Protein AF-A0A959CAN6-F1 (afdb_monomer)

Secondary structure (DSSP, 8-state):
-BS-EEE--EEETTTS----EEEEEEE----TTPEEEEES-EEEEEEEE-SS-EEEEEEEE----TT-EEEEES-EEEEEEEESSSS-EEEEEEEE-SSEEEEES-EEEEEEE--TT--S-EEEEEE-S--SEEEEES-EEEEEEE-SS--EEEEEEE-SSSEEEEES-EEEEEEESSSEEEEEEEESBEEEEES-EEEEEEE--SS--EEEEEEE--B-TT-EEEEES-EEEEEE-TT---S-TTS-SEEEEEE----TT-EEEEES-EEEE----SSS-B-EEEEEE---SSTTSSEEEEES-EEEE----BTT--EEEEEESSS--TTB-TT-B--EEE-SS-BTTEEEEESSS-EE-SHHHHHHHHTTTTTT-B---PPBSB--TTSTTBT-B-TTS-BS-TT-S---TT--B-SS-PBPTTSTT--S--SSPPSSS------B--------PPPPP-

Mean predicted aligned error: 4.76 Å

Sequence (462 aa):
IEYNTVMGMTYSAAALTGSGVNYLIYNTASNANMTVNIRGNMVGNHSRTGTTGGTTIGIYNSSGTTGMSVNVKSNTVQNMNIDGAGTSSIMYGIQTATGTIAVDSNMVDNLNCLKTTGTGAMYGIYNISSPVDENYNLNTVSNLTHNGTGITYGMYTFTTTGTRTFSRNVVFNITSGGTTVAGINQASSSPNVFRNKVYNVQSTSSGAPTVSGILIGSLGTAGVANVYNNLVGNIEAPNASSSSATAPTVRGINVTTTTTNTMVNLSYNTVYLNASTSGANFATAALYVTTSTTATTANLTLLNNIFINLSTPSGTGNAVAYQRSSTSQTNYNDASNRNLFYAGMPGAANLLFFDGTNAYQTLAELKVGLAPKEQNSVTENLTFISTTGGSADFLHVNTAIPTQIESGGVNIAGITTDFDGVVRQGNTGYAGTGSAPDMGADEGEFILVDLSGPAITYTELP

Nearest PDB structures (foldseek):
  4ozz-assembly1_A  TM=3.590E-01  e=2.991E-02  Pseudomonas syringae pv. tomato str. DC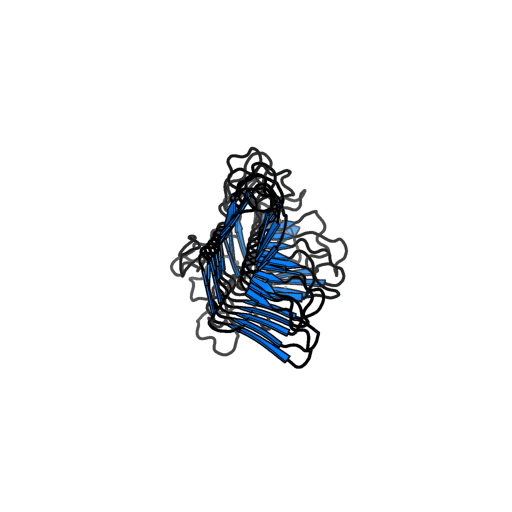3000
  2qxz-assembly2_B  TM=2.969E-01  e=8.650E-01  Xanthomonas campestris pv. campestris
  8iqe-assembly1_A  TM=2.204E-01  e=2.576E+00  Klebsiella phage VLC6

Solvent-accessible surface area (backbone atoms only — not comparable to full-atom values): 20732 Å² total; per-residue (Å²): 94,64,65,46,78,48,67,67,51,74,48,53,32,77,82,39,92,59,56,61,74,48,65,73,36,79,44,67,59,67,59,34,92,42,74,47,52,41,29,51,27,40,32,28,54,30,41,35,37,17,56,54,25,36,36,41,27,39,35,36,33,61,30,39,30,81,73,12,42,36,37,43,29,46,28,38,27,32,44,34,40,37,38,60,46,50,41,48,39,30,37,33,28,36,37,38,34,32,10,37,37,39,42,31,48,28,38,24,33,43,38,34,36,65,19,60,60,15,54,24,45,36,31,28,37,34,32,80,30,56,22,54,33,38,36,41,28,49,28,38,26,35,42,36,36,33,48,7,52,16,44,32,30,33,32,38,42,51,24,55,48,43,53,35,38,39,30,49,27,40,27,33,46,34,43,22,34,9,48,43,34,29,28,35,38,41,32,26,23,23,38,35,40,29,35,28,41,28,22,42,31,33,25,63,24,60,48,59,30,41,24,23,27,38,30,40,54,33,40,15,87,61,16,45,34,41,37,28,19,26,43,28,31,53,40,32,36,52,33,19,23,27,85,39,53,65,46,42,23,28,23,32,37,30,36,59,28,73,34,59,57,15,39,33,38,41,30,19,26,30,25,44,34,64,31,50,54,77,30,67,18,28,11,32,18,17,30,34,37,51,57,28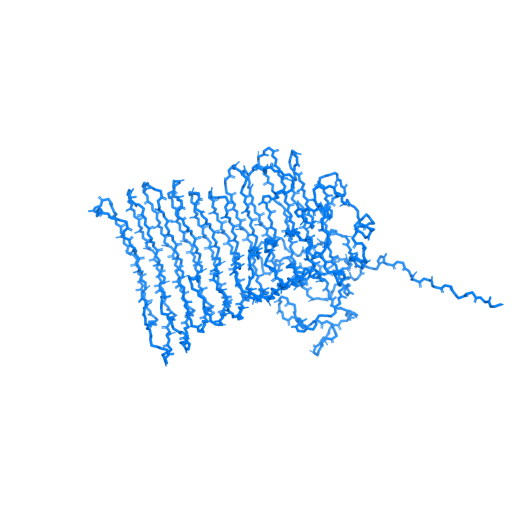,88,44,48,48,24,35,24,31,36,44,36,14,26,30,22,30,10,58,30,56,50,27,76,74,15,27,12,16,6,39,29,33,61,36,82,53,58,49,14,50,40,68,84,16,27,23,30,36,34,21,17,67,73,66,41,101,44,15,16,34,31,35,20,81,79,58,72,23,42,48,68,69,51,43,29,66,76,44,57,83,15,37,72,64,36,49,66,63,91,80,58,52,71,26,90,48,68,89,45,93,54,40,70,29,69,33,55,90,50,70,33,59,38,42,40,39,24,68,81,51,92,93,60,53,43,35,47,92,59,43,52,27,40,94,36,93,81,44,82,77,85,62,90,26,18,35,32,18,19,53,56,79,81,51,35,67,44,87,83,76,74,84,87,82,79,85,77,86,79,132

pLDDT: mean 94.15, std 8.11, range [55.19, 99.0]

Foldseek 3Di:
DEQEEQEDEEAECQVPVDQDEAESADEADEDLQEEAAAYNYEAEPYEYEYAEAYYYERHDEAHADENYHYENEHYEFEHYEYYYHDEEYAYEDHEYEAYAYENEQYEFYAYYYPYQNYAYAYEDYEYPYAYAEEEAYNYEFENAYANYAYAYEDYEYAHAHHEYEAALYEFENAEHCHQHWEDEEYAHAQYEHALYFFAHTEHQHLEQHAWEDYEDAEYHALHEHHHALYEFEHTEYANYAHPAQLRASAEHYEYNYQHAQYEYEYFQAEFEYAYEYPHAFHAYEPYEHEDDPAQRGHQYAAFLAEFEFNYDTHHRYAGESYEYNALHCSSHDLNHELYEFFQDQQDPRRAPYYYPPDGHRDLVSVVVSNPPHHVLYYYDDFDFPDCPSPDPRNRPGDQVDEDQQQLSGADDPPCQAASVRQGAPPDPPHDDDTPGGGRHRYGDNHHYDDPDDDDDDDDDDD

Structure (mmCIF, N/CA/C/O backbone):
data_AF-A0A959CAN6-F1
#
_entry.id   AF-A0A959CAN6-F1
#
loop_
_atom_site.group_PDB
_atom_site.id
_atom_site.type_symbol
_atom_site.label_atom_id
_atom_site.label_alt_id
_atom_site.label_comp_id
_atom_site.label_asym_id
_atom_site.label_entity_id
_atom_site.label_seq_id
_atom_site.pdbx_PDB_ins_code
_atom_site.Cartn_x
_atom_site.Cartn_y
_atom_site.Cartn_z
_atom_site.occupancy
_atom_site.B_iso_or_equiv
_atom_site.auth_seq_id
_atom_site.auth_comp_id
_atom_site.auth_asym_id
_atom_site.auth_atom_id
_atom_site.pdbx_PDB_model_num
ATOM 1 N N . ILE A 1 1 ? 4.536 -11.326 -28.217 1.00 92.94 1 ILE A N 1
ATOM 2 C CA . ILE A 1 1 ? 5.930 -11.474 -27.736 1.00 92.94 1 ILE A CA 1
ATOM 3 C C . ILE A 1 1 ? 5.893 -12.498 -26.621 1.00 92.94 1 ILE A C 1
ATOM 5 O O . ILE A 1 1 ? 5.505 -12.168 -25.507 1.00 92.94 1 ILE A O 1
ATOM 9 N N . GLU A 1 2 ? 6.163 -13.756 -26.937 1.00 96.75 2 GLU A N 1
ATOM 10 C CA . GLU A 1 2 ? 5.974 -14.845 -25.978 1.00 96.75 2 GLU A CA 1
ATOM 11 C C . GLU A 1 2 ? 7.247 -15.680 -25.857 1.00 96.75 2 GLU A C 1
ATOM 13 O O . GLU A 1 2 ? 7.921 -15.899 -26.864 1.00 96.75 2 GLU A O 1
ATOM 18 N N . TYR A 1 3 ? 7.568 -16.105 -24.634 1.00 97.62 3 TYR A N 1
ATOM 19 C CA . TYR A 1 3 ? 8.654 -17.041 -24.318 1.00 97.62 3 TYR A CA 1
ATOM 20 C C . TYR A 1 3 ? 10.058 -16.598 -24.767 1.00 97.62 3 TYR A C 1
ATOM 22 O O . TYR A 1 3 ? 10.889 -17.421 -25.145 1.00 97.62 3 TYR A O 1
ATOM 30 N N . ASN A 1 4 ? 10.337 -15.291 -24.733 1.00 97.94 4 ASN A N 1
ATOM 31 C CA . ASN A 1 4 ? 11.653 -14.741 -25.076 1.00 97.94 4 ASN A CA 1
ATOM 32 C C . ASN A 1 4 ? 12.543 -14.626 -23.839 1.00 97.94 4 ASN A C 1
ATOM 34 O O . ASN A 1 4 ? 12.058 -14.315 -22.754 1.00 97.94 4 ASN A O 1
ATOM 38 N N . THR A 1 5 ? 13.853 -14.771 -24.036 1.00 98.12 5 THR A N 1
ATOM 39 C CA . THR A 1 5 ? 14.871 -14.548 -23.004 1.00 98.12 5 THR A CA 1
ATOM 40 C C . THR A 1 5 ? 15.805 -13.423 -23.441 1.00 98.12 5 THR A C 1
ATOM 42 O O . THR A 1 5 ? 16.492 -13.553 -24.452 1.00 98.12 5 THR A O 1
ATOM 45 N N . VAL A 1 6 ? 15.854 -12.330 -22.679 1.00 97.75 6 VAL A N 1
ATOM 46 C CA . VAL A 1 6 ? 16.751 -11.183 -22.900 1.00 97.75 6 VAL A CA 1
ATOM 47 C C . VAL A 1 6 ? 17.654 -11.037 -21.681 1.00 97.75 6 VAL A C 1
ATOM 49 O O . VAL A 1 6 ? 17.194 -10.647 -20.610 1.00 97.75 6 VAL A O 1
ATOM 52 N N . MET A 1 7 ? 18.937 -11.375 -21.827 1.00 96.94 7 MET A N 1
ATOM 53 C CA . MET A 1 7 ? 19.866 -11.477 -20.697 1.00 96.94 7 MET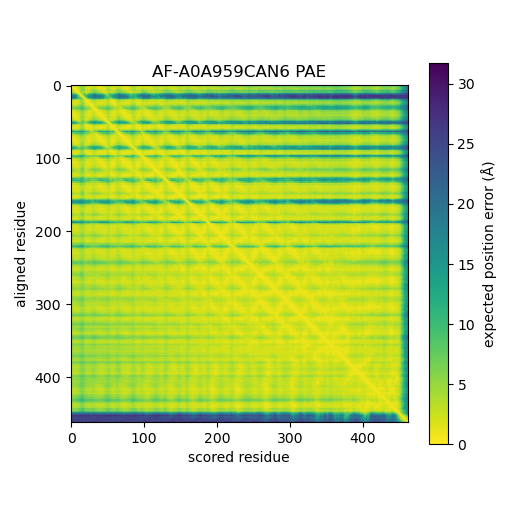 A CA 1
ATOM 54 C C . MET A 1 7 ? 21.216 -10.822 -20.983 1.00 96.94 7 MET A C 1
ATOM 56 O O . MET A 1 7 ? 21.686 -10.838 -22.118 1.00 96.94 7 MET A O 1
ATOM 60 N N . GLY A 1 8 ? 21.871 -10.302 -19.942 1.00 93.62 8 GLY A N 1
ATOM 61 C CA . GLY A 1 8 ? 23.302 -9.971 -19.994 1.00 93.62 8 GLY A CA 1
ATOM 62 C C . GLY A 1 8 ? 23.654 -8.742 -20.832 1.00 93.62 8 GLY A C 1
ATOM 63 O O . GLY A 1 8 ? 24.796 -8.603 -21.264 1.00 93.62 8 GLY A O 1
ATOM 64 N N . MET A 1 9 ? 22.691 -7.857 -21.103 1.00 90.88 9 MET A N 1
ATOM 65 C CA . MET A 1 9 ? 22.977 -6.620 -21.828 1.00 90.88 9 MET A CA 1
ATOM 66 C C . MET A 1 9 ? 23.658 -5.605 -20.900 1.00 90.88 9 MET A C 1
ATOM 68 O O . MET A 1 9 ? 23.217 -5.403 -19.770 1.00 90.88 9 MET A O 1
ATOM 72 N N . THR A 1 10 ? 24.674 -4.903 -21.396 1.00 89.81 10 THR A N 1
ATOM 73 C CA . THR A 1 10 ? 25.329 -3.802 -20.676 1.00 89.81 10 THR A CA 1
ATOM 74 C C . THR A 1 10 ? 25.318 -2.550 -21.538 1.00 89.81 10 THR A C 1
ATOM 76 O O . THR A 1 10 ? 25.810 -2.556 -22.665 1.00 89.81 10 THR A O 1
ATOM 79 N N . TYR A 1 11 ? 24.766 -1.463 -21.005 1.00 86.94 11 TYR A N 1
ATOM 80 C CA . TYR A 1 11 ? 24.769 -0.150 -21.639 1.00 86.94 11 TYR A CA 1
ATOM 81 C C . TYR A 1 11 ? 25.668 0.807 -20.854 1.00 86.94 11 TYR A C 1
ATOM 83 O O . TYR A 1 11 ? 25.391 1.120 -19.697 1.00 86.94 11 TYR A O 1
ATOM 91 N N . SER A 1 12 ? 26.733 1.303 -21.488 1.00 82.94 12 SER A N 1
ATOM 92 C CA . SER A 1 12 ? 27.641 2.281 -20.882 1.00 82.94 12 SER A CA 1
ATOM 93 C C . SER A 1 12 ? 27.537 3.638 -21.574 1.00 82.94 12 SER A C 1
ATOM 95 O O . SER A 1 12 ? 28.007 3.811 -22.699 1.00 82.94 12 SER A O 1
ATOM 97 N N . ALA A 1 13 ? 26.982 4.632 -20.879 1.00 68.44 13 ALA A N 1
ATOM 98 C CA . ALA A 1 13 ? 26.981 6.020 -21.344 1.00 68.44 13 ALA A CA 1
ATOM 99 C C . ALA A 1 13 ? 28.317 6.744 -21.073 1.00 68.44 13 ALA A C 1
ATOM 101 O O . ALA A 1 13 ? 28.472 7.908 -21.430 1.00 68.44 13 ALA A O 1
ATOM 102 N N . ALA A 1 14 ? 29.295 6.073 -20.447 1.00 65.19 14 ALA A N 1
ATOM 103 C CA . ALA A 1 14 ? 30.673 6.569 -20.411 1.00 65.19 14 ALA A CA 1
ATOM 104 C C . ALA A 1 14 ? 31.336 6.480 -21.801 1.00 65.19 14 ALA A C 1
ATOM 106 O O . ALA A 1 14 ? 32.182 7.307 -22.125 1.00 65.19 14 ALA A O 1
ATOM 107 N N . ALA A 1 15 ? 30.917 5.509 -22.624 1.00 58.19 15 ALA A N 1
ATOM 108 C CA . ALA A 1 15 ? 31.359 5.347 -24.010 1.00 58.19 15 ALA A CA 1
ATOM 109 C C . ALA A 1 15 ? 30.424 6.027 -25.033 1.00 58.19 15 ALA A C 1
ATOM 111 O O . ALA A 1 15 ? 30.852 6.346 -26.138 1.00 58.19 15 ALA A O 1
ATOM 112 N N . LEU A 1 16 ? 29.155 6.258 -24.671 1.00 57.47 16 LEU A N 1
ATOM 113 C CA . LEU A 1 16 ? 28.125 6.854 -25.526 1.00 57.47 16 LEU A CA 1
ATOM 114 C C . LEU A 1 16 ? 27.508 8.066 -24.823 1.00 57.47 16 LEU A C 1
ATOM 116 O O . LEU A 1 16 ? 26.770 7.923 -23.850 1.00 57.47 16 LEU A O 1
ATOM 120 N N . THR A 1 17 ? 27.788 9.274 -25.302 1.00 61.84 17 THR A N 1
ATOM 121 C CA . THR A 1 17 ? 27.183 10.494 -24.755 1.00 61.84 17 THR A CA 1
ATOM 122 C C . THR A 1 17 ? 25.671 10.475 -25.029 1.00 61.84 17 THR A C 1
ATOM 124 O O . THR A 1 17 ? 25.253 10.692 -26.162 1.00 61.84 17 THR A O 1
ATOM 127 N N . GLY A 1 18 ? 24.822 10.193 -24.030 1.00 60.94 18 GLY A N 1
ATOM 128 C CA . GLY A 1 18 ? 23.368 10.241 -24.239 1.00 60.94 18 GLY A CA 1
ATOM 129 C C . GLY A 1 18 ? 22.485 9.730 -23.097 1.00 60.94 18 GLY A C 1
ATOM 130 O O . GLY A 1 18 ? 22.774 8.723 -22.451 1.00 60.94 18 GLY A O 1
ATOM 131 N N . SER A 1 19 ? 21.342 10.398 -22.917 1.00 71.19 19 SER A N 1
ATOM 132 C CA . SER A 1 19 ? 20.282 10.094 -21.943 1.00 71.19 19 SER A CA 1
ATOM 133 C C . SER A 1 19 ? 19.193 9.145 -22.474 1.00 71.19 19 SER A C 1
ATOM 135 O O . SER A 1 19 ? 18.052 9.179 -22.015 1.00 71.19 19 SER A O 1
ATOM 137 N N . GLY A 1 20 ? 19.534 8.286 -23.441 1.00 81.62 20 GLY A N 1
ATOM 138 C CA . GLY A 1 20 ? 18.581 7.421 -24.144 1.00 81.62 20 GLY A CA 1
ATOM 139 C C . GLY A 1 20 ? 17.821 6.441 -23.242 1.00 81.62 20 GLY A C 1
ATOM 140 O O . GLY A 1 20 ? 18.190 6.208 -22.085 1.00 81.62 20 GLY A O 1
ATOM 141 N N . VAL A 1 21 ? 16.756 5.856 -23.791 1.00 88.94 21 VAL A N 1
ATOM 142 C CA . VAL A 1 21 ? 15.942 4.836 -23.120 1.00 88.94 21 VAL A CA 1
ATOM 143 C C . VAL A 1 21 ? 16.413 3.447 -23.538 1.00 88.94 21 VAL A C 1
ATOM 145 O O . VAL A 1 21 ? 16.575 3.186 -24.728 1.00 88.94 21 VAL A O 1
ATOM 148 N N . ASN A 1 22 ? 16.625 2.559 -22.568 1.00 90.94 22 ASN A N 1
ATOM 149 C CA . ASN A 1 22 ? 16.871 1.146 -22.823 1.00 90.94 22 ASN A CA 1
ATOM 150 C C . ASN A 1 22 ? 15.562 0.365 -22.642 1.00 90.94 22 ASN A C 1
ATOM 152 O O . ASN A 1 22 ? 15.016 0.329 -21.538 1.00 90.94 22 ASN A O 1
ATOM 156 N N . TYR A 1 23 ? 15.065 -0.218 -23.732 1.00 93.88 23 TYR A N 1
ATOM 157 C CA . TYR A 1 23 ? 13.916 -1.118 -23.737 1.00 93.88 23 TYR A CA 1
ATOM 158 C C . TYR A 1 23 ? 14.414 -2.542 -23.989 1.00 93.88 23 TYR A C 1
ATOM 160 O O . TYR A 1 23 ? 14.950 -2.809 -25.066 1.00 93.88 23 TYR A O 1
ATOM 168 N N . LEU A 1 24 ? 14.239 -3.453 -23.028 1.00 96.06 24 LEU A N 1
ATOM 169 C CA . LEU A 1 24 ? 14.688 -4.846 -23.185 1.00 96.06 24 LEU A CA 1
ATOM 170 C C . LEU A 1 24 ? 13.663 -5.671 -23.976 1.00 96.06 24 LEU A C 1
ATOM 172 O O . LEU A 1 24 ? 14.023 -6.398 -24.898 1.00 96.06 24 LEU A O 1
ATOM 176 N N . ILE A 1 25 ? 12.377 -5.491 -23.677 1.00 97.00 25 ILE A N 1
ATOM 177 C CA . ILE A 1 25 ? 11.254 -5.920 -24.516 1.00 97.00 25 ILE A CA 1
ATOM 178 C C . ILE A 1 25 ? 10.396 -4.697 -24.834 1.00 97.00 25 ILE A C 1
ATOM 180 O O . ILE A 1 25 ? 10.062 -3.923 -23.939 1.00 97.00 25 ILE A O 1
ATOM 184 N N . TYR A 1 26 ? 10.024 -4.532 -26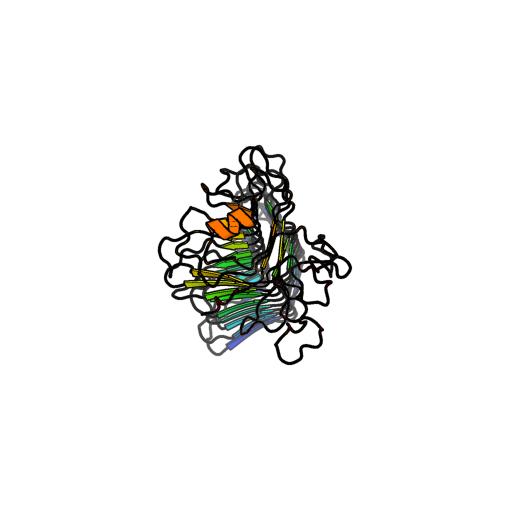.104 1.00 95.69 26 TYR A N 1
ATOM 185 C CA . TYR A 1 26 ? 9.341 -3.342 -26.609 1.00 95.69 26 TYR A CA 1
ATOM 186 C C . TYR A 1 26 ? 8.144 -3.710 -27.492 1.00 95.69 26 TYR A C 1
ATOM 188 O O . TYR A 1 26 ? 8.286 -4.474 -28.447 1.00 95.69 26 TYR A O 1
ATOM 196 N N . ASN A 1 27 ? 6.972 -3.143 -27.197 1.00 93.62 27 ASN A N 1
ATOM 197 C CA . ASN A 1 27 ? 5.778 -3.262 -28.032 1.00 93.62 27 ASN A CA 1
ATOM 198 C C . ASN A 1 27 ? 4.940 -1.976 -28.053 1.00 93.62 27 ASN A C 1
ATOM 200 O O . ASN A 1 27 ? 4.628 -1.417 -27.001 1.00 93.62 27 ASN A O 1
ATOM 204 N N . THR A 1 28 ? 4.505 -1.572 -29.251 1.00 92.81 28 THR A N 1
ATOM 205 C CA . THR A 1 28 ? 3.758 -0.322 -29.510 1.00 92.81 28 THR A CA 1
ATOM 206 C C . THR A 1 28 ? 2.589 -0.496 -30.479 1.00 92.81 28 THR A C 1
ATOM 208 O O . THR A 1 28 ? 2.166 0.453 -31.136 1.00 92.81 28 THR A O 1
ATOM 211 N N . ALA A 1 29 ? 2.055 -1.716 -30.585 1.00 90.62 29 ALA A N 1
ATOM 212 C CA . ALA A 1 29 ? 0.901 -2.000 -31.436 1.00 90.62 29 ALA A CA 1
ATOM 213 C C . ALA A 1 29 ? -0.294 -1.063 -31.144 1.00 90.62 29 ALA A C 1
ATOM 215 O O . ALA A 1 29 ? -0.594 -0.776 -29.990 1.00 90.62 29 ALA A O 1
ATOM 216 N N . SER A 1 30 ? -1.008 -0.621 -32.179 1.00 89.62 30 SER A N 1
ATOM 217 C CA . SER A 1 30 ? -2.045 0.423 -32.063 1.00 89.62 30 SER A CA 1
ATOM 218 C C . SER A 1 30 ? -3.387 0.072 -32.721 1.00 89.62 30 SER A C 1
ATOM 220 O O . SER A 1 30 ? -4.243 0.933 -32.898 1.00 89.62 30 SER A O 1
ATOM 222 N N . ASN A 1 31 ? -3.602 -1.188 -33.105 1.00 89.25 31 ASN A N 1
ATOM 223 C CA . ASN A 1 31 ? -4.852 -1.617 -33.732 1.00 89.25 31 ASN A CA 1
ATOM 224 C C . ASN A 1 31 ? -5.880 -2.048 -32.674 1.00 89.25 31 ASN A C 1
ATOM 226 O O . ASN A 1 31 ? -5.691 -3.078 -32.029 1.00 89.25 31 ASN A O 1
ATOM 230 N N . ALA A 1 32 ? -6.985 -1.299 -32.569 1.00 87.38 32 ALA A N 1
ATOM 231 C CA . ALA A 1 32 ? -8.074 -1.511 -31.610 1.00 87.38 32 ALA A CA 1
ATOM 232 C C . ALA A 1 32 ? -8.627 -2.948 -31.568 1.00 87.38 32 ALA A C 1
ATOM 234 O O . ALA A 1 32 ? -9.004 -3.418 -30.502 1.00 87.38 32 ALA A O 1
ATOM 235 N N . ASN A 1 33 ? -8.626 -3.668 -32.694 1.00 88.94 33 ASN A N 1
ATOM 236 C CA . ASN A 1 33 ? -9.203 -5.014 -32.796 1.00 88.94 33 ASN A CA 1
ATOM 237 C C . ASN A 1 33 ? -8.186 -6.139 -32.542 1.00 88.94 33 ASN A C 1
ATOM 239 O O . ASN A 1 33 ? -8.484 -7.312 -32.768 1.00 88.94 33 ASN A O 1
ATOM 243 N N . MET A 1 34 ? -6.965 -5.805 -32.120 1.00 90.19 34 MET A N 1
ATOM 244 C CA . MET A 1 34 ? -5.928 -6.790 -31.834 1.00 90.19 34 MET A CA 1
ATOM 245 C C . MET A 1 34 ? -5.874 -7.159 -30.354 1.00 90.19 34 MET A C 1
ATOM 247 O O . MET A 1 34 ? -6.101 -6.345 -29.460 1.00 90.19 34 MET A O 1
ATOM 251 N N . THR A 1 35 ? -5.473 -8.404 -30.108 1.00 92.62 35 THR A N 1
ATOM 252 C CA . THR A 1 35 ? -5.001 -8.842 -28.795 1.00 92.62 35 THR A CA 1
ATOM 253 C C . THR A 1 35 ? -3.480 -8.828 -28.776 1.00 92.62 35 THR A C 1
ATOM 255 O O . THR A 1 35 ? -2.831 -9.440 -29.626 1.00 92.62 35 THR A O 1
ATOM 258 N N . VAL A 1 36 ? -2.903 -8.153 -27.787 1.00 94.00 36 VAL A N 1
ATOM 259 C CA . VAL A 1 36 ? -1.467 -8.164 -27.516 1.00 94.00 36 VAL A CA 1
ATOM 260 C C . VAL A 1 36 ? -1.193 -9.143 -26.390 1.00 94.00 36 VAL A C 1
ATOM 262 O O . VAL A 1 36 ? -1.710 -8.996 -25.286 1.00 94.00 36 VAL A O 1
ATOM 265 N N . ASN A 1 37 ? -0.328 -10.118 -26.658 1.00 95.56 37 ASN A N 1
ATOM 266 C CA . ASN A 1 37 ? 0.160 -11.044 -25.647 1.00 95.56 37 ASN A CA 1
ATOM 267 C C . ASN A 1 37 ? 1.662 -10.840 -25.436 1.00 95.56 37 ASN A C 1
ATOM 269 O O . ASN A 1 37 ? 2.465 -10.948 -26.372 1.00 95.56 37 ASN A O 1
ATOM 273 N N . ILE A 1 38 ? 2.028 -10.536 -24.195 1.00 97.38 38 ILE A N 1
ATOM 274 C CA . ILE A 1 38 ? 3.402 -10.471 -23.704 1.00 97.38 38 ILE A CA 1
ATOM 275 C C . ILE A 1 38 ? 3.487 -11.467 -22.557 1.00 97.38 38 ILE A C 1
ATOM 277 O O . ILE A 1 38 ? 3.080 -11.155 -21.436 1.00 97.38 38 ILE A O 1
ATOM 281 N N . ARG A 1 39 ? 3.895 -12.703 -22.855 1.00 97.94 39 ARG A N 1
ATOM 282 C CA . ARG A 1 39 ? 3.779 -13.804 -21.895 1.00 97.94 39 ARG A CA 1
ATOM 283 C C . ARG A 1 39 ? 5.010 -14.680 -21.788 1.00 97.94 39 ARG A C 1
ATOM 285 O O . ARG A 1 39 ? 5.656 -14.949 -22.794 1.00 97.94 39 ARG A O 1
ATOM 292 N N . GLY A 1 40 ? 5.300 -15.162 -20.583 1.00 98.44 40 GLY A N 1
ATOM 293 C CA . GLY A 1 40 ? 6.366 -16.145 -20.375 1.00 98.44 40 GLY A CA 1
ATOM 294 C C . GLY A 1 40 ? 7.766 -15.630 -20.709 1.00 98.44 40 GLY A C 1
ATOM 295 O O . GLY A 1 40 ? 8.652 -16.440 -20.958 1.00 98.44 40 GLY A O 1
ATOM 296 N N . ASN A 1 41 ? 7.969 -14.312 -20.806 1.00 98.69 41 ASN A N 1
ATOM 297 C CA . ASN A 1 41 ? 9.275 -13.757 -21.147 1.00 98.69 41 ASN A CA 1
ATOM 298 C C . ASN A 1 41 ? 10.149 -13.623 -19.898 1.00 98.69 41 ASN A C 1
ATOM 300 O O . ASN A 1 41 ? 9.650 -13.301 -18.821 1.00 98.69 41 ASN A O 1
ATOM 304 N N . MET A 1 42 ? 11.456 -13.793 -20.068 1.00 98.56 42 MET A N 1
ATOM 305 C CA . MET A 1 42 ? 12.466 -13.593 -19.039 1.00 98.56 42 MET A CA 1
ATOM 306 C C . MET A 1 42 ? 13.411 -12.467 -19.452 1.00 98.56 42 MET A C 1
ATOM 308 O O . MET A 1 42 ? 14.049 -12.519 -20.502 1.00 98.56 42 MET A O 1
ATOM 312 N N . VAL A 1 43 ? 13.516 -11.451 -18.608 1.00 98.56 43 VAL A N 1
ATOM 313 C CA . VAL A 1 43 ? 14.423 -10.319 -18.767 1.00 98.56 43 VAL A CA 1
ATOM 314 C C . VAL A 1 43 ? 15.317 -10.256 -17.541 1.00 98.56 43 VAL A C 1
ATOM 316 O O . VAL A 1 43 ? 14.807 -10.227 -16.422 1.00 98.56 43 VAL A O 1
ATOM 319 N N . GLY A 1 44 ? 16.634 -10.187 -17.719 1.00 98.00 44 GLY A N 1
ATOM 320 C CA . GLY A 1 44 ? 17.484 -9.910 -16.572 1.00 98.00 44 GLY A CA 1
ATOM 321 C C . GLY A 1 44 ? 18.982 -9.857 -16.778 1.00 98.00 44 GLY A C 1
ATOM 322 O O . GLY A 1 44 ? 19.499 -9.901 -17.891 1.00 98.00 44 GLY A O 1
ATOM 323 N N . ASN A 1 45 ? 19.695 -9.705 -15.664 1.00 97.31 45 ASN A N 1
ATOM 324 C CA . ASN A 1 45 ? 21.140 -9.470 -15.631 1.00 97.31 45 ASN A CA 1
ATOM 325 C C . ASN A 1 45 ? 21.530 -8.295 -16.546 1.00 97.31 45 ASN A C 1
ATOM 327 O O . ASN A 1 45 ? 22.439 -8.410 -17.366 1.00 97.31 45 ASN A O 1
ATOM 331 N N . HIS A 1 46 ? 20.789 -7.189 -16.450 1.00 95.56 46 HIS A N 1
ATOM 332 C CA . HIS A 1 46 ? 21.006 -6.001 -17.270 1.00 95.56 46 HIS A CA 1
ATOM 333 C C . HIS A 1 46 ? 21.653 -4.889 -16.451 1.00 95.56 46 HIS A C 1
ATOM 335 O O . HIS A 1 46 ? 21.210 -4.590 -15.344 1.00 95.56 46 HIS A O 1
ATOM 341 N N . SER A 1 47 ? 22.667 -4.234 -17.008 1.00 92.19 47 SER A N 1
ATOM 342 C CA . SER A 1 47 ? 23.323 -3.102 -16.359 1.00 92.19 47 SER A CA 1
ATOM 343 C C . SER A 1 47 ? 23.358 -1.865 -17.241 1.00 92.19 47 SER A C 1
ATOM 345 O O . SER A 1 47 ? 23.668 -1.921 -18.434 1.00 92.19 47 SER A O 1
ATOM 347 N N . ARG A 1 48 ? 23.075 -0.716 -16.630 1.00 90.12 48 ARG A N 1
ATOM 348 C CA . ARG A 1 48 ? 23.304 0.610 -17.198 1.00 90.12 48 ARG A CA 1
ATOM 349 C C . ARG A 1 48 ? 24.305 1.355 -16.328 1.00 90.12 48 ARG A C 1
ATOM 351 O O . ARG A 1 48 ? 24.009 1.628 -15.174 1.00 90.12 48 ARG A O 1
ATOM 358 N N . THR A 1 49 ? 25.425 1.791 -16.894 1.00 88.69 49 THR A N 1
ATOM 359 C CA . THR A 1 49 ? 26.417 2.617 -16.186 1.00 88.69 49 THR A CA 1
ATOM 360 C C . THR A 1 49 ? 26.669 3.911 -16.950 1.00 88.69 49 THR A C 1
ATOM 362 O O . THR A 1 49 ? 26.788 3.901 -18.172 1.00 88.69 49 THR A O 1
ATOM 365 N N . GLY A 1 50 ? 26.759 5.058 -16.281 1.00 80.81 50 GLY A N 1
ATOM 366 C CA . GLY A 1 50 ? 27.143 6.294 -16.968 1.00 80.81 50 GLY A CA 1
ATOM 367 C C . GLY A 1 50 ? 26.977 7.566 -16.155 1.00 80.81 50 GLY A C 1
ATOM 368 O O . GLY A 1 50 ? 26.373 7.543 -15.087 1.00 80.81 50 GLY A O 1
ATOM 369 N N . THR A 1 51 ? 27.514 8.671 -16.678 1.00 77.44 51 THR A N 1
ATOM 370 C CA . THR A 1 51 ? 27.489 10.013 -16.061 1.00 77.44 51 THR A CA 1
ATOM 371 C C . THR A 1 51 ? 26.236 10.820 -16.402 1.00 77.44 51 THR A C 1
ATOM 373 O O . THR A 1 51 ? 25.916 11.796 -15.726 1.00 77.44 51 THR A O 1
ATOM 376 N N . THR A 1 52 ? 25.517 10.417 -17.450 1.00 70.19 52 THR A N 1
ATOM 377 C CA . THR A 1 52 ? 24.227 10.988 -17.835 1.00 70.19 52 THR A CA 1
ATOM 378 C C . THR A 1 52 ? 23.100 10.104 -17.320 1.00 70.19 52 THR A C 1
ATOM 380 O O . THR A 1 52 ? 23.218 8.878 -17.215 1.00 70.19 52 THR A O 1
ATOM 383 N N . GLY A 1 53 ? 22.002 10.744 -16.934 1.00 71.06 53 GLY A N 1
ATOM 384 C CA . GLY A 1 53 ? 20.825 10.025 -16.489 1.00 71.06 53 GLY A CA 1
ATOM 385 C C . GLY A 1 53 ? 20.008 9.427 -17.630 1.00 71.06 53 GLY A C 1
ATOM 386 O O . GLY A 1 53 ? 20.208 9.789 -18.787 1.00 71.06 53 GLY A O 1
ATOM 387 N N . GLY A 1 54 ? 19.089 8.513 -17.324 1.00 83.88 54 GLY A N 1
ATOM 388 C CA . GLY A 1 54 ? 18.090 8.056 -18.292 1.00 83.88 54 GLY A CA 1
ATOM 389 C C . GLY A 1 54 ? 17.241 6.893 -17.799 1.00 83.88 54 GLY A C 1
ATOM 390 O O . GLY A 1 54 ? 17.216 6.595 -16.606 1.00 83.88 54 GLY A O 1
ATOM 391 N N . THR A 1 55 ? 16.532 6.274 -18.739 1.00 91.12 55 THR A N 1
ATOM 392 C CA . THR A 1 55 ? 15.451 5.326 -18.459 1.00 91.12 55 THR A CA 1
ATOM 393 C C . THR A 1 55 ? 15.842 3.901 -18.844 1.00 91.12 55 THR A C 1
ATOM 395 O O . THR A 1 55 ? 16.369 3.682 -19.936 1.00 91.12 55 THR A O 1
ATOM 398 N N . THR A 1 56 ? 15.567 2.937 -17.971 1.00 93.88 56 THR A N 1
ATOM 399 C CA . THR A 1 56 ? 15.746 1.500 -18.223 1.00 93.88 56 THR A CA 1
ATOM 400 C C . THR A 1 56 ? 14.436 0.784 -17.932 1.00 93.88 56 THR A C 1
ATOM 402 O O . THR A 1 56 ? 13.901 0.903 -16.830 1.00 93.88 56 THR A O 1
ATOM 405 N N . ILE A 1 57 ? 13.900 0.067 -18.918 1.00 96.56 57 ILE A N 1
ATOM 406 C CA . ILE A 1 57 ? 12.611 -0.618 -18.807 1.00 96.56 57 ILE A CA 1
ATOM 407 C C . ILE A 1 57 ? 12.780 -2.076 -19.221 1.00 96.56 57 ILE A C 1
ATOM 409 O O . ILE A 1 57 ? 13.218 -2.361 -20.338 1.00 96.56 57 ILE A O 1
ATOM 413 N N . GLY A 1 58 ? 12.403 -2.993 -18.327 1.00 97.94 58 GLY A N 1
ATOM 414 C CA . GLY A 1 58 ? 12.453 -4.427 -18.599 1.00 97.94 58 GLY A CA 1
ATOM 415 C C . GLY A 1 58 ? 11.462 -4.823 -19.685 1.00 97.94 58 GLY A C 1
ATOM 416 O O . GLY A 1 58 ? 11.841 -5.239 -20.776 1.00 97.94 58 GLY A O 1
ATOM 417 N N . ILE A 1 59 ? 10.176 -4.634 -19.416 1.00 98.12 59 ILE A N 1
ATOM 418 C CA . ILE A 1 59 ? 9.115 -4.852 -20.398 1.00 98.12 59 ILE A CA 1
ATOM 419 C C . ILE A 1 59 ? 8.370 -3.547 -20.599 1.00 98.12 59 ILE A C 1
ATOM 421 O O . ILE A 1 59 ? 7.720 -3.048 -19.685 1.00 98.12 59 ILE A O 1
ATOM 425 N N . TYR A 1 60 ? 8.448 -3.009 -21.809 1.00 96.44 60 TYR A N 1
ATOM 426 C CA . TYR A 1 60 ? 7.708 -1.832 -22.224 1.00 96.44 60 TYR A CA 1
ATOM 427 C C . TYR A 1 60 ? 6.597 -2.218 -23.188 1.00 96.44 60 TYR A C 1
ATOM 429 O O . TYR A 1 60 ? 6.840 -2.598 -24.336 1.00 96.44 60 TYR A O 1
ATOM 437 N N . ASN A 1 61 ? 5.363 -2.066 -22.726 1.00 93.31 61 ASN A N 1
ATOM 438 C CA . ASN A 1 61 ? 4.188 -2.133 -23.565 1.00 93.31 61 ASN A CA 1
ATOM 439 C C . ASN A 1 61 ? 3.471 -0.786 -23.573 1.00 93.31 61 ASN A C 1
ATOM 441 O O . ASN A 1 61 ? 2.757 -0.466 -22.622 1.00 93.31 61 ASN A O 1
ATOM 445 N N . SER A 1 62 ? 3.596 -0.043 -24.671 1.00 89.50 62 SER A N 1
ATOM 446 C CA . SER A 1 62 ? 2.728 1.106 -24.943 1.00 89.50 62 SER A CA 1
ATOM 447 C C . SER A 1 62 ? 1.633 0.828 -25.957 1.00 89.50 62 SER A C 1
ATOM 449 O O . SER A 1 62 ? 0.945 1.755 -26.378 1.00 89.50 62 SER A O 1
ATOM 451 N N . SER A 1 63 ? 1.422 -0.446 -26.313 1.00 83.38 63 SER A N 1
ATOM 452 C CA . SER A 1 63 ? 0.205 -0.793 -27.032 1.00 83.38 63 SER A CA 1
ATOM 453 C C . SER A 1 63 ? -1.022 -0.466 -26.199 1.00 83.38 63 SER A C 1
ATOM 455 O O . SER A 1 63 ? -1.046 -0.684 -24.985 1.00 83.38 63 SER A O 1
ATOM 457 N N . GLY A 1 64 ? -2.019 0.086 -26.870 1.00 71.12 64 GLY A N 1
ATOM 458 C CA . GLY A 1 64 ? -3.231 0.523 -26.221 1.00 71.12 64 GLY A CA 1
ATOM 459 C C . GLY A 1 64 ? -3.966 1.528 -27.084 1.00 71.12 64 GLY A C 1
ATOM 460 O O . GLY A 1 64 ? -3.567 2.675 -27.250 1.00 71.12 64 GLY A O 1
ATOM 461 N N . THR A 1 65 ? -5.090 1.093 -27.612 1.00 79.88 65 THR A N 1
ATOM 462 C CA . THR A 1 65 ? -6.182 1.947 -28.058 1.00 79.88 65 THR A CA 1
ATOM 463 C C . THR A 1 65 ? -7.431 1.366 -27.416 1.00 79.88 65 THR A C 1
ATOM 465 O O . THR A 1 65 ? -7.491 0.157 -27.173 1.00 79.88 65 THR A O 1
ATOM 468 N N . THR A 1 66 ? -8.409 2.203 -27.081 1.00 81.50 66 THR A N 1
ATOM 469 C CA . THR A 1 66 ? -9.694 1.735 -26.548 1.00 81.50 66 THR A CA 1
ATOM 470 C C . THR A 1 66 ? -10.238 0.601 -27.427 1.00 81.50 66 THR A C 1
ATOM 472 O O . THR A 1 66 ? -10.312 0.754 -28.644 1.00 81.50 66 THR A O 1
ATOM 475 N N . GLY A 1 67 ? -10.565 -0.544 -26.820 1.00 81.81 67 GLY A N 1
ATOM 476 C CA . GLY A 1 67 ? -10.981 -1.769 -27.519 1.00 81.81 67 GLY A CA 1
ATOM 477 C C . GLY A 1 67 ? -9.911 -2.867 -27.608 1.00 81.81 67 GLY A C 1
ATOM 478 O O . GLY A 1 67 ? -10.266 -4.033 -27.757 1.00 81.81 67 GLY A O 1
ATOM 479 N N . MET A 1 68 ? -8.622 -2.540 -27.436 1.00 89.62 68 MET A N 1
ATOM 480 C CA . MET A 1 68 ? -7.547 -3.543 -27.442 1.00 89.62 68 MET A CA 1
ATOM 481 C C . MET A 1 68 ? -7.542 -4.384 -26.166 1.00 89.62 68 MET A C 1
ATOM 483 O O . MET A 1 68 ? -7.626 -3.840 -25.066 1.00 89.62 68 MET A O 1
ATOM 487 N N . SER A 1 69 ? -7.312 -5.693 -26.298 1.00 91.31 69 SER A N 1
ATOM 488 C CA . SER A 1 69 ? -6.987 -6.564 -25.160 1.00 91.31 69 SER A CA 1
ATOM 489 C C . SER A 1 69 ? -5.471 -6.690 -25.011 1.00 91.31 69 SER A C 1
ATOM 491 O O . SER A 1 69 ? -4.782 -7.093 -25.950 1.00 91.31 69 SER A O 1
ATOM 493 N N . VAL A 1 70 ? -4.940 -6.367 -23.832 1.00 92.94 70 VAL A N 1
ATOM 494 C CA . VAL A 1 70 ? -3.507 -6.453 -23.525 1.00 92.94 70 VAL A CA 1
ATOM 495 C C . VAL A 1 70 ? -3.293 -7.434 -22.379 1.00 92.94 70 VAL A C 1
ATOM 497 O O . VAL A 1 70 ? -3.741 -7.222 -21.256 1.00 92.94 70 VAL A O 1
ATOM 500 N N . ASN A 1 71 ? -2.555 -8.505 -22.653 1.00 94.94 71 ASN A N 1
ATOM 501 C CA . ASN A 1 71 ? -2.236 -9.550 -21.692 1.00 94.94 71 ASN A CA 1
ATOM 502 C C . ASN A 1 71 ? -0.733 -9.578 -21.420 1.00 94.94 71 ASN A C 1
ATOM 504 O O . ASN A 1 71 ? 0.032 -10.089 -22.239 1.00 94.94 71 ASN A O 1
ATOM 508 N N . VAL A 1 72 ? -0.321 -9.089 -20.254 1.00 97.00 72 VAL A N 1
ATOM 509 C CA . VAL A 1 72 ? 1.066 -9.146 -19.780 1.00 97.00 72 VAL A CA 1
ATOM 510 C C . VAL A 1 72 ? 1.127 -10.164 -18.652 1.00 97.00 72 VAL A C 1
ATOM 512 O O . VAL A 1 72 ? 0.804 -9.839 -17.514 1.00 97.00 72 VAL A O 1
ATOM 515 N N . LYS A 1 73 ? 1.439 -11.425 -18.968 1.00 98.25 73 LYS A N 1
ATOM 516 C CA . LYS A 1 73 ? 1.277 -12.522 -18.002 1.00 98.25 73 LYS A CA 1
ATOM 517 C C . LYS A 1 73 ? 2.505 -13.397 -17.838 1.00 98.25 73 LYS A C 1
ATOM 519 O O . LYS A 1 73 ? 3.153 -13.719 -18.828 1.00 98.25 73 LYS A O 1
ATOM 524 N N . SER A 1 74 ? 2.772 -13.857 -16.621 1.00 98.50 74 SER A N 1
ATOM 525 C CA . SER A 1 74 ? 3.818 -14.858 -16.364 1.00 98.50 74 SER A CA 1
ATOM 526 C C . SER A 1 74 ? 5.202 -14.439 -16.872 1.00 98.50 74 SER A C 1
ATOM 528 O O . SER A 1 74 ? 5.967 -15.278 -17.336 1.00 98.50 74 SER A O 1
ATOM 530 N N . ASN A 1 75 ? 5.511 -13.140 -16.867 1.00 98.81 75 ASN A N 1
ATOM 531 C CA . ASN A 1 75 ? 6.841 -12.656 -17.218 1.00 98.81 75 ASN A CA 1
ATOM 532 C C . ASN A 1 75 ? 7.704 -12.515 -15.966 1.00 98.81 75 ASN A C 1
ATOM 534 O O . ASN A 1 75 ? 7.206 -12.171 -14.895 1.00 98.81 75 ASN A O 1
ATOM 538 N N . THR A 1 76 ? 9.006 -12.691 -16.140 1.00 98.81 76 THR A N 1
ATOM 539 C CA . THR A 1 76 ? 10.022 -12.441 -15.124 1.00 98.81 76 THR A CA 1
ATOM 540 C C . THR A 1 76 ? 10.909 -11.290 -15.576 1.00 98.81 76 THR A C 1
ATOM 542 O O . THR A 1 76 ? 11.525 -11.364 -16.638 1.00 98.81 76 THR A O 1
ATOM 545 N N . VAL A 1 77 ? 11.001 -10.237 -14.770 1.00 98.88 77 VAL A N 1
ATOM 546 C CA . VAL A 1 77 ? 11.963 -9.144 -14.946 1.00 98.88 77 VAL A CA 1
ATOM 547 C C . VAL A 1 77 ? 12.819 -9.074 -13.696 1.00 98.88 77 VAL A C 1
ATOM 549 O O . VAL A 1 77 ? 12.306 -8.748 -12.631 1.00 98.88 77 VAL A O 1
ATOM 552 N N . GLN A 1 78 ? 14.108 -9.378 -13.813 1.00 98.69 78 GLN A N 1
ATOM 553 C CA . GLN A 1 78 ? 14.970 -9.479 -12.642 1.00 98.69 78 GLN A CA 1
ATOM 554 C C . GLN A 1 78 ? 16.391 -8.963 -12.840 1.00 98.69 78 GLN A C 1
ATOM 556 O O . GLN A 1 78 ? 16.887 -8.900 -13.959 1.00 98.69 78 GLN A O 1
ATOM 561 N N . ASN A 1 79 ? 17.091 -8.661 -11.748 1.00 98.38 79 ASN A N 1
ATOM 562 C CA . ASN A 1 79 ? 18.528 -8.358 -11.753 1.00 98.38 79 ASN A CA 1
ATOM 563 C C . ASN A 1 79 ? 18.894 -7.238 -12.745 1.00 98.38 79 ASN A C 1
ATOM 565 O O . ASN A 1 79 ? 19.763 -7.418 -13.605 1.00 98.38 79 ASN A O 1
ATOM 569 N N . MET A 1 80 ? 18.214 -6.094 -12.663 1.00 97.69 80 MET A N 1
ATOM 570 C CA . MET A 1 80 ? 18.578 -4.911 -13.450 1.00 97.69 80 MET A CA 1
ATOM 571 C C . MET A 1 80 ? 19.206 -3.849 -12.557 1.00 97.69 80 MET A C 1
ATOM 573 O O . MET A 1 80 ? 18.729 -3.612 -11.448 1.00 97.69 80 MET A O 1
ATOM 577 N N . ASN A 1 81 ? 20.246 -3.173 -13.043 1.00 94.94 81 ASN A N 1
ATOM 578 C CA . ASN A 1 81 ? 20.871 -2.075 -12.315 1.00 94.94 81 ASN A CA 1
ATOM 579 C C . ASN A 1 81 ? 21.111 -0.816 -13.168 1.00 94.94 81 ASN A C 1
ATOM 581 O O . ASN A 1 81 ? 21.343 -0.883 -14.375 1.00 94.94 81 ASN A O 1
ATOM 585 N N . ILE A 1 82 ? 21.035 0.344 -12.513 1.00 93.31 82 ILE A N 1
ATOM 586 C CA . ILE A 1 82 ? 21.523 1.641 -12.993 1.00 93.31 82 ILE A CA 1
ATOM 587 C C . ILE A 1 82 ? 22.601 2.121 -12.016 1.00 93.31 82 ILE A C 1
ATOM 589 O O . ILE A 1 82 ? 22.337 2.248 -10.822 1.00 93.31 82 ILE A O 1
ATOM 593 N N . ASP A 1 83 ? 23.787 2.437 -12.530 1.00 90.38 83 ASP A N 1
ATOM 594 C CA . ASP A 1 83 ? 24.967 2.856 -11.770 1.00 90.38 83 ASP A CA 1
ATOM 595 C C . ASP A 1 83 ? 25.729 4.011 -12.464 1.00 90.38 83 ASP A C 1
ATOM 597 O O . ASP A 1 83 ? 25.419 4.413 -13.594 1.00 90.38 83 ASP A O 1
ATOM 601 N N . GLY A 1 84 ? 26.725 4.583 -11.791 1.00 86.25 84 GLY A N 1
ATOM 602 C CA . GLY A 1 84 ? 27.547 5.706 -12.246 1.00 86.25 84 GLY A CA 1
ATOM 603 C C . GLY A 1 84 ? 27.150 7.048 -11.621 1.00 86.25 84 GLY A C 1
ATOM 604 O O . GLY A 1 84 ? 26.530 7.107 -10.565 1.00 86.25 84 GLY A O 1
ATOM 605 N N . ALA A 1 85 ? 27.512 8.154 -12.276 1.00 80.12 85 ALA A N 1
ATOM 606 C CA . ALA A 1 85 ? 27.256 9.516 -11.786 1.00 80.12 85 ALA A CA 1
ATOM 607 C C . ALA A 1 85 ? 26.009 10.164 -12.433 1.00 80.12 85 ALA A C 1
ATOM 609 O O . ALA A 1 85 ? 25.483 9.675 -13.433 1.00 80.12 85 ALA A O 1
ATOM 610 N N . GLY A 1 86 ? 25.534 11.286 -11.883 1.00 79.25 86 GLY A N 1
ATOM 611 C CA . GLY A 1 86 ? 24.419 12.070 -12.434 1.00 79.25 86 GLY A CA 1
ATOM 612 C C . GLY A 1 86 ? 23.045 11.735 -11.839 1.00 79.25 86 GLY A C 1
ATOM 613 O O . GLY A 1 86 ? 22.863 10.704 -11.198 1.00 79.25 86 GLY A O 1
ATOM 614 N N . THR A 1 87 ? 22.076 12.631 -12.054 1.00 80.44 87 THR A N 1
ATOM 615 C CA . THR A 1 87 ? 20.844 12.676 -11.248 1.00 80.44 87 THR A CA 1
ATOM 616 C C . THR A 1 87 ? 19.645 11.935 -11.841 1.00 80.44 87 THR A C 1
ATOM 618 O O . THR A 1 87 ? 18.922 11.291 -11.103 1.00 80.44 87 THR A O 1
ATOM 621 N N . SER A 1 88 ? 19.390 11.932 -13.151 1.00 82.38 88 SER A N 1
ATOM 622 C CA . SER A 1 88 ? 18.213 11.204 -13.678 1.00 82.38 88 SER A CA 1
ATOM 623 C C . SER A 1 88 ? 18.448 9.677 -13.700 1.00 82.38 88 SER A C 1
ATOM 625 O O . SER A 1 88 ? 19.467 9.211 -14.200 1.00 82.38 88 SER A O 1
ATOM 627 N N . SER A 1 89 ? 17.561 8.863 -13.118 1.00 89.00 89 SER A N 1
ATOM 628 C CA . SER A 1 89 ? 17.678 7.385 -13.097 1.00 89.00 89 SER A CA 1
ATOM 629 C C . SER A 1 89 ? 16.300 6.738 -13.009 1.00 89.00 89 SER A C 1
ATOM 631 O O . SER A 1 89 ? 15.838 6.407 -11.924 1.00 89.00 89 SER A O 1
ATOM 633 N N . ILE A 1 90 ? 15.606 6.632 -14.141 1.00 94.06 90 ILE A N 1
ATOM 634 C CA . ILE A 1 90 ? 14.268 6.033 -14.181 1.00 94.06 90 ILE A CA 1
ATOM 635 C C . ILE A 1 90 ? 14.405 4.534 -14.438 1.00 94.06 90 ILE A C 1
ATOM 637 O O . ILE A 1 90 ? 15.068 4.128 -15.394 1.00 94.06 90 ILE A O 1
ATOM 641 N N . MET A 1 91 ? 13.758 3.713 -13.618 1.00 95.88 91 MET A N 1
ATOM 642 C CA . MET A 1 91 ? 13.758 2.261 -13.777 1.00 95.88 91 MET A CA 1
ATOM 643 C C . MET A 1 91 ? 12.354 1.692 -13.631 1.00 95.88 91 MET A C 1
ATOM 645 O O . MET A 1 91 ? 11.741 1.845 -12.578 1.00 95.88 91 MET A O 1
ATOM 649 N N . TYR A 1 92 ? 11.876 0.981 -14.652 1.00 97.94 92 TYR A N 1
ATOM 650 C CA . TYR A 1 92 ? 10.620 0.236 -14.573 1.00 97.94 92 TYR A CA 1
ATOM 651 C C . TYR A 1 92 ? 10.850 -1.248 -14.847 1.00 97.94 92 TYR A C 1
ATOM 653 O O . TYR A 1 92 ? 11.520 -1.607 -15.816 1.00 97.94 92 TYR A O 1
ATOM 661 N N . GLY A 1 93 ? 10.282 -2.121 -14.016 1.00 98.50 93 GLY A N 1
ATOM 662 C CA . GLY A 1 93 ? 10.275 -3.556 -14.293 1.00 98.50 93 GLY A CA 1
ATOM 663 C C . GLY A 1 93 ? 9.370 -3.860 -15.480 1.00 98.50 93 GLY A C 1
ATOM 664 O O . GLY A 1 93 ? 9.837 -4.184 -16.573 1.00 98.50 93 GLY A O 1
ATOM 665 N N . ILE A 1 94 ? 8.068 -3.683 -15.273 1.00 98.31 94 ILE A N 1
ATOM 666 C CA . ILE A 1 94 ? 7.035 -3.843 -16.297 1.00 98.31 94 ILE A CA 1
ATOM 667 C C . ILE A 1 94 ? 6.242 -2.546 -16.403 1.00 98.31 94 ILE A C 1
ATOM 669 O O . ILE A 1 94 ? 5.658 -2.079 -15.429 1.00 98.31 94 ILE A O 1
ATOM 673 N N . GLN A 1 95 ? 6.183 -1.990 -17.606 1.00 95.75 95 GLN A N 1
ATOM 674 C CA . GLN A 1 95 ? 5.373 -0.832 -17.942 1.00 95.75 95 GLN A CA 1
ATOM 675 C C . GLN A 1 95 ? 4.285 -1.222 -18.944 1.00 95.75 95 GLN A C 1
ATOM 677 O O . GLN A 1 95 ? 4.558 -1.808 -19.992 1.00 95.75 95 GLN A O 1
ATOM 682 N N . THR A 1 96 ? 3.052 -0.854 -18.623 1.00 92.12 96 THR A N 1
ATOM 683 C CA . THR A 1 96 ? 1.840 -1.078 -19.424 1.00 92.12 96 THR A CA 1
ATOM 684 C C . THR A 1 96 ? 1.150 0.250 -19.747 1.00 92.12 96 THR A C 1
ATOM 686 O O . THR A 1 96 ? 1.520 1.273 -19.169 1.00 92.12 96 THR A O 1
ATOM 689 N N . ALA A 1 97 ? 0.198 0.258 -20.690 1.00 87.31 97 ALA A N 1
ATOM 690 C CA . ALA A 1 97 ? -0.458 1.471 -21.195 1.00 87.31 97 ALA A CA 1
ATOM 691 C C . ALA A 1 97 ? -1.996 1.376 -21.181 1.00 87.31 97 ALA A C 1
ATOM 693 O O . ALA A 1 97 ? -2.550 1.116 -20.126 1.00 87.31 97 ALA A O 1
ATOM 694 N N . THR A 1 98 ? -2.707 1.669 -22.280 1.00 83.00 98 THR A N 1
ATOM 695 C CA . THR A 1 98 ? -4.190 1.689 -22.318 1.00 83.00 98 THR A CA 1
ATOM 696 C C . THR A 1 98 ? -4.779 0.413 -22.952 1.00 83.00 98 THR A C 1
ATOM 698 O O . THR A 1 98 ? -4.040 -0.486 -23.346 1.00 83.00 98 THR A O 1
ATOM 701 N N . GLY A 1 99 ? -6.109 0.311 -23.026 1.00 84.06 99 GLY A N 1
ATOM 702 C CA . GLY A 1 99 ? -6.867 -0.870 -23.462 1.00 84.06 99 GLY A CA 1
ATOM 703 C C . GLY A 1 99 ? -7.654 -1.526 -22.320 1.00 84.06 99 GLY A C 1
ATOM 704 O O . GLY A 1 99 ? -7.964 -0.883 -21.321 1.00 84.06 99 GLY A O 1
ATOM 705 N N . THR A 1 100 ? -7.977 -2.807 -22.473 1.00 88.94 100 THR A N 1
ATOM 706 C CA . THR A 1 100 ? -8.429 -3.705 -21.400 1.00 88.94 100 THR A CA 1
ATOM 707 C C . THR A 1 100 ? -7.245 -4.576 -21.004 1.00 88.94 100 THR A C 1
ATOM 709 O O . THR A 1 100 ? -6.762 -5.376 -21.813 1.00 88.94 100 THR A O 1
ATOM 712 N N . ILE A 1 101 ? -6.742 -4.398 -19.784 1.00 90.44 101 ILE A N 1
ATOM 713 C CA . ILE A 1 101 ? -5.423 -4.896 -19.389 1.00 90.44 101 ILE A CA 1
ATOM 714 C C . ILE A 1 101 ? -5.538 -5.994 -18.344 1.00 90.44 101 ILE A C 1
ATOM 716 O O . ILE A 1 101 ? -6.176 -5.829 -17.309 1.00 90.44 101 ILE A O 1
ATOM 720 N N . ALA A 1 102 ? -4.837 -7.096 -18.592 1.00 94.25 102 ALA A N 1
ATOM 721 C CA . ALA A 1 102 ? -4.574 -8.132 -17.609 1.00 94.25 102 ALA A CA 1
ATOM 722 C C . ALA A 1 102 ? -3.061 -8.262 -17.391 1.00 94.25 102 ALA A C 1
ATOM 724 O O . ALA A 1 102 ? -2.347 -8.784 -18.254 1.00 94.25 102 ALA A O 1
ATOM 725 N N . VAL A 1 103 ? -2.591 -7.800 -16.234 1.00 96.25 103 VAL A N 1
ATOM 726 C CA . VAL A 1 103 ? -1.223 -7.978 -15.743 1.00 96.25 103 VAL A CA 1
ATOM 727 C C . VAL A 1 103 ? -1.251 -9.025 -14.642 1.00 96.25 103 VAL A C 1
ATOM 729 O O . VAL A 1 103 ? -1.637 -8.746 -13.511 1.00 96.25 103 VAL A O 1
ATOM 732 N N . ASP A 1 104 ? -0.902 -10.257 -14.985 1.00 97.81 104 ASP A N 1
ATOM 733 C CA . ASP A 1 104 ? -1.166 -11.398 -14.112 1.00 97.81 104 ASP A CA 1
ATOM 734 C C . ASP A 1 104 ? 0.051 -12.304 -13.936 1.00 97.81 104 ASP A C 1
ATOM 736 O O . ASP A 1 104 ? 0.751 -12.602 -14.904 1.00 97.81 104 ASP A O 1
ATOM 740 N N . SER A 1 105 ? 0.285 -12.777 -12.714 1.00 98.62 105 SER A N 1
ATOM 741 C CA . SER A 1 105 ? 1.318 -13.778 -12.426 1.00 98.62 105 SER A CA 1
ATOM 742 C C . SER A 1 105 ? 2.737 -13.361 -12.844 1.00 98.62 105 SER A C 1
ATOM 744 O O . SER A 1 105 ? 3.556 -14.217 -13.171 1.00 98.62 105 SER A O 1
ATOM 746 N N . ASN A 1 106 ? 3.049 -12.061 -12.905 1.00 98.81 106 ASN A N 1
ATOM 747 C CA . ASN A 1 106 ? 4.400 -11.599 -13.236 1.00 98.81 106 ASN A CA 1
ATOM 748 C C . ASN A 1 106 ? 5.280 -11.519 -11.987 1.00 98.81 106 ASN A C 1
ATOM 750 O O . ASN A 1 106 ? 4.801 -11.201 -10.900 1.00 98.81 106 ASN A O 1
ATOM 754 N N . MET A 1 107 ? 6.580 -11.725 -12.174 1.00 98.88 107 MET A N 1
ATOM 755 C CA . MET A 1 107 ? 7.606 -11.523 -11.158 1.00 98.88 107 MET A CA 1
ATOM 756 C C . MET A 1 107 ? 8.511 -10.360 -11.565 1.00 98.88 107 MET A C 1
ATOM 758 O O . MET A 1 107 ? 9.137 -10.401 -12.625 1.00 98.88 107 MET A O 1
ATOM 762 N N . VAL A 1 108 ? 8.597 -9.336 -10.721 1.00 98.94 108 VAL A N 1
ATOM 763 C CA . VAL A 1 108 ? 9.587 -8.260 -10.835 1.00 98.94 108 VAL A CA 1
ATOM 764 C C . VAL A 1 108 ? 10.472 -8.296 -9.602 1.00 98.94 108 VAL A C 1
ATOM 766 O O . VAL A 1 108 ? 9.971 -8.102 -8.500 1.00 98.94 108 VAL A O 1
ATOM 769 N N . ASP A 1 109 ? 11.765 -8.540 -9.783 1.00 98.88 109 ASP A N 1
ATOM 770 C CA . ASP A 1 109 ? 12.681 -8.783 -8.671 1.00 98.88 109 ASP A CA 1
ATOM 771 C C . ASP A 1 109 ? 14.041 -8.090 -8.844 1.00 98.88 109 ASP A C 1
ATOM 773 O O . ASP A 1 109 ? 14.546 -7.941 -9.950 1.00 98.88 109 ASP A O 1
ATOM 777 N N . ASN A 1 110 ? 14.680 -7.692 -7.749 1.00 98.69 110 ASN A N 1
ATOM 778 C CA . ASN A 1 110 ? 16.077 -7.247 -7.730 1.00 98.69 110 ASN A CA 1
ATOM 779 C C . ASN A 1 110 ? 16.388 -6.127 -8.747 1.00 98.69 110 ASN A C 1
ATOM 781 O O . ASN A 1 110 ? 17.255 -6.248 -9.625 1.00 98.69 110 ASN A O 1
ATOM 785 N N . LEU A 1 111 ? 15.644 -5.026 -8.640 1.00 98.69 111 LEU A N 1
ATOM 786 C CA . LEU A 1 111 ? 15.827 -3.825 -9.454 1.00 98.69 111 LEU A CA 1
ATOM 787 C C . LEU A 1 111 ? 16.559 -2.757 -8.643 1.00 98.69 111 LEU A C 1
ATOM 789 O O . LEU A 1 111 ? 16.101 -2.372 -7.571 1.00 98.69 111 LEU A O 1
ATOM 793 N N . ASN A 1 112 ? 17.688 -2.260 -9.150 1.00 97.38 112 ASN A N 1
ATOM 794 C CA . ASN A 1 112 ? 18.608 -1.443 -8.359 1.00 97.38 112 ASN A CA 1
ATOM 795 C C . ASN A 1 112 ? 18.998 -0.133 -9.061 1.00 97.38 112 ASN A C 1
ATOM 797 O O . ASN A 1 112 ? 19.655 -0.135 -10.098 1.00 97.38 112 ASN A O 1
ATOM 801 N N . CYS A 1 113 ? 18.685 1.011 -8.461 1.00 95.69 113 CYS A N 1
ATOM 802 C CA . CYS A 1 113 ? 19.317 2.287 -8.773 1.00 95.69 113 CYS A CA 1
ATOM 803 C C . CYS A 1 113 ? 20.407 2.522 -7.732 1.00 95.69 113 CYS A C 1
ATOM 805 O O . CYS A 1 113 ? 20.139 2.978 -6.621 1.00 95.69 113 CYS A O 1
ATOM 807 N N . LEU A 1 114 ? 21.645 2.209 -8.102 1.00 94.38 114 LEU A N 1
ATOM 808 C CA . LEU A 1 114 ? 22.809 2.307 -7.226 1.00 94.38 114 LEU A CA 1
ATOM 809 C C . LEU A 1 114 ? 23.302 3.752 -7.069 1.00 94.38 114 LEU A C 1
ATOM 811 O O . LEU A 1 114 ? 24.010 4.058 -6.110 1.00 94.38 114 LEU A O 1
ATOM 815 N N . LYS A 1 115 ? 22.865 4.663 -7.951 1.00 91.31 115 LYS A N 1
ATOM 816 C CA . LYS A 1 115 ? 23.190 6.091 -7.876 1.00 91.31 115 LYS A CA 1
ATOM 817 C C . LYS A 1 115 ? 22.566 6.742 -6.641 1.00 91.31 115 LYS A C 1
ATOM 819 O O . LYS A 1 115 ? 21.357 6.957 -6.589 1.00 91.31 115 LYS A O 1
ATOM 824 N N . THR A 1 116 ? 23.402 7.171 -5.700 1.00 91.56 116 THR A N 1
ATOM 825 C CA . THR A 1 116 ? 22.988 7.920 -4.495 1.00 91.56 116 THR A CA 1
ATOM 826 C C . THR A 1 116 ? 22.472 9.330 -4.797 1.00 91.56 116 THR A C 1
ATOM 828 O O . THR A 1 116 ? 21.758 9.919 -3.994 1.00 91.56 116 THR A O 1
ATOM 831 N N . THR A 1 117 ? 22.795 9.878 -5.970 1.00 90.12 117 THR A N 1
ATOM 832 C CA . THR A 1 117 ? 22.256 11.159 -6.465 1.00 90.12 117 THR A CA 1
ATOM 833 C C . THR A 1 117 ? 21.091 10.976 -7.440 1.00 90.12 117 THR A C 1
ATOM 835 O O . THR A 1 117 ? 20.588 11.963 -7.975 1.00 90.12 117 THR A O 1
ATOM 838 N N . GLY A 1 118 ? 20.651 9.732 -7.672 1.00 91.50 118 GLY A N 1
ATOM 839 C CA . GLY A 1 118 ? 19.516 9.417 -8.533 1.00 91.50 118 GLY A CA 1
ATOM 840 C C . GLY A 1 118 ? 18.231 10.081 -8.028 1.00 91.50 118 GLY A C 1
ATOM 841 O O . GLY A 1 118 ? 17.918 9.993 -6.850 1.00 91.50 118 GLY A O 1
ATOM 842 N N . THR A 1 119 ? 17.470 10.730 -8.896 1.00 93.38 119 THR A N 1
ATOM 843 C CA . THR A 1 119 ? 16.194 11.397 -8.594 1.00 93.38 119 THR A CA 1
ATOM 844 C C . THR A 1 119 ? 15.038 10.826 -9.418 1.00 93.38 119 THR A C 1
ATOM 846 O O . THR A 1 119 ? 13.892 11.236 -9.245 1.00 93.38 119 THR A O 1
ATOM 849 N N . GLY A 1 120 ? 15.329 9.908 -10.348 1.00 93.88 120 GLY A N 1
ATOM 850 C CA . GLY A 1 120 ? 14.327 9.302 -11.221 1.00 93.88 120 GLY A CA 1
ATOM 851 C C . GLY A 1 120 ? 13.445 8.301 -10.482 1.00 9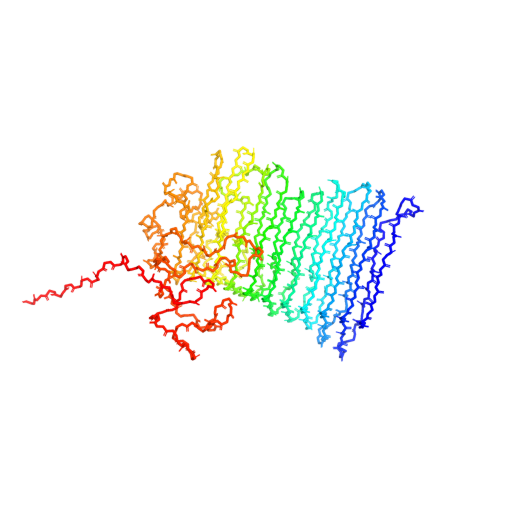3.88 120 GLY A C 1
ATOM 852 O O . GLY A 1 120 ? 13.814 7.770 -9.445 1.00 93.88 120 GLY A O 1
ATOM 853 N N . ALA A 1 121 ? 12.251 8.054 -11.009 1.00 96.06 121 ALA A N 1
ATOM 854 C CA . ALA A 1 121 ? 11.333 7.108 -10.395 1.00 96.06 121 ALA A CA 1
ATOM 855 C C . ALA A 1 121 ? 11.786 5.652 -10.589 1.00 96.06 121 ALA A C 1
ATOM 857 O O . ALA A 1 121 ? 12.246 5.281 -11.671 1.00 96.06 121 ALA A O 1
ATOM 858 N N . MET A 1 122 ? 11.554 4.813 -9.581 1.00 97.88 122 MET A N 1
ATOM 859 C CA . MET A 1 122 ? 11.670 3.361 -9.682 1.00 97.88 122 MET A CA 1
ATOM 860 C C . MET A 1 122 ? 10.324 2.702 -9.409 1.00 97.88 122 MET A C 1
ATOM 862 O O . MET A 1 122 ? 9.820 2.793 -8.290 1.00 97.88 122 MET A O 1
ATOM 866 N N . TYR A 1 123 ? 9.771 2.006 -10.404 1.00 98.38 123 TYR A N 1
ATOM 867 C CA . TYR A 1 123 ? 8.520 1.258 -10.262 1.00 98.38 123 TYR A CA 1
ATOM 868 C C . TYR A 1 123 ? 8.702 -0.212 -10.636 1.00 98.38 123 TYR A C 1
ATOM 870 O O . TYR A 1 123 ? 9.272 -0.520 -11.682 1.00 98.38 123 TYR A O 1
ATOM 878 N N . GLY A 1 124 ? 8.189 -1.130 -9.818 1.00 98.69 124 GLY A N 1
ATOM 879 C CA . GLY A 1 124 ? 8.178 -2.551 -10.168 1.00 98.69 124 GLY A CA 1
ATOM 880 C C . GLY A 1 124 ? 7.239 -2.814 -11.345 1.00 98.69 124 GLY A C 1
ATOM 881 O O . GLY A 1 124 ? 7.683 -3.126 -12.452 1.00 98.69 124 GLY A O 1
ATOM 882 N N . ILE A 1 125 ? 5.940 -2.615 -11.122 1.00 98.25 125 ILE A N 1
ATOM 883 C CA . ILE A 1 125 ? 4.898 -2.681 -12.155 1.00 98.25 125 ILE A CA 1
ATOM 884 C C . ILE A 1 125 ? 4.192 -1.330 -12.249 1.00 98.25 125 ILE A C 1
ATOM 886 O O . ILE A 1 125 ? 3.740 -0.779 -11.245 1.00 98.25 125 ILE A O 1
ATOM 890 N N . TYR A 1 126 ? 4.084 -0.806 -13.465 1.00 94.88 126 TYR A N 1
ATOM 891 C CA . TYR A 1 126 ? 3.574 0.530 -13.734 1.00 94.88 126 TYR A CA 1
ATOM 892 C C . TYR A 1 126 ? 2.568 0.550 -14.892 1.00 94.88 126 TYR A C 1
ATOM 894 O O . TYR A 1 126 ? 2.790 -0.079 -15.931 1.00 94.88 126 TYR A O 1
ATOM 902 N N . ASN A 1 127 ? 1.490 1.323 -14.751 1.00 90.38 127 ASN A N 1
ATOM 903 C CA . ASN A 1 127 ? 0.663 1.761 -15.879 1.00 90.38 127 ASN A CA 1
ATOM 904 C C . ASN A 1 127 ? 0.811 3.266 -16.139 1.00 90.38 127 ASN A C 1
ATOM 906 O O . ASN A 1 127 ? 0.513 4.072 -15.257 1.00 90.38 127 ASN A O 1
ATOM 910 N N . ILE A 1 128 ? 1.232 3.635 -17.355 1.00 85.50 128 ILE A N 1
ATOM 911 C CA . ILE A 1 128 ? 1.438 5.033 -17.778 1.00 85.50 128 ILE A CA 1
ATOM 912 C C . ILE A 1 128 ? 0.191 5.733 -18.327 1.00 85.50 128 ILE A C 1
ATOM 914 O O . ILE A 1 128 ? 0.218 6.939 -18.561 1.00 85.50 128 ILE A O 1
ATOM 918 N N . SER A 1 129 ? -0.888 5.005 -18.586 1.00 83.19 129 SER A N 1
ATOM 919 C CA . SER A 1 129 ? -2.046 5.513 -19.316 1.00 83.19 129 SER A CA 1
ATOM 920 C C . SER A 1 129 ? -3.354 5.293 -18.559 1.00 83.19 129 SER A C 1
ATOM 922 O O . SER A 1 129 ? -3.357 4.993 -17.376 1.00 83.19 129 SER A O 1
ATOM 924 N N . SER A 1 130 ? -4.479 5.503 -19.247 1.00 80.31 130 SER A N 1
ATOM 925 C CA . SER A 1 130 ? -5.833 5.351 -18.712 1.00 80.31 130 SER A CA 1
ATOM 926 C C . SER A 1 130 ? -6.645 4.290 -19.476 1.00 80.31 130 SER A C 1
ATOM 928 O O . SER A 1 130 ? -7.461 4.647 -20.325 1.00 80.31 130 SER A O 1
ATOM 930 N N . PRO A 1 131 ? -6.374 2.990 -19.265 1.00 78.88 131 PRO A N 1
ATOM 931 C CA . PRO A 1 131 ? -7.205 1.869 -19.731 1.00 78.88 131 PRO A CA 1
ATOM 932 C C . PRO A 1 131 ? -8.635 1.898 -19.176 1.00 78.88 131 PRO A C 1
ATOM 934 O O . PRO A 1 131 ? -8.894 2.534 -18.167 1.00 78.88 131 PRO A O 1
ATOM 937 N N . VAL A 1 132 ? -9.556 1.186 -19.832 1.00 77.69 132 VAL A N 1
ATOM 938 C CA . VAL A 1 132 ? -10.979 1.120 -19.432 1.00 77.69 132 VAL A CA 1
ATOM 939 C C . VAL A 1 132 ? -11.207 0.096 -18.323 1.00 77.69 132 VAL A C 1
ATOM 941 O O . VAL A 1 132 ? -12.052 0.308 -17.466 1.00 77.69 132 VAL A O 1
ATOM 944 N N . ASP A 1 133 ? -10.442 -0.994 -18.325 1.00 85.38 133 ASP A N 1
ATOM 945 C CA . ASP A 1 133 ? -10.459 -2.010 -17.275 1.00 85.38 133 ASP A CA 1
ATOM 946 C C . ASP A 1 133 ? -9.042 -2.523 -17.049 1.00 85.38 133 ASP A C 1
ATOM 948 O O . ASP A 1 133 ? -8.293 -2.766 -18.004 1.00 85.38 133 ASP A O 1
ATOM 952 N N . GLU A 1 134 ? -8.682 -2.722 -15.784 1.00 89.06 134 GLU A N 1
ATOM 953 C CA . GLU A 1 134 ? -7.362 -3.215 -15.404 1.00 89.06 134 GLU A CA 1
ATOM 954 C C . GLU A 1 134 ? -7.430 -4.282 -14.330 1.00 89.06 134 GLU A C 1
ATOM 956 O O . GLU A 1 134 ? -8.035 -4.099 -13.273 1.00 89.06 134 GLU A O 1
ATOM 961 N N . ASN A 1 135 ? -6.714 -5.371 -14.570 1.00 93.44 135 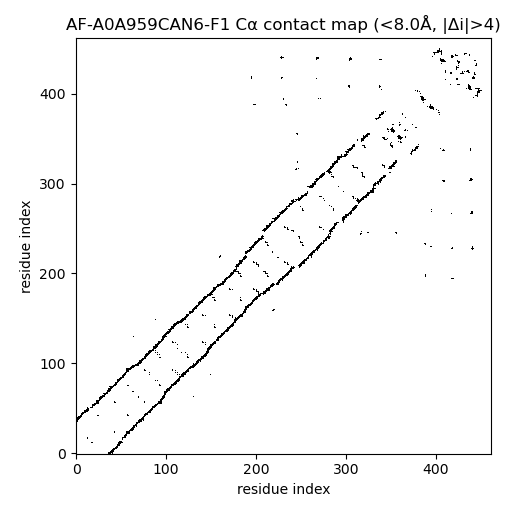ASN A N 1
ATOM 962 C CA . ASN A 1 135 ? -6.617 -6.475 -13.644 1.00 93.44 135 ASN A CA 1
ATOM 963 C C . ASN A 1 135 ? -5.151 -6.805 -13.361 1.00 93.44 135 ASN A C 1
ATOM 965 O O . ASN A 1 135 ? -4.465 -7.362 -14.218 1.00 93.44 135 ASN A O 1
ATOM 969 N N . TYR A 1 136 ? -4.685 -6.449 -12.167 1.00 96.00 136 TYR A N 1
ATOM 970 C CA . TYR A 1 136 ? -3.347 -6.711 -11.651 1.00 96.00 136 TYR A CA 1
ATOM 971 C C . TYR A 1 136 ? -3.434 -7.794 -10.583 1.00 96.00 136 TYR A C 1
ATOM 973 O O . TYR A 1 136 ? -3.661 -7.488 -9.411 1.00 96.00 136 TYR A O 1
ATOM 981 N N . ASN A 1 137 ? -3.275 -9.054 -10.985 1.00 97.50 137 ASN A N 1
ATOM 982 C CA . ASN A 1 137 ? -3.456 -10.187 -10.083 1.00 97.50 137 ASN A CA 1
ATOM 983 C C . ASN A 1 137 ? -2.228 -11.069 -9.959 1.00 97.50 137 ASN A C 1
ATOM 985 O O . ASN A 1 137 ? -1.484 -11.240 -10.919 1.00 97.50 137 ASN A O 1
ATOM 989 N N . LEU A 1 138 ? -2.057 -11.685 -8.787 1.00 98.56 138 LEU A N 1
ATOM 990 C CA . LEU A 1 138 ? -1.058 -12.740 -8.580 1.00 98.56 138 LEU A CA 1
ATOM 991 C C . LEU A 1 138 ? 0.377 -12.302 -8.924 1.00 98.56 138 LEU A C 1
ATOM 993 O O . LEU A 1 138 ? 1.228 -13.142 -9.197 1.00 98.56 138 LEU A O 1
ATOM 997 N N . ASN A 1 139 ? 0.665 -10.996 -8.953 1.00 98.88 139 ASN A N 1
ATOM 998 C CA . ASN A 1 139 ? 2.006 -10.514 -9.254 1.00 98.88 139 ASN A CA 1
ATOM 999 C C . ASN A 1 139 ? 2.854 -10.492 -7.985 1.00 98.88 139 ASN A C 1
ATOM 1001 O O . ASN A 1 139 ? 2.374 -10.135 -6.906 1.00 98.88 139 ASN A O 1
ATOM 1005 N N . THR A 1 140 ? 4.138 -10.775 -8.155 1.00 98.94 140 THR A N 1
ATOM 1006 C CA . THR A 1 140 ? 5.152 -10.615 -7.119 1.00 98.94 140 THR A CA 1
ATOM 1007 C C . THR A 1 140 ? 6.081 -9.478 -7.513 1.00 98.94 140 THR A C 1
ATOM 1009 O O . THR A 1 140 ? 6.685 -9.510 -8.587 1.00 98.94 140 THR A O 1
ATOM 1012 N N . VAL A 1 141 ? 6.200 -8.472 -6.651 1.00 98.94 141 VAL A N 1
ATOM 1013 C CA . VAL A 1 141 ? 7.186 -7.396 -6.797 1.00 98.94 141 VAL A CA 1
ATOM 1014 C C . VAL A 1 141 ? 8.077 -7.386 -5.569 1.00 98.94 141 VAL A C 1
ATOM 1016 O O . VAL A 1 141 ? 7.593 -7.164 -4.459 1.00 98.94 141 VAL A O 1
ATOM 1019 N N . SER A 1 142 ? 9.371 -7.608 -5.764 1.00 98.88 142 SER A N 1
ATOM 1020 C CA . SER A 1 142 ? 10.319 -7.749 -4.667 1.00 98.88 142 SER A CA 1
ATOM 1021 C C . SER A 1 142 ? 11.671 -7.101 -4.920 1.00 98.88 142 SER A C 1
ATOM 1023 O O . SER A 1 142 ? 12.074 -6.867 -6.057 1.00 98.88 142 SER A O 1
ATOM 1025 N N . ASN A 1 143 ? 12.387 -6.820 -3.830 1.00 98.81 143 ASN A N 1
ATOM 1026 C CA . ASN A 1 143 ? 13.795 -6.418 -3.842 1.00 98.81 143 ASN A CA 1
ATOM 1027 C C . ASN A 1 143 ? 14.051 -5.205 -4.759 1.00 98.81 143 ASN A C 1
ATOM 1029 O O . ASN A 1 143 ? 14.873 -5.249 -5.675 1.00 98.81 143 ASN A O 1
ATOM 1033 N N . LEU A 1 144 ? 13.316 -4.115 -4.529 1.00 98.88 144 LEU A N 1
ATOM 1034 C CA . LEU A 1 144 ? 13.527 -2.846 -5.229 1.00 98.88 144 LEU A CA 1
ATOM 1035 C C . LEU A 1 144 ? 14.417 -1.943 -4.375 1.00 98.88 144 LEU A C 1
ATOM 1037 O O . LEU A 1 144 ? 14.035 -1.595 -3.260 1.00 98.88 144 LEU A O 1
ATOM 1041 N N . THR A 1 145 ? 15.565 -1.520 -4.900 1.00 98.56 145 THR A N 1
ATOM 1042 C CA . THR A 1 145 ? 16.497 -0.641 -4.182 1.00 98.56 145 THR A CA 1
ATOM 1043 C C . THR A 1 145 ? 16.762 0.633 -4.967 1.00 98.56 145 THR A C 1
ATOM 1045 O O . THR A 1 145 ? 17.356 0.599 -6.043 1.00 98.56 145 THR A O 1
ATOM 1048 N N . HIS A 1 146 ? 16.407 1.785 -4.407 1.00 97.88 146 HIS A N 1
ATOM 1049 C CA . HIS A 1 146 ? 16.755 3.088 -4.961 1.00 97.88 146 HIS A CA 1
ATOM 1050 C C . HIS A 1 146 ? 17.636 3.871 -3.978 1.00 97.88 146 HIS A C 1
ATOM 1052 O O . HIS A 1 146 ? 17.129 4.503 -3.061 1.00 97.88 146 HIS A O 1
ATOM 1058 N N . ASN A 1 147 ? 18.956 3.899 -4.181 1.00 96.19 147 ASN A N 1
ATOM 1059 C CA . ASN A 1 147 ? 19.897 4.557 -3.257 1.00 96.19 147 ASN A CA 1
ATOM 1060 C C . ASN A 1 147 ? 19.808 6.093 -3.253 1.00 96.19 147 ASN A C 1
ATOM 1062 O O . ASN A 1 147 ? 20.298 6.730 -2.324 1.00 96.19 147 ASN A O 1
ATOM 1066 N N . GLY A 1 148 ? 19.241 6.692 -4.302 1.00 94.62 148 GLY A N 1
ATOM 1067 C CA . GLY A 1 148 ? 19.005 8.134 -4.386 1.00 94.62 148 GLY A CA 1
ATOM 1068 C C . GLY A 1 148 ? 17.634 8.564 -3.861 1.00 94.62 148 GLY A C 1
ATOM 1069 O O . GLY A 1 148 ? 16.958 7.811 -3.170 1.00 94.62 148 GLY A O 1
ATOM 1070 N N . THR A 1 149 ? 17.194 9.763 -4.236 1.00 94.12 149 THR A N 1
ATOM 1071 C CA . THR A 1 149 ? 15.983 10.426 -3.729 1.00 94.12 149 THR A CA 1
ATOM 1072 C C . THR A 1 149 ? 14.717 10.203 -4.568 1.00 94.12 149 THR A C 1
ATOM 1074 O O . THR A 1 149 ? 13.692 10.842 -4.326 1.00 94.12 149 THR A O 1
ATOM 1077 N N . GLY A 1 150 ? 14.778 9.317 -5.561 1.00 94.81 150 GLY A N 1
ATOM 1078 C CA . GLY A 1 150 ? 13.679 9.009 -6.471 1.00 94.81 150 GLY A CA 1
ATOM 1079 C C . GLY A 1 150 ? 12.442 8.409 -5.799 1.00 94.81 150 GLY A C 1
ATOM 1080 O O . GLY A 1 150 ? 12.532 7.659 -4.826 1.00 94.81 150 GLY A O 1
ATOM 1081 N N . ILE A 1 151 ? 11.264 8.705 -6.356 1.00 97.06 151 ILE A N 1
ATOM 1082 C CA . ILE A 1 151 ? 10.002 8.081 -5.930 1.00 97.06 151 ILE A CA 1
ATOM 1083 C C . ILE A 1 151 ? 10.078 6.582 -6.210 1.00 97.06 151 ILE A C 1
ATOM 1085 O O . ILE A 1 151 ? 10.409 6.183 -7.326 1.00 97.06 151 ILE A O 1
ATOM 1089 N N . THR A 1 152 ? 9.744 5.758 -5.219 1.00 98.50 152 THR A N 1
ATOM 1090 C CA . THR A 1 152 ? 9.851 4.299 -5.342 1.00 98.50 152 THR A CA 1
ATOM 1091 C C . THR A 1 152 ? 8.520 3.628 -5.026 1.00 98.50 152 THR A C 1
ATOM 1093 O O . THR A 1 152 ? 8.033 3.726 -3.901 1.00 98.50 152 THR A O 1
ATOM 1096 N N . TYR A 1 153 ? 7.932 2.940 -6.006 1.00 98.62 153 TYR A N 1
ATOM 1097 C CA . TYR A 1 153 ? 6.686 2.187 -5.826 1.00 98.62 153 TYR A CA 1
ATOM 1098 C C . TYR A 1 153 ? 6.844 0.731 -6.257 1.00 98.62 153 TYR A C 1
ATOM 1100 O O . TYR A 1 153 ? 7.427 0.451 -7.301 1.00 98.62 153 TYR A O 1
ATOM 1108 N N . GLY A 1 154 ? 6.278 -0.205 -5.499 1.00 98.75 154 GLY A N 1
ATOM 1109 C CA . GLY A 1 154 ? 6.196 -1.598 -5.940 1.00 98.75 154 GLY A CA 1
ATOM 1110 C C . GLY A 1 154 ? 5.273 -1.721 -7.148 1.00 98.75 154 GLY A C 1
ATOM 1111 O O . GLY A 1 154 ? 5.687 -2.116 -8.239 1.00 98.75 154 GLY A O 1
ATOM 1112 N N . MET A 1 155 ? 4.025 -1.299 -6.969 1.00 98.06 155 MET A N 1
ATOM 1113 C CA . MET A 1 155 ? 3.008 -1.274 -8.016 1.00 98.06 155 MET A CA 1
ATOM 1114 C C . MET A 1 155 ? 2.323 0.089 -8.059 1.00 98.06 155 MET A C 1
ATOM 1116 O O . MET A 1 155 ? 1.888 0.601 -7.027 1.00 98.06 155 MET A O 1
ATOM 1120 N N . TYR A 1 156 ? 2.201 0.671 -9.251 1.00 94.62 156 TYR A N 1
ATOM 1121 C CA . TYR A 1 156 ? 1.578 1.978 -9.444 1.00 94.62 156 TYR A CA 1
ATOM 1122 C C . TYR A 1 156 ? 0.738 2.032 -10.721 1.00 94.62 156 TYR A C 1
ATOM 1124 O O . TYR A 1 156 ? 1.198 1.649 -11.794 1.00 94.62 156 TYR A O 1
ATOM 1132 N N . THR A 1 157 ? -0.483 2.557 -10.626 1.00 88.38 157 THR A N 1
ATOM 1133 C CA . THR A 1 157 ? -1.326 2.835 -11.800 1.00 88.38 157 THR A CA 1
ATOM 1134 C C . THR A 1 157 ? -1.931 4.227 -11.749 1.00 88.38 157 THR A C 1
ATOM 1136 O O . THR A 1 157 ? -2.309 4.718 -10.681 1.00 88.38 157 THR A O 1
ATOM 1139 N N . PHE A 1 158 ? -2.014 4.853 -12.925 1.00 78.94 158 PHE A N 1
ATOM 1140 C CA . PHE A 1 158 ? -2.489 6.221 -13.115 1.00 78.94 158 PHE A CA 1
ATOM 1141 C C . PHE A 1 158 ? -3.582 6.290 -14.191 1.00 78.94 158 PHE A C 1
ATOM 1143 O O . PHE A 1 158 ? -3.423 6.886 -15.253 1.00 78.94 158 PHE A O 1
ATOM 1150 N N . THR A 1 159 ? -4.724 5.678 -13.903 1.00 74.00 159 THR A N 1
ATOM 1151 C CA . THR A 1 159 ? -5.817 5.526 -14.875 1.00 74.00 159 THR A CA 1
ATOM 1152 C C . THR A 1 159 ? -7.020 6.364 -14.487 1.00 74.00 159 THR A C 1
ATOM 1154 O O . THR A 1 159 ? -7.501 6.237 -13.371 1.00 74.00 159 THR A O 1
ATOM 1157 N N . THR A 1 160 ? -7.540 7.192 -15.385 1.00 72.62 160 THR A N 1
ATOM 1158 C CA . THR A 1 160 ? -8.585 8.186 -15.074 1.00 72.62 160 THR A CA 1
ATOM 1159 C C . THR A 1 160 ? -10.027 7.665 -15.125 1.00 72.62 160 THR A C 1
ATOM 1161 O O . THR A 1 160 ? -10.895 8.209 -14.446 1.00 72.62 160 THR A O 1
ATOM 1164 N N . THR A 1 161 ? -10.307 6.612 -15.899 1.00 72.31 161 THR A N 1
ATOM 1165 C CA . THR A 1 161 ? -11.654 6.021 -16.053 1.00 72.31 161 THR A CA 1
ATOM 1166 C C . THR A 1 161 ? -11.551 4.505 -16.027 1.00 72.31 161 THR A C 1
ATOM 1168 O O . THR A 1 161 ? -10.552 3.998 -16.510 1.00 72.31 161 THR A O 1
ATOM 1171 N N . GLY A 1 162 ? -12.534 3.792 -15.467 1.00 76.25 162 GLY A N 1
ATOM 1172 C CA . GLY A 1 162 ? -12.536 2.325 -15.473 1.00 76.25 162 GLY A CA 1
ATOM 1173 C C . GLY A 1 162 ? -12.515 1.636 -14.112 1.00 76.25 162 GLY A C 1
ATOM 1174 O O . GLY A 1 162 ? -12.208 2.255 -13.086 1.00 76.25 162 GLY A O 1
ATOM 1175 N N . THR A 1 163 ? -12.831 0.338 -14.112 1.00 79.44 163 THR A N 1
ATOM 1176 C CA . THR A 1 163 ? -12.726 -0.508 -12.915 1.00 79.44 163 THR A CA 1
ATOM 1177 C C . THR A 1 163 ? -11.328 -1.099 -12.840 1.00 79.44 163 THR A C 1
ATOM 1179 O O . THR A 1 163 ? -10.843 -1.701 -13.799 1.00 79.44 163 THR A O 1
ATOM 1182 N N . ARG A 1 164 ? -10.675 -0.974 -11.680 1.00 87.94 164 ARG A N 1
ATOM 1183 C CA . ARG A 1 164 ? -9.405 -1.665 -11.436 1.00 87.94 164 ARG A CA 1
ATOM 1184 C C . ARG A 1 164 ? -9.540 -2.732 -10.387 1.00 87.94 164 ARG A C 1
ATOM 1186 O O . ARG A 1 164 ? -10.257 -2.554 -9.406 1.00 87.94 164 ARG A O 1
ATOM 1193 N N . THR A 1 165 ? -8.770 -3.788 -10.564 1.00 93.81 165 THR A N 1
ATOM 1194 C CA . THR A 1 165 ? -8.595 -4.835 -9.572 1.00 93.81 165 THR A CA 1
ATOM 1195 C C . THR A 1 165 ? -7.114 -5.056 -9.327 1.00 93.81 165 THR A C 1
ATOM 1197 O O . THR A 1 165 ? -6.354 -5.309 -10.254 1.00 93.81 165 THR A O 1
ATOM 1200 N N . PHE A 1 166 ? -6.715 -4.938 -8.068 1.00 96.62 166 PHE A N 1
ATOM 1201 C CA . PHE A 1 166 ? -5.417 -5.317 -7.537 1.00 96.62 166 PHE A CA 1
ATOM 1202 C C . PHE A 1 166 ? -5.673 -6.422 -6.540 1.00 96.62 166 PHE A C 1
ATOM 1204 O O . PHE A 1 166 ? -6.110 -6.129 -5.423 1.00 96.62 166 PHE A O 1
ATOM 1211 N N . SER A 1 167 ? -5.453 -7.675 -6.935 1.00 98.25 167 SER A N 1
ATOM 1212 C CA . SER A 1 167 ? -5.706 -8.772 -6.013 1.00 98.25 167 SER A CA 1
ATOM 1213 C C . SER A 1 167 ? -4.652 -9.851 -5.956 1.00 98.25 167 SER A C 1
ATOM 1215 O O . SER A 1 167 ? -4.043 -10.205 -6.960 1.00 98.25 167 SER A O 1
ATOM 1217 N N . ARG A 1 168 ? -4.446 -10.407 -4.758 1.00 98.62 168 ARG A N 1
ATOM 1218 C CA . ARG A 1 168 ? -3.489 -11.506 -4.546 1.00 98.62 168 ARG A CA 1
ATOM 1219 C C . ARG A 1 168 ? -2.065 -11.164 -4.984 1.00 98.62 168 ARG A C 1
ATOM 1221 O O . ARG A 1 168 ? -1.312 -12.058 -5.352 1.00 98.62 168 ARG A O 1
ATOM 1228 N N . ASN A 1 169 ? -1.697 -9.882 -4.982 1.00 98.88 169 ASN A N 1
ATOM 1229 C CA . ASN A 1 169 ? -0.318 -9.483 -5.238 1.00 98.88 169 ASN A CA 1
ATOM 1230 C C . ASN A 1 169 ? 0.496 -9.577 -3.945 1.00 98.88 169 ASN A C 1
ATOM 1232 O O . ASN A 1 169 ? -0.018 -9.301 -2.856 1.00 98.88 169 ASN A O 1
ATOM 1236 N N . VAL A 1 170 ? 1.778 -9.905 -4.082 1.00 98.94 170 VAL A N 1
ATOM 1237 C CA . VAL A 1 170 ? 2.749 -9.915 -2.986 1.00 98.94 170 VAL A CA 1
ATOM 1238 C C . VAL A 1 170 ? 3.818 -8.872 -3.292 1.00 98.94 170 VAL A C 1
ATOM 1240 O O . VAL A 1 170 ? 4.537 -8.983 -4.284 1.00 98.94 170 VAL A O 1
ATOM 1243 N N . VAL A 1 171 ? 3.907 -7.832 -2.465 1.00 98.94 171 VAL A N 1
ATOM 1244 C CA . VAL A 1 171 ? 4.832 -6.709 -2.673 1.00 98.94 171 VAL A CA 1
ATOM 1245 C C . VAL A 1 171 ? 5.717 -6.547 -1.451 1.00 98.94 171 VAL A C 1
ATOM 1247 O O . VAL A 1 171 ? 5.208 -6.268 -0.365 1.00 98.94 171 VAL A O 1
ATOM 1250 N N . PHE A 1 172 ? 7.029 -6.712 -1.611 1.00 98.88 172 PHE A N 1
ATOM 1251 C CA . PHE A 1 172 ? 7.925 -6.671 -0.461 1.00 98.88 172 PHE A CA 1
ATOM 1252 C C . PHE A 1 172 ? 9.368 -6.267 -0.746 1.00 98.88 172 PHE A C 1
ATOM 1254 O O . PHE A 1 172 ? 9.786 -6.173 -1.892 1.00 98.88 172 PHE A O 1
ATOM 1261 N N . ASN A 1 173 ? 10.142 -6.023 0.313 1.00 98.81 173 ASN A N 1
ATOM 1262 C CA . ASN A 1 173 ? 11.559 -5.647 0.247 1.00 98.81 173 ASN A CA 1
ATOM 1263 C C . ASN A 1 173 ? 11.799 -4.446 -0.688 1.00 98.81 173 ASN A C 1
ATOM 1265 O O . ASN A 1 173 ? 12.531 -4.539 -1.675 1.00 98.81 173 ASN A O 1
ATOM 1269 N N . ILE A 1 174 ? 11.151 -3.320 -0.397 1.00 98.94 174 ILE A N 1
ATOM 1270 C CA . ILE A 1 174 ? 11.363 -2.059 -1.115 1.00 98.94 174 ILE A CA 1
ATOM 1271 C C . ILE A 1 174 ? 12.173 -1.131 -0.221 1.00 98.94 174 ILE A C 1
ATOM 1273 O O . ILE A 1 174 ? 11.712 -0.768 0.856 1.00 98.94 174 ILE A O 1
ATOM 1277 N N . THR A 1 175 ? 13.327 -0.681 -0.698 1.00 98.69 175 THR A N 1
ATOM 1278 C CA . THR A 1 175 ? 14.214 0.236 0.019 1.00 98.69 175 THR A CA 1
ATOM 1279 C C . THR A 1 175 ? 14.513 1.451 -0.844 1.00 98.69 175 THR A C 1
ATOM 1281 O O . THR A 1 175 ? 14.997 1.325 -1.968 1.00 98.69 175 THR A O 1
ATOM 1284 N N . SER A 1 176 ? 14.269 2.651 -0.322 1.00 98.38 176 SER A N 1
ATOM 1285 C CA . SER A 1 176 ? 14.553 3.898 -1.038 1.00 98.38 176 SER A CA 1
ATOM 1286 C C . SER A 1 176 ? 15.253 4.926 -0.156 1.00 98.38 176 SER A C 1
ATOM 1288 O O . SER A 1 176 ? 14.880 5.104 0.998 1.00 98.38 176 SER A O 1
ATOM 1290 N N . GLY A 1 177 ? 16.223 5.657 -0.699 1.00 97.50 177 GLY A N 1
ATOM 1291 C CA . GLY A 1 177 ? 16.754 6.883 -0.095 1.00 97.50 177 GLY A CA 1
ATOM 1292 C C . GLY A 1 177 ? 15.828 8.096 -0.275 1.00 97.50 177 GLY A C 1
ATOM 1293 O O . GLY A 1 177 ? 16.095 9.165 0.279 1.00 97.50 177 GLY A O 1
ATOM 1294 N N . GLY A 1 178 ? 14.750 7.951 -1.054 1.00 96.25 178 GLY A N 1
ATOM 1295 C CA . GLY A 1 178 ? 13.758 8.984 -1.332 1.00 96.25 178 GLY A CA 1
ATOM 1296 C C . GLY A 1 178 ? 12.727 9.173 -0.230 1.00 96.25 178 GLY A C 1
ATOM 1297 O O . GLY A 1 178 ? 12.601 8.384 0.699 1.00 96.25 178 GLY A O 1
ATOM 1298 N N . THR A 1 179 ? 11.959 10.256 -0.345 1.00 96.88 179 THR A N 1
ATOM 1299 C CA . THR A 1 179 ? 10.953 10.642 0.655 1.00 96.88 179 THR A CA 1
ATOM 1300 C C . THR A 1 179 ? 9.539 10.186 0.321 1.00 96.88 179 THR A C 1
ATOM 1302 O O . THR A 1 179 ? 8.616 10.463 1.078 1.00 96.88 179 THR A O 1
ATOM 1305 N N . THR A 1 180 ? 9.332 9.508 -0.806 1.00 97.50 180 THR A N 1
ATOM 1306 C CA . THR A 1 180 ? 8.016 9.011 -1.224 1.00 97.50 180 THR A CA 1
ATOM 1307 C C . THR A 1 180 ? 8.142 7.558 -1.645 1.00 97.50 180 THR A C 1
ATOM 1309 O O . THR A 1 180 ? 8.690 7.257 -2.709 1.00 97.50 180 THR A O 1
ATOM 1312 N N . VAL A 1 181 ? 7.635 6.667 -0.795 1.00 98.75 181 VAL A N 1
ATOM 1313 C CA . VAL A 1 181 ? 7.754 5.219 -0.971 1.00 98.75 181 VAL A CA 1
ATOM 1314 C C . VAL A 1 181 ? 6.406 4.561 -0.713 1.00 98.75 181 VAL A C 1
ATOM 1316 O O . VAL A 1 181 ? 5.733 4.889 0.265 1.00 98.75 181 VAL A O 1
ATOM 1319 N N . ALA A 1 182 ? 5.999 3.631 -1.574 1.00 98.75 182 ALA A N 1
ATOM 1320 C CA . ALA A 1 182 ? 4.808 2.823 -1.330 1.00 98.75 182 ALA A CA 1
ATOM 1321 C C . ALA A 1 182 ? 4.933 1.400 -1.881 1.00 98.75 182 ALA A C 1
ATOM 1323 O O . ALA A 1 182 ? 5.530 1.192 -2.935 1.00 98.75 182 ALA A O 1
ATOM 1324 N N . GLY A 1 183 ? 4.312 0.428 -1.213 1.00 98.81 183 GLY A N 1
ATOM 1325 C CA . GLY A 1 183 ? 4.129 -0.908 -1.780 1.00 98.81 183 GLY A CA 1
ATOM 1326 C C . GLY A 1 183 ? 3.196 -0.853 -2.989 1.00 98.81 183 GLY A C 1
ATOM 1327 O O . GLY A 1 183 ? 3.617 -1.070 -4.125 1.00 98.81 183 GLY A O 1
ATOM 1328 N N . ILE A 1 184 ? 1.937 -0.488 -2.751 1.00 98.56 184 ILE A N 1
ATOM 1329 C CA . ILE A 1 184 ? 0.912 -0.327 -3.790 1.00 98.56 184 ILE A CA 1
ATOM 1330 C C . ILE A 1 184 ? 0.395 1.112 -3.766 1.00 98.56 184 ILE A C 1
ATOM 1332 O O . ILE A 1 184 ? -0.043 1.590 -2.724 1.00 98.56 184 ILE A O 1
ATOM 1336 N N . ASN A 1 185 ? 0.392 1.790 -4.914 1.00 96.19 185 ASN A N 1
ATOM 1337 C CA . ASN A 1 185 ? -0.202 3.115 -5.088 1.00 96.19 185 ASN A CA 1
ATOM 1338 C C . ASN A 1 185 ? -1.316 3.086 -6.146 1.00 96.19 185 ASN A C 1
ATOM 1340 O O . ASN A 1 185 ? -1.092 2.694 -7.295 1.00 96.19 185 ASN A O 1
ATOM 1344 N N . GLN A 1 186 ? -2.504 3.544 -5.759 1.00 92.12 186 GLN A N 1
ATOM 1345 C CA . GLN A 1 186 ? -3.655 3.736 -6.632 1.00 92.12 186 GLN A CA 1
ATOM 1346 C C . GLN A 1 186 ? -3.982 5.224 -6.762 1.00 92.12 186 GLN A C 1
ATOM 1348 O O . GLN A 1 186 ? -4.287 5.887 -5.769 1.00 92.12 186 GLN A O 1
ATOM 1353 N N . ALA A 1 187 ? -3.984 5.736 -7.995 1.00 87.69 187 ALA A N 1
ATOM 1354 C CA . ALA A 1 187 ? -4.340 7.122 -8.289 1.00 87.69 187 ALA A CA 1
ATOM 1355 C C . ALA A 1 187 ? -5.315 7.215 -9.470 1.00 87.69 187 ALA A C 1
ATOM 1357 O O . ALA A 1 187 ? -5.094 6.573 -10.489 1.00 87.69 187 ALA A O 1
ATOM 1358 N N . SER A 1 188 ? -6.353 8.042 -9.356 1.00 82.12 188 SER A N 1
ATOM 1359 C CA . SER A 1 188 ? -7.257 8.519 -10.416 1.00 82.12 188 SER A CA 1
ATOM 1360 C C . SER A 1 188 ? -8.403 7.596 -10.892 1.00 82.12 188 SER A C 1
ATOM 1362 O O . SER A 1 188 ? -9.079 7.990 -11.835 1.00 82.12 188 SER A O 1
ATOM 1364 N N . SER A 1 189 ? -8.714 6.447 -10.256 1.00 81.88 189 SER A N 1
ATOM 1365 C CA . SER A 1 189 ? -9.874 5.579 -10.636 1.00 81.88 189 SER A CA 1
ATOM 1366 C C . SER A 1 189 ? -10.802 5.177 -9.476 1.00 81.88 189 SER A C 1
ATOM 1368 O O . SER A 1 189 ? -10.744 5.774 -8.404 1.00 81.88 189 SER A O 1
ATOM 1370 N N . SER A 1 190 ? -11.643 4.155 -9.709 1.00 89.19 190 SER A N 1
ATOM 1371 C CA . SER A 1 190 ? -12.346 3.315 -8.731 1.00 89.19 190 SER A CA 1
ATOM 1372 C C . SER A 1 190 ? -11.614 1.969 -8.508 1.00 89.19 190 SER A C 1
ATOM 1374 O O . SER A 1 190 ? -11.901 0.994 -9.214 1.00 89.19 190 SER A O 1
ATOM 1376 N N . PRO A 1 191 ? -10.620 1.883 -7.603 1.00 92.94 191 PRO A N 1
ATOM 1377 C CA . PRO A 1 191 ? -9.843 0.662 -7.411 1.00 92.94 191 PRO A CA 1
ATOM 1378 C C . PRO A 1 191 ? -10.517 -0.330 -6.452 1.00 92.94 191 PRO A C 1
ATOM 1380 O O . PRO A 1 191 ? -10.949 0.035 -5.363 1.00 92.94 191 PRO A O 1
ATOM 1383 N N . ASN A 1 192 ? -10.505 -1.613 -6.809 1.00 95.75 192 ASN A N 1
ATOM 1384 C CA . ASN A 1 192 ? -10.679 -2.728 -5.883 1.00 95.75 192 ASN A CA 1
ATOM 1385 C C . ASN A 1 192 ? -9.290 -3.263 -5.517 1.00 95.75 192 ASN A C 1
ATOM 1387 O O . ASN A 1 192 ? -8.582 -3.773 -6.381 1.00 95.75 192 ASN A O 1
ATOM 1391 N N . VAL A 1 193 ? -8.884 -3.136 -4.259 1.00 98.12 193 VAL A N 1
ATOM 1392 C CA . VAL A 1 193 ? -7.572 -3.559 -3.752 1.00 98.12 193 VAL A CA 1
ATOM 1393 C C . VAL A 1 193 ? -7.811 -4.594 -2.669 1.00 98.12 193 VAL A C 1
ATOM 1395 O O . VAL A 1 193 ? -8.205 -4.234 -1.562 1.00 98.12 193 VAL A O 1
ATOM 1398 N N . PHE A 1 194 ? -7.616 -5.875 -2.970 1.00 98.81 194 PHE A N 1
ATOM 1399 C CA . PHE A 1 194 ? -7.944 -6.922 -2.008 1.00 98.81 194 PHE A CA 1
ATOM 1400 C C . PHE A 1 194 ? -7.050 -8.144 -2.030 1.00 98.81 194 PHE A C 1
ATOM 1402 O O . PHE A 1 194 ? -6.500 -8.496 -3.065 1.00 98.81 194 PHE A O 1
ATOM 1409 N N . ARG A 1 195 ? -6.917 -8.837 -0.896 1.00 98.81 195 ARG A N 1
ATOM 1410 C CA . ARG A 1 195 ? -6.036 -10.014 -0.773 1.00 98.81 195 ARG A CA 1
ATOM 1411 C C . ARG A 1 195 ? -4.591 -9.729 -1.150 1.00 98.81 195 ARG A C 1
ATOM 1413 O O . ARG A 1 195 ? -3.888 -10.624 -1.594 1.00 98.81 195 ARG A O 1
ATOM 1420 N N . ASN A 1 196 ? -4.137 -8.483 -1.043 1.00 98.94 196 ASN A N 1
ATOM 1421 C CA . ASN A 1 196 ? -2.732 -8.172 -1.266 1.00 98.94 196 ASN A CA 1
ATOM 1422 C C . ASN A 1 196 ? -1.966 -8.338 0.040 1.00 98.94 196 ASN A C 1
ATOM 1424 O O . ASN A 1 196 ? -2.470 -8.005 1.116 1.00 98.94 196 ASN A O 1
ATOM 1428 N N . LYS A 1 197 ? -0.732 -8.814 -0.080 1.00 98.94 197 LYS A N 1
ATOM 1429 C CA . LYS A 1 197 ? 0.216 -8.934 1.021 1.00 98.94 197 LYS A CA 1
ATOM 1430 C C . LYS A 1 197 ? 1.364 -7.965 0.782 1.00 98.94 197 LYS A C 1
ATOM 1432 O O . LYS A 1 197 ? 2.100 -8.108 -0.194 1.00 98.94 197 LYS A O 1
ATOM 1437 N N . VAL A 1 198 ? 1.496 -6.965 1.649 1.00 99.00 198 VAL A N 1
ATOM 1438 C CA . VAL A 1 198 ? 2.500 -5.901 1.519 1.00 99.00 198 VAL A CA 1
ATOM 1439 C C . VAL A 1 198 ? 3.348 -5.835 2.779 1.00 99.00 198 VAL A C 1
ATOM 1441 O O . VAL A 1 198 ? 2.816 -5.599 3.864 1.00 99.00 198 VAL A O 1
ATOM 1444 N N . TYR A 1 199 ? 4.661 -6.027 2.649 1.00 98.94 199 TYR A N 1
ATOM 1445 C CA . TYR A 1 199 ? 5.560 -5.968 3.802 1.00 98.94 199 TYR A CA 1
ATOM 1446 C C . TYR A 1 199 ? 6.986 -5.545 3.471 1.00 98.94 199 TYR A C 1
ATOM 1448 O O . TYR A 1 199 ? 7.421 -5.629 2.334 1.00 98.94 199 TYR A O 1
ATOM 1456 N N . ASN A 1 200 ? 7.741 -5.112 4.476 1.00 98.75 200 ASN A N 1
ATOM 1457 C CA . ASN A 1 200 ? 9.135 -4.684 4.347 1.00 98.75 200 ASN A CA 1
ATOM 1458 C C . ASN A 1 200 ? 9.315 -3.593 3.276 1.00 98.75 200 ASN A C 1
ATOM 1460 O O . ASN A 1 200 ? 10.029 -3.757 2.284 1.00 98.75 200 ASN A O 1
ATOM 1464 N N . VAL A 1 201 ? 8.588 -2.490 3.455 1.00 98.94 201 VAL A N 1
ATOM 1465 C CA . VAL A 1 201 ? 8.682 -1.288 2.616 1.00 98.94 201 VAL A CA 1
ATOM 1466 C C . VAL A 1 201 ? 9.291 -0.188 3.467 1.00 98.94 201 VAL A C 1
ATOM 1468 O O . VAL A 1 201 ? 8.718 0.173 4.495 1.00 98.94 201 VAL A O 1
ATOM 1471 N N . GLN A 1 202 ? 10.428 0.361 3.044 1.00 98.75 202 GLN A N 1
ATOM 1472 C CA . GLN A 1 202 ? 11.174 1.323 3.841 1.00 98.75 202 GLN A CA 1
ATOM 1473 C C . GLN A 1 202 ? 11.755 2.504 3.063 1.00 98.75 202 GLN A C 1
ATOM 1475 O O . GLN A 1 202 ? 12.155 2.407 1.899 1.00 98.75 202 GLN A O 1
ATOM 1480 N N . SER A 1 203 ? 11.884 3.624 3.775 1.00 98.75 203 SER A N 1
ATOM 1481 C CA . SER A 1 203 ? 12.754 4.738 3.394 1.00 98.75 203 SER A CA 1
ATOM 1482 C C . SER A 1 203 ? 13.966 4.811 4.320 1.00 98.75 203 SER A C 1
ATOM 1484 O O . SER A 1 203 ? 13.816 4.855 5.538 1.00 98.75 203 SER A O 1
ATOM 1486 N N . THR A 1 204 ? 15.166 4.929 3.759 1.00 98.12 204 THR A N 1
ATOM 1487 C CA . THR A 1 204 ? 16.409 5.209 4.497 1.00 98.12 204 THR A CA 1
ATOM 1488 C C . THR A 1 204 ? 16.718 6.705 4.608 1.00 98.12 204 THR A C 1
ATOM 1490 O O . THR A 1 204 ? 17.718 7.066 5.230 1.00 98.12 204 THR A O 1
ATOM 1493 N N . SER A 1 205 ? 15.869 7.581 4.053 1.00 97.56 205 SER A N 1
ATOM 1494 C CA . SER A 1 205 ? 15.991 9.037 4.191 1.00 97.56 205 SER A CA 1
ATOM 1495 C C . SER A 1 205 ? 15.989 9.479 5.658 1.00 97.56 205 SER A C 1
ATOM 1497 O O . SER A 1 205 ? 15.149 9.034 6.440 1.00 97.56 205 SER A O 1
ATOM 1499 N N . SER A 1 206 ? 16.883 10.408 6.007 1.00 96.44 206 SER A N 1
ATOM 1500 C CA . SER A 1 206 ? 16.916 11.068 7.319 1.00 96.44 206 SER A CA 1
ATOM 1501 C C . SER A 1 206 ? 15.989 12.285 7.438 1.00 96.44 206 SER A C 1
ATOM 1503 O O . SER A 1 206 ? 15.885 12.887 8.506 1.00 96.44 206 SER A O 1
ATOM 1505 N N . GLY A 1 207 ? 15.319 12.667 6.344 1.00 95.88 207 GLY A N 1
ATOM 1506 C CA . GLY A 1 207 ? 14.311 13.727 6.338 1.00 95.88 207 GLY A CA 1
ATOM 1507 C C . GLY A 1 207 ? 12.971 13.261 6.915 1.00 95.88 207 GLY A C 1
ATOM 1508 O O . GLY A 1 207 ? 12.920 12.390 7.779 1.00 95.88 207 GLY A O 1
ATOM 1509 N N . ALA A 1 208 ? 11.876 13.809 6.383 1.00 96.69 208 ALA A N 1
ATOM 1510 C CA . ALA A 1 208 ? 10.505 13.421 6.722 1.00 96.69 208 ALA A CA 1
ATOM 1511 C C . ALA A 1 208 ? 9.854 12.635 5.561 1.00 96.69 208 ALA A C 1
ATOM 1513 O O . ALA A 1 208 ? 9.023 13.195 4.839 1.00 96.69 208 ALA A O 1
ATOM 1514 N N . PRO A 1 209 ? 10.264 11.378 5.294 1.00 98.06 209 PRO A N 1
ATOM 1515 C CA . PRO A 1 209 ? 9.661 10.575 4.244 1.00 98.06 209 PRO A CA 1
ATOM 1516 C C . PRO A 1 209 ? 8.200 10.241 4.566 1.00 98.06 209 PRO A C 1
ATOM 1518 O O . PRO A 1 209 ? 7.779 10.236 5.715 1.00 98.06 209 PRO A O 1
ATOM 1521 N N . THR A 1 210 ? 7.423 9.920 3.539 1.00 98.38 210 THR A N 1
ATOM 1522 C CA . THR A 1 210 ? 6.157 9.201 3.674 1.00 98.38 210 THR A CA 1
ATOM 1523 C C . THR A 1 210 ? 6.332 7.818 3.065 1.00 98.38 210 THR A C 1
ATOM 1525 O O . THR A 1 210 ? 6.548 7.683 1.858 1.00 98.38 210 THR A O 1
ATOM 1528 N N . VAL A 1 211 ? 6.237 6.799 3.912 1.00 98.88 211 VAL A N 1
ATOM 1529 C CA . VAL A 1 211 ? 6.341 5.384 3.551 1.00 98.88 211 VAL A CA 1
ATOM 1530 C C . VAL A 1 211 ? 4.980 4.746 3.776 1.00 98.88 211 VAL A C 1
ATOM 1532 O O . VAL A 1 211 ? 4.451 4.796 4.885 1.00 98.88 211 VAL A O 1
ATOM 1535 N N . SER A 1 212 ? 4.379 4.212 2.715 1.00 98.81 212 SER A N 1
ATOM 1536 C CA . SER A 1 212 ? 3.037 3.622 2.750 1.00 98.81 212 SER A CA 1
ATOM 1537 C C . SER A 1 212 ? 3.054 2.137 2.389 1.00 98.81 212 SER A C 1
ATOM 1539 O O . SER A 1 212 ? 3.728 1.738 1.443 1.00 98.81 212 SER A O 1
ATOM 1541 N N . GLY A 1 213 ? 2.268 1.306 3.069 1.00 98.88 213 GLY A N 1
ATOM 1542 C CA . GLY A 1 213 ? 1.968 -0.035 2.560 1.00 98.88 213 GLY A CA 1
ATOM 1543 C C . GLY A 1 213 ? 1.080 0.063 1.319 1.00 98.88 213 GLY A C 1
ATOM 1544 O O . GLY A 1 213 ? 1.518 -0.200 0.196 1.00 98.88 213 GLY A O 1
ATOM 1545 N N . ILE A 1 214 ? -0.151 0.535 1.524 1.00 98.88 214 ILE A N 1
ATOM 1546 C CA . ILE A 1 214 ? -1.126 0.814 0.461 1.00 98.88 214 ILE A CA 1
ATOM 1547 C C . ILE A 1 214 ? -1.470 2.306 0.477 1.00 98.88 214 ILE A C 1
ATOM 1549 O O . ILE A 1 214 ? -1.864 2.847 1.507 1.00 98.88 214 ILE A O 1
ATOM 1553 N N . LEU A 1 215 ? -1.346 2.969 -0.671 1.00 98.38 215 LEU A N 1
ATOM 1554 C CA . LEU A 1 215 ? -1.695 4.372 -0.882 1.00 98.38 215 LEU A CA 1
ATOM 1555 C C . LEU A 1 215 ? -2.895 4.491 -1.827 1.00 98.38 215 LEU A C 1
ATOM 1557 O O . LEU A 1 215 ? -2.840 4.045 -2.973 1.00 98.38 215 LEU A O 1
ATOM 1561 N N . ILE A 1 216 ? -3.949 5.154 -1.357 1.00 97.12 216 ILE A N 1
ATOM 1562 C CA . ILE A 1 216 ? -5.077 5.631 -2.160 1.00 97.12 216 ILE A CA 1
ATOM 1563 C C . ILE A 1 216 ? -4.898 7.141 -2.358 1.00 97.12 216 ILE A C 1
ATOM 1565 O O . ILE A 1 216 ? -5.320 7.956 -1.531 1.00 97.12 216 ILE A O 1
ATOM 1569 N N . GLY A 1 217 ? -4.198 7.500 -3.434 1.00 94.25 217 GLY A N 1
ATOM 1570 C CA . GLY A 1 217 ? -3.715 8.856 -3.694 1.00 94.25 217 GLY A CA 1
ATOM 1571 C C . GLY A 1 217 ? -4.791 9.802 -4.220 1.00 94.25 217 GLY A C 1
ATOM 1572 O O . GLY A 1 217 ? -4.936 10.923 -3.740 1.00 94.25 217 GLY A O 1
ATOM 1573 N N . SER A 1 218 ? -5.560 9.335 -5.198 1.00 92.50 218 SER A N 1
ATOM 1574 C CA . SER A 1 218 ? -6.673 10.054 -5.821 1.00 92.50 218 SER A CA 1
ATOM 1575 C C . SER A 1 218 ? -7.663 9.052 -6.402 1.00 92.50 218 SER A C 1
ATOM 1577 O O . SER A 1 218 ? -7.298 7.910 -6.691 1.00 92.50 218 SER A O 1
ATOM 1579 N N . LEU A 1 219 ? -8.903 9.483 -6.613 1.00 91.62 219 LEU A N 1
ATOM 1580 C CA . LEU A 1 219 ? -9.934 8.694 -7.289 1.00 91.62 219 LEU A CA 1
ATOM 1581 C C . LEU A 1 219 ? -10.420 9.387 -8.560 1.00 91.62 219 LEU A C 1
ATOM 1583 O O . LEU A 1 219 ? -10.213 10.590 -8.737 1.00 91.62 219 LEU A O 1
ATOM 1587 N N . GLY A 1 220 ? -11.054 8.610 -9.434 1.00 87.75 220 GLY A N 1
ATOM 1588 C CA . GLY A 1 220 ? -11.733 9.116 -10.627 1.00 87.75 220 GLY A CA 1
ATOM 1589 C C . GLY A 1 220 ? -13.026 9.850 -10.269 1.00 87.75 220 GLY A C 1
ATOM 1590 O O . GLY A 1 220 ? -13.491 9.797 -9.128 1.00 87.75 220 GLY A O 1
ATOM 1591 N N . THR A 1 221 ? -13.628 10.540 -11.237 1.00 84.31 221 THR A N 1
ATOM 1592 C CA . THR A 1 221 ? -14.916 11.222 -11.036 1.00 84.31 221 THR A CA 1
ATOM 1593 C C . THR A 1 221 ? -15.981 10.231 -10.575 1.00 84.31 221 THR A C 1
ATOM 1595 O O . THR A 1 221 ? -16.193 9.211 -11.226 1.00 84.31 221 THR A O 1
ATOM 1598 N N . ALA A 1 222 ? -16.644 10.540 -9.457 1.00 83.00 222 ALA A N 1
ATOM 1599 C CA . ALA A 1 222 ? -17.606 9.648 -8.809 1.00 83.00 222 ALA A CA 1
ATOM 1600 C C . ALA A 1 222 ? -17.052 8.242 -8.485 1.00 83.00 222 ALA A C 1
ATOM 1602 O O . ALA A 1 222 ? -17.793 7.260 -8.446 1.00 83.00 222 ALA A O 1
ATOM 1603 N N . GLY A 1 223 ? -15.734 8.140 -8.285 1.00 89.50 223 GLY A N 1
ATOM 1604 C CA . GLY A 1 223 ? -15.057 6.872 -8.083 1.00 89.50 223 GLY A CA 1
ATOM 1605 C C . GLY A 1 223 ? -15.310 6.236 -6.717 1.00 89.50 223 GLY A C 1
ATOM 1606 O O . GLY A 1 223 ? -15.608 6.912 -5.730 1.00 89.50 223 GLY A O 1
ATOM 1607 N N . VAL A 1 224 ? -15.149 4.916 -6.657 1.00 93.81 224 VAL A N 1
ATOM 1608 C CA . VAL A 1 224 ? -15.273 4.123 -5.428 1.00 93.81 224 VAL A CA 1
ATOM 1609 C C . VAL A 1 224 ? -14.014 3.289 -5.243 1.00 93.81 224 VAL A C 1
ATOM 1611 O O . VAL A 1 224 ? -13.708 2.441 -6.079 1.00 93.81 224 VAL A O 1
ATOM 1614 N N . ALA A 1 225 ? -13.286 3.521 -4.152 1.00 96.00 225 ALA A N 1
ATOM 1615 C CA . ALA A 1 225 ? -12.221 2.624 -3.721 1.00 96.00 225 ALA A CA 1
ATOM 1616 C C . ALA A 1 225 ? -12.780 1.575 -2.762 1.00 96.00 225 ALA A C 1
ATOM 1618 O O . ALA A 1 225 ? -13.290 1.936 -1.706 1.00 96.00 225 ALA A O 1
ATOM 1619 N N . ASN A 1 226 ? -12.635 0.295 -3.095 1.00 97.81 226 ASN A N 1
ATOM 1620 C CA . ASN A 1 226 ? -12.900 -0.815 -2.184 1.00 97.81 226 ASN A CA 1
ATOM 1621 C C . ASN A 1 226 ? -11.567 -1.459 -1.809 1.00 97.81 226 ASN A C 1
ATOM 1623 O O . ASN A 1 226 ? -10.899 -2.049 -2.657 1.00 97.81 226 ASN A O 1
ATOM 1627 N N . VAL A 1 227 ? -11.165 -1.344 -0.550 1.00 98.81 227 VAL A N 1
ATOM 1628 C CA . VAL A 1 227 ? -9.891 -1.859 -0.040 1.00 98.81 227 VAL A CA 1
ATOM 1629 C C . VAL A 1 227 ? -10.202 -2.876 1.047 1.00 98.81 227 VAL A C 1
ATOM 1631 O O . VAL A 1 227 ? -10.696 -2.491 2.105 1.00 98.81 227 VAL A O 1
ATOM 1634 N N . TYR A 1 228 ? -9.973 -4.165 0.800 1.00 98.94 228 TYR A N 1
ATOM 1635 C CA . TYR A 1 228 ? -10.404 -5.193 1.749 1.00 98.94 228 TYR A CA 1
ATOM 1636 C C . TYR A 1 228 ? -9.560 -6.457 1.791 1.00 98.94 228 TYR A C 1
ATOM 1638 O O . TYR A 1 228 ? -8.903 -6.793 0.816 1.00 98.94 228 TYR A O 1
ATOM 1646 N N . ASN A 1 229 ? -9.583 -7.186 2.909 1.00 98.88 229 ASN A N 1
ATOM 1647 C CA . ASN A 1 229 ? -8.797 -8.413 3.089 1.00 98.88 229 ASN A CA 1
ATOM 1648 C C . ASN A 1 229 ? -7.318 -8.223 2.712 1.00 98.88 229 ASN A C 1
ATOM 1650 O O . ASN A 1 229 ? -6.753 -9.081 2.051 1.00 98.88 229 ASN A O 1
ATOM 1654 N N . ASN A 1 230 ? -6.692 -7.077 2.990 1.00 98.94 230 ASN A N 1
ATOM 1655 C CA . ASN A 1 230 ? -5.255 -6.911 2.749 1.00 98.94 230 ASN A CA 1
ATOM 1656 C C . ASN A 1 230 ? -4.475 -7.132 4.044 1.00 98.94 230 ASN A C 1
ATOM 1658 O O . ASN A 1 230 ? -4.929 -6.723 5.114 1.00 98.94 230 ASN A O 1
ATOM 1662 N N . LEU A 1 231 ? -3.283 -7.712 3.914 1.00 98.94 231 LEU A N 1
ATOM 1663 C CA . LEU A 1 231 ? -2.315 -7.885 4.992 1.00 98.94 231 LEU A CA 1
ATOM 1664 C C . LEU A 1 231 ? -1.170 -6.895 4.786 1.00 98.94 231 LEU A C 1
ATOM 1666 O O . LEU A 1 231 ? -0.476 -6.945 3.766 1.00 98.94 231 LEU A O 1
ATOM 1670 N N . VAL A 1 232 ? -0.978 -5.984 5.739 1.00 99.00 232 VAL A N 1
ATOM 1671 C CA . VAL A 1 232 ? 0.036 -4.925 5.650 1.00 99.00 232 VAL A CA 1
ATOM 1672 C C . VAL A 1 232 ? 0.854 -4.868 6.934 1.00 99.00 232 VAL A C 1
ATOM 1674 O O . VAL A 1 232 ? 0.302 -4.676 8.014 1.00 99.00 232 VAL A O 1
ATOM 1677 N N . GLY A 1 233 ? 2.178 -4.951 6.834 1.00 98.75 233 GLY A N 1
ATOM 1678 C CA . GLY A 1 233 ? 3.044 -4.725 7.992 1.00 98.75 233 GLY A CA 1
ATOM 1679 C C . GLY A 1 233 ? 4.504 -4.514 7.633 1.00 98.75 233 GLY A C 1
ATOM 1680 O O . GLY A 1 233 ? 4.835 -4.406 6.461 1.00 98.75 233 GLY A O 1
ATOM 1681 N N . ASN A 1 234 ? 5.383 -4.395 8.631 1.00 98.62 234 ASN A N 1
ATOM 1682 C CA . ASN A 1 234 ? 6.809 -4.092 8.419 1.00 98.62 234 ASN A CA 1
ATOM 1683 C C . ASN A 1 234 ? 7.015 -2.888 7.464 1.00 98.62 234 ASN A C 1
ATOM 1685 O O . ASN A 1 234 ? 7.739 -2.971 6.473 1.00 98.62 234 ASN A O 1
ATOM 1689 N N . ILE A 1 235 ? 6.298 -1.786 7.707 1.00 98.88 235 ILE A N 1
ATOM 1690 C CA . ILE A 1 235 ? 6.490 -0.521 6.984 1.00 98.88 235 ILE A CA 1
ATOM 1691 C C . ILE A 1 235 ? 7.385 0.359 7.849 1.00 98.88 235 ILE A C 1
ATOM 1693 O O . ILE A 1 235 ? 7.057 0.596 9.010 1.00 98.88 235 ILE A O 1
ATOM 1697 N N . GLU A 1 236 ? 8.515 0.821 7.320 1.00 98.75 236 GLU A N 1
ATOM 1698 C CA . GLU A 1 236 ? 9.606 1.334 8.156 1.00 98.75 236 GLU A CA 1
ATOM 1699 C C . GLU A 1 236 ? 10.242 2.621 7.619 1.00 98.75 236 GLU A C 1
ATOM 1701 O O . GLU A 1 236 ? 10.226 2.931 6.429 1.00 98.75 236 GLU A O 1
ATOM 1706 N N . ALA A 1 237 ? 10.836 3.397 8.522 1.00 98.62 237 ALA A N 1
ATOM 1707 C CA . ALA A 1 237 ? 11.635 4.565 8.172 1.00 98.62 237 ALA A CA 1
ATOM 1708 C C . ALA A 1 237 ? 12.728 4.786 9.238 1.00 98.62 237 ALA A C 1
ATOM 1710 O O . ALA A 1 237 ? 12.647 5.741 10.013 1.00 98.62 237 ALA A O 1
ATOM 1711 N N . PRO A 1 238 ? 13.738 3.895 9.316 1.00 98.50 238 PRO A N 1
ATOM 1712 C CA . PRO A 1 238 ? 14.638 3.763 10.472 1.00 98.50 238 PRO A CA 1
ATOM 1713 C C . PRO A 1 238 ? 15.529 4.980 10.764 1.00 98.50 238 PRO A C 1
ATOM 1715 O O . PRO A 1 238 ? 16.097 5.087 11.852 1.00 98.50 238 PRO A O 1
ATOM 1718 N N . ASN A 1 239 ? 15.658 5.901 9.809 1.00 98.19 239 ASN A N 1
ATOM 1719 C CA . ASN A 1 239 ? 16.486 7.103 9.939 1.00 98.19 239 ASN A CA 1
ATOM 1720 C C . ASN A 1 239 ? 15.657 8.393 9.981 1.00 98.19 239 ASN A C 1
ATOM 1722 O O . ASN A 1 239 ? 16.215 9.476 10.141 1.00 98.19 239 ASN A O 1
ATOM 1726 N N . ALA A 1 240 ? 14.343 8.296 9.782 1.00 98.00 240 ALA A N 1
ATOM 1727 C CA . ALA A 1 240 ? 13.496 9.445 9.525 1.00 98.00 240 ALA A CA 1
ATOM 1728 C C . ALA A 1 240 ? 13.280 10.316 10.760 1.00 98.00 240 ALA A C 1
ATOM 1730 O O . ALA A 1 240 ? 13.137 9.817 11.879 1.00 98.00 240 ALA A O 1
ATOM 1731 N N . SER A 1 241 ? 13.139 11.615 10.517 1.00 97.44 241 SER A N 1
ATOM 1732 C CA . SER A 1 241 ? 12.623 12.585 11.472 1.00 97.44 241 SER A CA 1
ATOM 1733 C C . SER A 1 241 ? 11.332 13.188 10.921 1.00 97.44 241 SER A C 1
ATOM 1735 O O . SER A 1 241 ? 11.342 13.921 9.932 1.00 97.44 241 SER A O 1
ATOM 1737 N N . SER A 1 242 ? 10.201 12.863 11.547 1.00 96.19 242 SER A N 1
ATOM 1738 C CA . SER A 1 242 ? 8.887 13.395 11.171 1.00 96.19 242 SER A CA 1
ATOM 1739 C C . SER A 1 242 ? 8.869 14.920 11.266 1.00 96.19 242 SER A C 1
ATOM 1741 O O . SER A 1 242 ? 9.403 15.497 12.213 1.00 96.19 242 SER A O 1
ATOM 1743 N N . SER A 1 243 ? 8.215 15.581 10.309 1.00 94.38 243 SER A N 1
ATOM 1744 C CA . SER A 1 243 ? 8.073 17.043 10.313 1.00 94.38 243 SER A CA 1
ATOM 1745 C C . SER A 1 243 ? 7.084 17.542 11.372 1.00 94.38 243 SER A C 1
ATOM 1747 O O . SER A 1 243 ? 7.203 18.671 11.837 1.00 94.38 243 SER A O 1
ATOM 1749 N N . SER A 1 244 ? 6.102 16.713 11.739 1.00 93.38 244 SER A N 1
ATOM 1750 C CA . SER A 1 244 ? 5.068 16.991 12.741 1.00 93.38 244 SER A CA 1
ATOM 1751 C C . SER A 1 244 ? 4.376 15.693 13.171 1.00 93.38 244 SER A C 1
ATOM 1753 O O . SER A 1 244 ? 4.314 14.736 12.396 1.00 93.38 244 SER A O 1
ATOM 1755 N N . ALA A 1 245 ? 3.756 15.692 14.355 1.00 91.81 245 ALA A N 1
ATOM 1756 C CA . ALA A 1 245 ? 2.842 14.640 14.800 1.00 91.81 245 ALA A CA 1
ATOM 1757 C C . ALA A 1 245 ? 1.663 14.413 13.833 1.00 91.81 245 ALA A C 1
ATOM 1759 O O . ALA A 1 245 ? 1.154 13.301 13.727 1.00 91.81 245 ALA A O 1
ATOM 1760 N N . THR A 1 246 ? 1.218 15.455 13.117 1.00 94.94 246 THR A N 1
ATOM 1761 C CA . THR A 1 246 ? 0.089 15.404 12.162 1.00 94.94 246 THR A CA 1
ATOM 1762 C C . THR A 1 246 ? 0.461 14.868 10.777 1.00 94.94 246 THR A C 1
ATOM 1764 O O . THR A 1 246 ? -0.415 14.633 9.942 1.00 94.94 246 THR A O 1
ATOM 1767 N N . ALA A 1 247 ? 1.755 14.664 10.527 1.00 95.75 247 ALA A N 1
ATOM 1768 C CA . ALA A 1 247 ? 2.297 14.164 9.272 1.00 95.75 247 ALA A CA 1
ATOM 1769 C C . ALA A 1 247 ? 3.114 12.889 9.539 1.00 95.75 247 ALA A C 1
ATOM 1771 O O . ALA A 1 247 ? 4.344 12.922 9.461 1.00 95.75 247 ALA A O 1
ATOM 1772 N N . PRO A 1 248 ? 2.452 11.762 9.873 1.00 98.00 248 PRO A N 1
ATOM 1773 C CA . PRO A 1 248 ? 3.146 10.524 10.189 1.00 98.00 248 PRO A CA 1
ATOM 1774 C C . PRO A 1 248 ? 3.981 10.064 8.997 1.00 98.00 248 PRO A C 1
ATOM 1776 O O . PRO A 1 248 ? 3.513 10.074 7.850 1.00 98.00 248 PRO A O 1
ATOM 1779 N N . THR A 1 249 ? 5.212 9.668 9.306 1.00 98.19 249 THR A N 1
ATOM 1780 C CA . THR A 1 249 ? 6.229 9.222 8.351 1.00 98.19 249 THR A CA 1
ATOM 1781 C C . THR A 1 249 ? 5.897 7.833 7.819 1.00 98.19 249 THR A C 1
ATOM 1783 O O . THR A 1 249 ? 5.989 7.578 6.621 1.00 98.19 249 THR A O 1
ATOM 1786 N N . VAL A 1 250 ? 5.476 6.931 8.705 1.00 98.88 250 VAL A N 1
ATOM 1787 C CA . VAL A 1 250 ? 5.076 5.561 8.360 1.00 98.88 250 VAL A CA 1
ATOM 1788 C C . VAL A 1 250 ? 3.559 5.459 8.384 1.00 98.88 250 VAL A C 1
ATOM 1790 O O . VAL A 1 250 ? 2.922 5.868 9.359 1.00 98.88 250 VAL A O 1
ATOM 1793 N N . ARG A 1 251 ? 2.983 4.906 7.315 1.00 98.88 251 ARG A N 1
ATOM 1794 C CA . ARG A 1 251 ? 1.541 4.708 7.158 1.00 98.88 251 ARG A CA 1
ATOM 1795 C C . ARG A 1 251 ? 1.260 3.293 6.662 1.00 98.88 251 ARG A C 1
ATOM 1797 O O . ARG A 1 251 ? 1.794 2.890 5.635 1.00 98.88 251 ARG A O 1
ATOM 1804 N N . GLY A 1 252 ? 0.419 2.531 7.353 1.00 98.94 252 GLY A N 1
ATOM 1805 C CA . GLY A 1 252 ? 0.024 1.201 6.874 1.00 98.94 252 GLY A CA 1
ATOM 1806 C C . GLY A 1 252 ? -0.843 1.322 5.621 1.00 98.94 252 GLY A C 1
ATOM 1807 O O . GLY A 1 252 ? -0.400 1.035 4.505 1.00 98.94 252 GLY A O 1
ATOM 1808 N N . ILE A 1 253 ? -2.053 1.851 5.805 1.00 98.94 253 ILE A N 1
ATOM 1809 C CA . ILE A 1 253 ? -2.924 2.318 4.723 1.00 98.94 253 ILE A CA 1
ATOM 1810 C C . ILE A 1 253 ? -2.989 3.848 4.768 1.00 98.94 253 ILE A C 1
ATOM 1812 O O . ILE A 1 253 ? -3.264 4.453 5.804 1.00 98.94 253 ILE A O 1
ATOM 1816 N N . ASN A 1 254 ? -2.720 4.485 3.632 1.00 98.81 254 ASN A N 1
ATOM 1817 C CA . ASN A 1 254 ? -2.663 5.932 3.477 1.00 98.81 254 ASN A CA 1
ATOM 1818 C C . ASN A 1 254 ? -3.727 6.391 2.476 1.00 98.81 254 ASN A C 1
ATOM 1820 O O . ASN A 1 254 ? -3.629 6.102 1.286 1.00 98.81 254 ASN A O 1
ATOM 1824 N N . VAL A 1 255 ? -4.742 7.110 2.944 1.00 98.56 255 VAL A N 1
ATOM 1825 C CA . VAL A 1 255 ? -5.825 7.649 2.115 1.00 98.56 255 VAL A CA 1
ATOM 1826 C C . VAL A 1 255 ? -5.664 9.162 2.038 1.00 98.56 255 VAL A C 1
ATOM 1828 O O . VAL A 1 255 ? -6.026 9.883 2.965 1.00 98.56 255 VAL A O 1
ATOM 1831 N N . THR A 1 256 ? -5.119 9.651 0.926 1.00 97.25 256 THR A N 1
ATOM 1832 C CA . THR A 1 256 ? -4.895 11.092 0.704 1.00 97.25 256 THR A CA 1
ATOM 1833 C C . THR A 1 256 ? -5.841 11.697 -0.323 1.00 97.25 256 THR A C 1
ATOM 1835 O O . THR A 1 256 ? -5.769 12.894 -0.591 1.00 97.25 256 THR A O 1
ATOM 1838 N N . THR A 1 257 ? -6.705 10.880 -0.927 1.00 95.69 257 THR A N 1
ATOM 1839 C CA . THR A 1 257 ? -7.661 11.353 -1.925 1.00 95.69 257 THR A CA 1
ATOM 1840 C C . THR A 1 257 ? -8.600 12.409 -1.344 1.00 95.69 257 THR A C 1
ATOM 1842 O O . THR A 1 257 ? -9.164 12.256 -0.262 1.00 95.69 257 THR A O 1
ATOM 1845 N N . THR A 1 258 ? -8.786 13.481 -2.106 1.00 95.62 258 THR A N 1
ATOM 1846 C CA . THR A 1 258 ? -9.756 14.553 -1.855 1.00 95.62 258 THR A CA 1
ATOM 1847 C C . THR A 1 258 ? -10.670 14.752 -3.064 1.00 95.62 258 THR A C 1
ATOM 1849 O O . THR A 1 258 ? -11.268 15.816 -3.233 1.00 95.62 258 THR A O 1
ATOM 1852 N N . THR A 1 259 ? -10.783 13.733 -3.928 1.00 94.94 259 THR A N 1
ATOM 1853 C CA . THR A 1 259 ? -11.677 13.775 -5.088 1.00 94.94 259 THR A CA 1
ATOM 1854 C C . THR A 1 259 ? -13.128 13.934 -4.618 1.00 94.94 259 THR A C 1
ATOM 1856 O O . THR A 1 259 ? -13.588 13.261 -3.695 1.00 94.94 259 THR A O 1
ATOM 1859 N N . THR A 1 260 ? -13.861 14.859 -5.231 1.00 95.31 260 THR A N 1
ATOM 1860 C CA . THR A 1 260 ? -15.255 15.145 -4.878 1.00 95.31 260 THR A CA 1
ATOM 1861 C C . THR A 1 260 ? -16.200 14.046 -5.368 1.00 95.31 260 THR A C 1
ATOM 1863 O O . THR A 1 260 ? -15.966 13.416 -6.400 1.00 95.31 260 THR A O 1
ATOM 1866 N N . ASN A 1 261 ? -17.306 13.845 -4.648 1.00 95.25 261 ASN A N 1
ATOM 1867 C CA . ASN A 1 261 ? -18.342 12.849 -4.956 1.00 95.25 261 ASN A CA 1
ATOM 1868 C C . ASN A 1 261 ? -17.840 11.396 -5.016 1.00 95.25 261 ASN A C 1
ATOM 1870 O O . ASN A 1 261 ? -18.408 10.586 -5.739 1.00 95.25 261 ASN A O 1
ATOM 1874 N N . THR A 1 262 ? -16.791 11.053 -4.270 1.00 95.94 262 THR A N 1
ATOM 1875 C CA . THR A 1 262 ? -16.196 9.709 -4.263 1.00 95.94 262 THR A CA 1
ATOM 1876 C C . THR A 1 262 ? -16.363 9.012 -2.923 1.00 95.94 262 THR A C 1
ATOM 1878 O O . THR A 1 262 ? -16.506 9.661 -1.886 1.00 95.94 262 THR A O 1
ATOM 1881 N N . MET A 1 263 ? -16.256 7.686 -2.928 1.00 97.06 263 MET A N 1
ATOM 1882 C CA . MET A 1 263 ? -16.333 6.849 -1.728 1.00 97.06 263 MET A CA 1
ATOM 1883 C C . MET A 1 263 ? -15.052 6.044 -1.530 1.00 97.06 263 MET A C 1
ATOM 1885 O O . MET A 1 263 ? -14.388 5.646 -2.489 1.00 97.06 263 MET A O 1
ATOM 1889 N N . VAL A 1 264 ? -14.717 5.803 -0.269 1.00 98.31 264 VAL A N 1
ATOM 1890 C CA . VAL A 1 264 ? -13.589 4.980 0.153 1.00 98.31 264 VAL A CA 1
ATOM 1891 C C . VAL A 1 264 ? -14.107 3.984 1.190 1.00 98.31 264 VAL A C 1
ATOM 1893 O O . VAL A 1 264 ? -14.428 4.357 2.314 1.00 98.31 264 VAL A O 1
ATOM 1896 N N . ASN A 1 265 ? -14.199 2.716 0.809 1.00 98.69 265 ASN A N 1
ATOM 1897 C CA . ASN A 1 265 ? -14.642 1.623 1.666 1.00 98.69 265 ASN A CA 1
ATOM 1898 C C . ASN A 1 265 ? -13.422 0.796 2.070 1.00 98.69 265 ASN A C 1
ATOM 1900 O O . ASN A 1 265 ? -12.799 0.160 1.216 1.00 98.69 265 ASN A O 1
ATOM 1904 N N . LEU A 1 266 ? -13.069 0.813 3.354 1.00 98.88 266 LEU A N 1
ATOM 1905 C CA . LEU A 1 266 ? -12.030 -0.055 3.908 1.00 98.88 266 LEU A CA 1
ATOM 1906 C C . LEU A 1 266 ? -12.709 -1.092 4.782 1.00 98.88 266 LEU A C 1
ATOM 1908 O O . LEU A 1 266 ? -13.383 -0.740 5.758 1.00 98.88 266 LEU A O 1
ATOM 1912 N N . SER A 1 267 ? -12.521 -2.366 4.457 1.00 98.88 267 SER A N 1
ATOM 1913 C CA . SER A 1 267 ? -13.119 -3.429 5.252 1.00 98.88 267 SER A CA 1
ATOM 1914 C C . SER A 1 267 ? -12.241 -4.645 5.413 1.00 98.88 267 SER A C 1
ATOM 1916 O O . SER A 1 267 ? -11.572 -5.025 4.465 1.00 98.88 267 SER A O 1
ATOM 1918 N N . TYR A 1 268 ? -12.256 -5.293 6.577 1.00 98.94 268 TYR A N 1
ATOM 1919 C CA . TYR A 1 268 ? -11.527 -6.553 6.767 1.00 98.94 268 TYR A CA 1
ATOM 1920 C C . TYR A 1 268 ? -10.029 -6.477 6.434 1.00 98.94 268 TYR A C 1
ATOM 1922 O O . TYR A 1 268 ? -9.432 -7.460 6.023 1.00 98.94 268 TYR A O 1
ATOM 1930 N N . ASN A 1 269 ? -9.389 -5.312 6.529 1.00 99.00 269 ASN A N 1
ATOM 1931 C CA . ASN A 1 269 ? -7.935 -5.234 6.377 1.00 99.00 269 ASN A CA 1
ATOM 1932 C C . ASN A 1 269 ? -7.268 -5.511 7.723 1.00 99.00 269 ASN A C 1
ATOM 1934 O 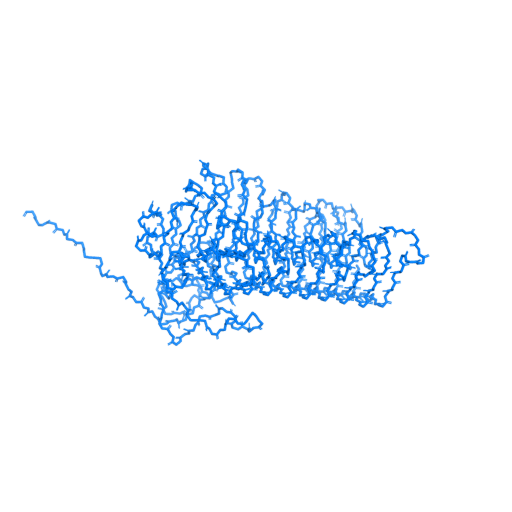O . ASN A 1 269 ? -7.789 -5.081 8.750 1.00 99.00 269 ASN A O 1
ATOM 1938 N N . THR A 1 270 ? -6.095 -6.141 7.707 1.00 98.94 270 THR A N 1
ATOM 1939 C CA . THR A 1 270 ? -5.239 -6.294 8.889 1.00 98.94 270 THR A CA 1
ATOM 1940 C C . THR A 1 270 ? -3.942 -5.529 8.662 1.00 98.94 270 THR A C 1
ATOM 1942 O O . THR A 1 270 ? -3.168 -5.826 7.748 1.00 98.94 270 THR A O 1
ATOM 1945 N N . VAL A 1 271 ? -3.707 -4.520 9.498 1.00 99.00 271 VAL A N 1
ATOM 1946 C CA . VAL A 1 271 ? -2.505 -3.688 9.481 1.00 99.00 271 VAL A CA 1
ATOM 1947 C C . VAL A 1 271 ? -1.779 -3.821 10.811 1.00 99.00 271 VAL A C 1
ATOM 1949 O O . VAL A 1 271 ? -2.363 -3.566 11.863 1.00 99.00 271 VAL A O 1
ATOM 1952 N N . TYR A 1 272 ? -0.491 -4.147 10.751 1.00 98.94 272 TYR A N 1
ATOM 1953 C CA . TYR A 1 272 ? 0.384 -4.231 11.914 1.00 98.94 272 TYR A CA 1
ATOM 1954 C C . TYR A 1 272 ? 1.670 -3.434 11.690 1.00 98.94 272 TYR A C 1
ATOM 1956 O O . TYR A 1 272 ? 2.478 -3.758 10.819 1.00 98.94 272 TYR A O 1
ATOM 1964 N N . LEU A 1 273 ? 1.882 -2.397 12.496 1.00 98.88 273 LEU A N 1
ATOM 1965 C CA . LEU A 1 273 ? 3.106 -1.597 12.489 1.00 98.88 273 LEU A CA 1
ATOM 1966 C C . LEU A 1 273 ? 3.868 -1.760 13.802 1.00 98.88 273 LEU A C 1
ATOM 1968 O O . LEU A 1 273 ? 3.266 -1.774 14.869 1.00 98.88 273 LEU A O 1
ATOM 1972 N N . ASN A 1 274 ? 5.192 -1.830 13.721 1.00 98.56 274 ASN A N 1
ATOM 1973 C CA . ASN A 1 274 ? 6.109 -1.886 14.863 1.00 98.56 274 ASN A CA 1
ATOM 1974 C C . ASN A 1 274 ? 7.432 -1.165 14.550 1.00 98.56 274 ASN A C 1
ATOM 1976 O O . ASN A 1 274 ? 8.513 -1.625 14.913 1.00 98.56 274 ASN A O 1
ATOM 1980 N N . ALA A 1 275 ? 7.349 -0.055 13.816 1.00 98.62 275 ALA A N 1
ATOM 1981 C CA . ALA A 1 275 ? 8.516 0.665 13.331 1.00 98.62 275 ALA A CA 1
ATOM 1982 C C . ALA A 1 275 ? 9.231 1.432 14.453 1.00 98.62 275 ALA A C 1
ATOM 1984 O O . ALA A 1 275 ? 8.627 1.867 15.432 1.00 98.62 275 ALA A O 1
ATOM 1985 N N . SER A 1 276 ? 10.519 1.686 14.259 1.00 98.06 276 SER A N 1
ATOM 1986 C CA . SER A 1 276 ? 11.325 2.560 15.114 1.00 98.06 276 SER A CA 1
ATOM 1987 C C . SER A 1 276 ? 12.218 3.453 14.261 1.00 98.06 276 SER A C 1
ATOM 1989 O O . SER A 1 276 ? 12.444 3.151 13.090 1.00 98.06 276 SER A O 1
ATOM 1991 N N . THR A 1 277 ? 12.760 4.517 14.849 1.00 98.50 277 THR A N 1
ATOM 1992 C CA . THR A 1 277 ? 13.736 5.387 14.186 1.00 98.50 277 THR A CA 1
ATOM 1993 C C . THR A 1 277 ? 14.896 5.745 15.109 1.00 98.50 277 THR A C 1
ATOM 1995 O O . THR A 1 277 ? 14.772 5.710 16.332 1.00 98.50 277 THR A O 1
ATOM 1998 N N . SER A 1 278 ? 16.001 6.158 14.499 1.00 97.94 278 SER A N 1
ATOM 1999 C CA . SER A 1 278 ? 17.104 6.886 15.133 1.00 97.94 278 SER A CA 1
ATOM 2000 C C . SER A 1 278 ? 16.949 8.416 15.060 1.00 97.94 278 SER A C 1
ATOM 2002 O O . SER A 1 278 ? 17.730 9.144 15.671 1.00 97.94 278 SER A O 1
ATOM 2004 N N . GLY A 1 279 ? 15.958 8.920 14.315 1.00 97.44 279 GLY A N 1
ATOM 2005 C CA . GLY A 1 279 ? 15.668 10.347 14.174 1.00 97.44 279 GLY A CA 1
ATOM 2006 C C . GLY A 1 279 ? 15.013 10.987 15.406 1.00 97.44 279 GLY A C 1
ATOM 2007 O O . GLY A 1 279 ? 14.509 10.319 16.309 1.00 97.44 279 GLY A O 1
ATOM 2008 N N . ALA A 1 280 ? 15.004 12.324 15.431 1.00 97.12 280 ALA A N 1
ATOM 2009 C CA . ALA A 1 280 ? 14.570 13.103 16.594 1.00 97.12 280 ALA A CA 1
ATOM 2010 C C . ALA A 1 280 ? 13.053 13.056 16.853 1.00 97.12 280 ALA A C 1
ATOM 2012 O O . ALA A 1 280 ? 12.635 13.051 18.005 1.00 97.12 280 ALA A O 1
ATOM 2013 N N . ASN A 1 281 ? 12.235 13.041 15.796 1.00 97.19 281 ASN A N 1
ATOM 2014 C CA . ASN A 1 281 ? 10.776 12.964 15.890 1.00 97.19 281 ASN A CA 1
ATOM 2015 C C . ASN A 1 281 ? 10.260 11.768 15.091 1.00 97.19 281 ASN A C 1
ATOM 2017 O O . ASN A 1 281 ? 10.698 11.557 13.961 1.00 97.19 281 ASN A O 1
ATOM 2021 N N . PHE A 1 282 ? 9.281 11.025 15.607 1.00 98.38 282 PHE A N 1
ATOM 2022 C CA . PHE A 1 282 ? 8.741 9.875 14.880 1.00 98.38 282 PHE A CA 1
ATOM 2023 C C . PHE A 1 282 ? 7.259 9.653 15.112 1.00 98.38 282 PHE A C 1
ATOM 2025 O O . PHE A 1 282 ? 6.844 9.233 16.189 1.00 98.38 282 PHE A O 1
ATOM 2032 N N . ALA A 1 283 ? 6.471 9.940 14.079 1.00 98.62 283 ALA A N 1
ATOM 2033 C CA . ALA A 1 283 ? 5.043 9.702 14.041 1.00 98.62 283 ALA A CA 1
ATOM 2034 C C . ALA A 1 283 ? 4.707 8.604 13.025 1.00 98.62 283 ALA A C 1
ATOM 2036 O O . ALA A 1 283 ? 5.253 8.572 11.916 1.00 98.62 283 ALA A O 1
ATOM 2037 N N . THR A 1 284 ? 3.782 7.725 13.395 1.00 98.88 284 THR A N 1
ATOM 2038 C CA . THR A 1 284 ? 3.330 6.584 12.595 1.00 98.88 284 THR A CA 1
ATOM 2039 C C . THR A 1 284 ? 1.816 6.417 12.724 1.00 98.88 284 THR A C 1
ATOM 2041 O O . THR A 1 284 ? 1.244 6.703 13.777 1.00 98.88 284 THR A O 1
ATOM 2044 N N . ALA A 1 285 ? 1.160 5.934 11.669 1.00 98.94 285 ALA A N 1
ATOM 2045 C CA . ALA A 1 285 ? -0.276 5.669 11.670 1.00 98.94 285 ALA A CA 1
ATOM 2046 C C . ALA A 1 285 ? -0.599 4.337 10.977 1.00 98.94 285 ALA A C 1
ATOM 2048 O O . ALA A 1 285 ? -0.217 4.145 9.823 1.00 98.94 285 ALA A O 1
ATOM 2049 N N . ALA A 1 286 ? -1.329 3.422 11.624 1.00 98.94 286 ALA A N 1
ATOM 2050 C CA . ALA A 1 286 ? -1.784 2.204 10.937 1.00 98.94 286 ALA A CA 1
ATOM 2051 C C . ALA A 1 286 ? -2.754 2.559 9.794 1.00 98.94 286 ALA A C 1
ATOM 2053 O O . ALA A 1 286 ? -2.588 2.083 8.669 1.00 98.94 286 ALA A O 1
ATOM 2054 N N . LEU A 1 287 ? -3.672 3.493 10.045 1.00 98.94 287 LEU A N 1
ATOM 2055 C CA . LEU A 1 287 ? -4.499 4.151 9.040 1.00 98.94 287 LEU A CA 1
ATOM 2056 C C . LEU A 1 287 ? -4.312 5.671 9.111 1.00 98.94 287 LEU A C 1
ATOM 2058 O O . LEU A 1 287 ? -4.515 6.269 10.164 1.00 98.94 287 LEU A O 1
ATOM 2062 N N . TYR A 1 288 ? -3.996 6.306 7.983 1.00 98.88 288 TYR A N 1
ATOM 2063 C CA . TYR A 1 288 ? -4.047 7.763 7.830 1.00 98.88 288 TYR A CA 1
ATOM 2064 C C . TYR A 1 288 ? -5.107 8.161 6.803 1.00 98.88 288 TYR A C 1
ATOM 2066 O O . TYR A 1 288 ? -5.121 7.606 5.703 1.00 98.88 288 TYR A O 1
ATOM 2074 N N . VAL A 1 289 ? -5.944 9.152 7.123 1.00 98.81 289 VAL A N 1
ATOM 2075 C CA . VAL A 1 289 ? -6.978 9.665 6.210 1.00 98.81 289 VAL A CA 1
ATOM 2076 C C . VAL A 1 289 ? -7.006 11.194 6.169 1.00 98.81 289 VAL A C 1
ATOM 2078 O O . VAL A 1 289 ? -7.110 11.865 7.199 1.00 98.81 289 VAL A O 1
ATOM 2081 N N . THR A 1 290 ? -6.987 11.758 4.962 1.00 98.38 290 THR A N 1
ATOM 2082 C CA . THR A 1 290 ? -7.237 13.187 4.743 1.00 98.38 290 THR A CA 1
ATOM 2083 C C . THR A 1 290 ? -8.714 13.531 4.944 1.00 98.38 290 THR A C 1
ATOM 2085 O O . THR A 1 290 ? -9.616 12.881 4.413 1.00 98.38 290 THR A O 1
ATOM 2088 N N . THR A 1 291 ? -8.976 14.575 5.725 1.00 97.88 291 THR A N 1
ATOM 2089 C CA . THR A 1 291 ? -10.340 15.015 6.028 1.00 97.88 291 THR A CA 1
ATOM 2090 C C . THR A 1 291 ? -10.911 15.923 4.947 1.00 97.88 291 THR A C 1
ATOM 2092 O O . THR A 1 291 ? -10.187 16.576 4.197 1.00 97.88 291 THR A O 1
ATOM 2095 N N . SER A 1 292 ? -12.238 15.991 4.889 1.00 97.81 292 SER A N 1
ATOM 2096 C CA . SER A 1 292 ? -12.967 16.981 4.106 1.00 97.81 292 SER A CA 1
ATOM 2097 C C . SER A 1 292 ? -14.169 17.470 4.896 1.00 97.81 292 SER A C 1
ATOM 2099 O O . SER A 1 292 ? -14.846 16.677 5.546 1.00 97.81 292 SER A O 1
ATOM 2101 N N . THR A 1 293 ? -14.464 18.764 4.786 1.00 97.75 293 THR A N 1
ATOM 2102 C CA . THR A 1 293 ? -15.698 19.381 5.293 1.00 97.75 293 THR A CA 1
ATOM 2103 C C . THR A 1 293 ? -16.900 19.137 4.375 1.00 97.75 293 THR A C 1
ATOM 2105 O O . THR A 1 293 ? -18.002 19.588 4.671 1.00 97.75 293 THR A O 1
ATOM 2108 N N . THR A 1 294 ? -16.714 18.428 3.256 1.00 97.81 294 THR A N 1
ATOM 2109 C CA . THR A 1 294 ? -17.779 18.025 2.328 1.00 97.81 294 THR A CA 1
ATOM 2110 C C . THR A 1 294 ? -18.011 16.522 2.445 1.00 97.81 294 THR A C 1
ATOM 2112 O O . THR A 1 294 ? -17.128 15.737 2.114 1.00 97.81 294 THR A O 1
ATOM 2115 N N . ALA A 1 295 ? -19.203 16.111 2.885 1.00 97.25 295 ALA A N 1
ATOM 2116 C CA . ALA A 1 295 ? -19.495 14.709 3.210 1.00 97.25 295 ALA A CA 1
ATOM 2117 C C . ALA A 1 295 ? -19.338 13.741 2.025 1.00 97.25 295 ALA A C 1
ATOM 2119 O O . ALA A 1 295 ? -18.992 12.581 2.216 1.00 97.25 295 ALA A O 1
ATOM 2120 N N . THR A 1 296 ? -19.568 14.213 0.796 1.00 97.06 296 THR A N 1
ATOM 2121 C CA . THR A 1 296 ? -19.453 13.403 -0.426 1.00 97.06 296 THR A CA 1
ATOM 2122 C C . THR A 1 296 ? -18.033 13.350 -0.996 1.00 97.06 296 THR A C 1
ATOM 2124 O O . THR A 1 296 ? -17.800 12.656 -1.980 1.00 97.06 296 THR A O 1
ATOM 2127 N N . THR A 1 297 ? -17.070 14.070 -0.422 1.00 97.06 297 THR A N 1
ATOM 2128 C CA . THR A 1 297 ? -15.678 14.089 -0.893 1.00 97.06 297 THR A CA 1
ATOM 2129 C C . THR A 1 297 ? -14.874 13.032 -0.154 1.00 97.06 297 THR A C 1
ATOM 2131 O O . THR A 1 297 ? -14.647 13.171 1.047 1.00 97.06 297 THR A O 1
ATOM 2134 N N . ALA A 1 298 ? -14.432 11.990 -0.867 1.00 96.94 298 ALA A N 1
ATOM 2135 C CA . ALA A 1 298 ? -13.770 10.829 -0.269 1.00 96.94 298 ALA A CA 1
ATOM 2136 C C . ALA A 1 298 ? -14.498 10.321 0.994 1.00 96.94 298 ALA A C 1
ATOM 2138 O O . ALA A 1 298 ? -13.903 10.226 2.066 1.00 96.94 298 ALA A O 1
ATOM 2139 N N . ASN A 1 299 ? -15.802 10.056 0.869 1.00 98.38 299 ASN A N 1
ATOM 2140 C CA . ASN A 1 299 ? -16.637 9.573 1.965 1.00 98.38 299 ASN A CA 1
ATOM 2141 C C . ASN A 1 299 ? -16.124 8.209 2.452 1.00 98.38 299 ASN A C 1
ATOM 2143 O O . ASN A 1 299 ? -16.195 7.224 1.713 1.00 98.38 299 ASN A O 1
ATOM 2147 N N . LEU A 1 300 ? -15.577 8.175 3.665 1.00 98.75 300 LEU A N 1
ATOM 2148 C CA . LEU A 1 300 ? -14.916 7.015 4.247 1.00 98.75 300 LEU A CA 1
ATOM 2149 C C . LEU A 1 300 ? -15.899 6.149 5.033 1.00 98.75 300 LEU A C 1
ATOM 2151 O O . LEU A 1 300 ? -16.443 6.613 6.032 1.00 98.75 300 LEU A O 1
ATOM 2155 N N . THR A 1 301 ? -16.005 4.872 4.675 1.00 98.81 301 THR A N 1
ATOM 2156 C CA . THR A 1 301 ? -16.650 3.843 5.504 1.00 98.81 301 THR A CA 1
ATOM 2157 C C . THR A 1 301 ? -15.597 2.857 6.009 1.00 98.81 301 THR A C 1
ATOM 2159 O O . THR A 1 301 ? -14.918 2.220 5.199 1.00 98.81 301 THR A O 1
ATOM 2162 N N . LEU A 1 302 ? -15.457 2.728 7.334 1.00 98.81 302 LEU A N 1
ATOM 2163 C CA . LEU A 1 302 ? -14.560 1.763 7.988 1.00 98.81 302 LEU A CA 1
ATOM 2164 C C . LEU A 1 302 ? -15.365 0.652 8.662 1.00 98.81 302 LEU A C 1
ATOM 2166 O O . LEU A 1 302 ? -16.090 0.925 9.615 1.00 98.81 302 LEU A O 1
ATOM 2170 N N . LEU A 1 303 ? -15.223 -0.595 8.211 1.00 98.88 303 LEU A N 1
ATOM 2171 C CA . LEU A 1 303 ? -15.929 -1.738 8.803 1.00 98.88 303 LEU A CA 1
ATOM 2172 C C . LEU A 1 303 ? -15.020 -2.949 9.002 1.00 98.88 303 LEU A C 1
ATOM 2174 O O . LEU A 1 303 ? -14.369 -3.376 8.058 1.00 98.88 303 LEU A O 1
ATOM 2178 N N . ASN A 1 304 ? -15.036 -3.571 10.180 1.00 98.94 304 ASN A N 1
ATOM 2179 C CA . ASN A 1 304 ? -14.377 -4.863 10.415 1.00 98.94 304 ASN A CA 1
ATOM 2180 C C . ASN A 1 304 ? -12.864 -4.858 10.148 1.00 98.94 304 ASN A C 1
ATOM 2182 O O . ASN A 1 304 ? -12.332 -5.874 9.729 1.00 98.94 304 ASN A O 1
ATOM 2186 N N . ASN A 1 305 ? -12.148 -3.743 10.304 1.00 98.94 305 ASN A N 1
ATOM 2187 C CA . ASN A 1 305 ? -10.691 -3.711 10.106 1.00 98.94 305 ASN A CA 1
ATOM 2188 C C . ASN A 1 305 ? -9.936 -3.941 11.419 1.00 98.94 305 ASN A C 1
ATOM 2190 O O . ASN A 1 305 ? -10.435 -3.599 12.488 1.00 98.94 305 ASN A O 1
ATOM 2194 N N . ILE A 1 306 ? -8.693 -4.408 11.320 1.00 98.94 306 ILE A N 1
ATOM 2195 C CA . ILE A 1 306 ? -7.723 -4.442 12.414 1.00 98.94 306 ILE A CA 1
ATOM 2196 C C . ILE A 1 306 ? -6.591 -3.457 12.109 1.00 98.94 306 ILE A C 1
ATOM 2198 O O . ILE A 1 306 ? -5.842 -3.626 11.145 1.00 98.94 306 ILE A O 1
ATOM 2202 N N . PHE A 1 307 ? -6.448 -2.434 12.951 1.00 98.94 307 PHE A N 1
ATOM 2203 C CA . PHE A 1 307 ? -5.386 -1.434 12.880 1.00 98.94 307 PHE A CA 1
ATOM 2204 C C . PHE A 1 307 ? -4.565 -1.446 14.170 1.00 98.94 307 PHE A C 1
ATOM 2206 O O . PHE A 1 307 ? -4.969 -0.885 15.192 1.00 98.94 307 PHE A O 1
ATOM 2213 N N . ILE A 1 308 ? -3.389 -2.068 14.102 1.00 98.94 308 ILE A N 1
ATOM 2214 C CA . ILE A 1 308 ? -2.450 -2.180 15.217 1.00 98.94 308 ILE A CA 1
ATOM 2215 C C . ILE A 1 308 ? -1.194 -1.372 14.907 1.00 98.94 308 ILE A C 1
ATOM 2217 O O . ILE A 1 308 ? -0.535 -1.577 13.885 1.00 98.94 308 ILE A O 1
ATOM 2221 N N . ASN A 1 309 ? -0.840 -0.461 15.809 1.00 98.88 309 ASN A N 1
ATOM 2222 C CA . ASN A 1 309 ? 0.381 0.323 15.723 1.00 98.88 309 ASN A CA 1
ATOM 2223 C C . ASN A 1 309 ? 1.183 0.272 17.027 1.00 98.88 309 ASN A C 1
ATOM 2225 O O . ASN A 1 309 ? 0.994 1.078 17.932 1.00 98.88 309 ASN A O 1
ATOM 2229 N N . LEU A 1 310 ? 2.119 -0.666 17.085 1.00 98.69 310 LEU A N 1
ATOM 2230 C CA . LEU A 1 310 ? 3.103 -0.845 18.151 1.00 98.69 310 LEU A CA 1
ATOM 2231 C C . LEU A 1 310 ? 4.458 -0.225 17.802 1.00 98.69 310 LEU A C 1
ATOM 2233 O O . LEU A 1 310 ? 5.492 -0.661 18.304 1.00 98.69 310 LEU A O 1
ATOM 2237 N N . SER A 1 311 ? 4.478 0.761 16.903 1.00 98.75 311 SER A N 1
ATOM 2238 C CA . SER A 1 311 ? 5.698 1.511 16.610 1.00 98.75 311 SER A CA 1
ATOM 2239 C C . SER A 1 311 ? 6.160 2.287 17.844 1.00 98.75 311 SER A C 1
ATOM 2241 O O . SER A 1 311 ? 5.345 2.713 18.659 1.00 98.75 311 SER A O 1
ATOM 2243 N N . THR A 1 312 ? 7.464 2.525 17.955 1.00 98.38 312 THR A N 1
ATOM 2244 C CA . THR A 1 312 ? 8.055 3.316 19.040 1.00 98.38 312 THR A CA 1
ATOM 2245 C C . THR A 1 312 ? 8.092 4.794 18.637 1.00 98.38 312 THR A C 1
ATOM 2247 O O . THR A 1 312 ? 8.944 5.161 17.821 1.00 98.38 312 THR A O 1
ATOM 2250 N N . PRO A 1 313 ? 7.202 5.661 19.161 1.00 97.62 313 PRO A N 1
ATOM 2251 C CA . PRO A 1 313 ? 7.261 7.092 18.879 1.00 97.62 313 PRO A CA 1
ATOM 2252 C C . PRO A 1 313 ? 8.525 7.731 19.474 1.00 97.62 313 PRO A C 1
ATOM 2254 O O . PRO A 1 313 ? 9.108 7.227 20.433 1.00 97.62 313 PRO A O 1
ATOM 2257 N N . SER A 1 314 ? 8.941 8.867 18.915 1.00 97.50 314 SER A N 1
ATOM 2258 C CA . SER A 1 314 ? 10.092 9.647 19.394 1.00 97.50 314 SER A CA 1
ATOM 2259 C C . SER A 1 314 ? 9.794 11.143 19.326 1.00 97.50 314 SER A C 1
ATOM 2261 O O . SER A 1 314 ? 9.079 11.597 18.422 1.00 97.50 314 SER A O 1
ATOM 2263 N N . GLY A 1 315 ? 10.350 11.911 20.266 1.00 96.44 315 GLY A N 1
ATOM 2264 C CA . GLY A 1 315 ? 10.201 13.363 20.337 1.00 96.44 315 GLY A CA 1
ATOM 2265 C C . GLY A 1 315 ? 8.737 13.800 20.369 1.00 96.44 315 GLY A C 1
ATOM 2266 O O . GLY A 1 315 ? 7.996 13.460 21.284 1.00 96.44 315 GLY A O 1
ATOM 2267 N N . THR A 1 316 ? 8.329 14.569 19.360 1.00 93.88 316 THR A N 1
ATOM 2268 C CA . THR A 1 316 ? 6.953 15.086 19.221 1.00 93.88 316 THR A CA 1
ATOM 2269 C C . THR A 1 316 ? 5.993 14.143 18.493 1.00 93.88 316 THR A C 1
ATOM 2271 O O . THR A 1 316 ? 4.836 14.498 18.288 1.00 93.88 316 THR A O 1
ATOM 2274 N N . GLY A 1 317 ? 6.456 12.982 18.029 1.00 97.19 317 GLY A N 1
ATOM 2275 C CA . GLY A 1 317 ? 5.637 12.071 17.237 1.00 97.19 317 GLY A CA 1
ATOM 2276 C C . GLY A 1 317 ? 4.788 11.110 18.071 1.00 97.19 317 GLY A C 1
ATOM 2277 O O . GLY A 1 317 ? 5.078 10.862 19.235 1.00 97.19 317 GLY A O 1
ATOM 2278 N N . ASN A 1 318 ? 3.753 10.550 17.439 1.00 98.31 318 ASN A N 1
ATOM 2279 C CA . ASN A 1 318 ? 2.803 9.617 18.050 1.00 98.31 318 ASN A CA 1
ATOM 2280 C C . ASN A 1 318 ? 2.746 8.300 17.261 1.00 98.31 318 ASN A C 1
ATOM 2282 O O . ASN A 1 318 ? 2.871 8.308 16.035 1.00 98.31 318 ASN A O 1
ATOM 2286 N N . ALA A 1 319 ? 2.485 7.187 17.942 1.00 98.75 319 ALA A N 1
ATOM 2287 C CA . ALA A 1 319 ? 2.001 5.951 17.339 1.00 98.75 319 ALA A CA 1
ATOM 2288 C C . ALA A 1 319 ? 0.470 5.933 17.413 1.00 98.75 319 ALA A C 1
ATOM 2290 O O . ALA A 1 319 ? -0.112 5.922 18.499 1.00 98.75 319 ALA A O 1
ATOM 2291 N N . VAL A 1 320 ? -0.183 5.983 16.250 1.00 98.94 320 VAL A N 1
ATOM 2292 C CA . VAL A 1 320 ? -1.642 6.106 16.145 1.00 98.94 320 VAL A CA 1
ATOM 2293 C C . VAL A 1 320 ? -2.239 4.914 15.396 1.00 98.94 320 VAL A C 1
ATOM 2295 O O . VAL A 1 320 ? -1.710 4.511 14.358 1.00 98.94 320 VAL A O 1
ATOM 2298 N N . ALA A 1 321 ? -3.346 4.350 15.880 1.00 98.94 321 ALA A N 1
ATOM 2299 C CA . ALA A 1 321 ? -4.085 3.338 15.120 1.00 98.94 321 ALA A CA 1
ATOM 2300 C C . ALA A 1 321 ? -4.839 3.984 13.942 1.00 98.94 321 ALA A C 1
ATOM 2302 O O . ALA A 1 321 ? -4.597 3.631 12.788 1.00 98.94 321 ALA A O 1
ATOM 2303 N N . TYR A 1 322 ? -5.671 4.995 14.206 1.00 98.88 322 TYR A N 1
ATOM 2304 C CA . TYR A 1 322 ? -6.357 5.775 13.173 1.00 98.88 322 TYR A CA 1
ATOM 2305 C C . TYR A 1 322 ? -6.079 7.274 13.300 1.00 98.88 322 TYR A C 1
ATOM 2307 O O . TYR A 1 322 ? -6.503 7.936 14.243 1.00 98.88 322 TYR A O 1
ATOM 2315 N N . GLN A 1 323 ? -5.383 7.833 12.315 1.00 98.88 323 GLN A N 1
ATOM 2316 C CA . GLN A 1 323 ? -5.066 9.250 12.259 1.00 98.88 323 GLN A CA 1
ATOM 2317 C C . GLN A 1 323 ? -5.826 9.972 11.147 1.00 98.88 323 GLN A C 1
ATOM 2319 O O . GLN A 1 323 ? -5.878 9.521 10.000 1.00 98.88 323 GLN A O 1
ATOM 2324 N N . ARG A 1 324 ? -6.350 11.152 11.468 1.00 98.56 324 ARG A N 1
ATOM 2325 C CA . ARG A 1 324 ? -6.930 12.093 10.508 1.00 98.56 324 ARG A CA 1
ATOM 2326 C C . ARG A 1 324 ? -6.047 13.329 10.352 1.00 98.56 324 ARG A C 1
ATOM 2328 O O . ARG A 1 324 ? -5.296 13.695 11.252 1.00 98.56 324 ARG A O 1
ATOM 2335 N N . SER A 1 325 ? -6.124 13.981 9.193 1.00 97.94 325 SER A N 1
ATOM 2336 C CA . SER A 1 325 ? -5.299 15.163 8.895 1.00 97.94 325 SER A CA 1
ATOM 2337 C C . SER A 1 325 ? -5.735 16.450 9.613 1.00 97.94 325 SER A C 1
ATOM 2339 O O . SER A 1 325 ? -4.989 17.425 9.603 1.00 97.94 325 SER A O 1
ATOM 2341 N N . SER A 1 326 ? -6.959 16.492 10.149 1.00 97.25 326 SER A N 1
ATOM 2342 C CA . SER A 1 326 ? -7.563 17.631 10.856 1.00 97.25 326 SER A CA 1
ATOM 2343 C C . SER A 1 326 ? -8.843 17.173 11.579 1.00 97.25 326 SER A C 1
ATOM 2345 O O . SER A 1 326 ? -9.309 16.057 11.355 1.00 97.25 326 SER A O 1
ATOM 2347 N N . THR A 1 327 ? -9.463 18.040 12.378 1.00 97.56 327 THR A N 1
ATOM 2348 C CA . THR A 1 327 ? -10.614 17.738 13.249 1.00 97.56 327 THR A CA 1
ATOM 2349 C C . THR A 1 327 ? -11.935 17.471 12.525 1.00 97.56 327 THR A C 1
ATOM 2351 O O . THR A 1 327 ? -12.885 16.973 13.127 1.00 97.56 327 THR A O 1
ATOM 2354 N N . SER A 1 328 ? -12.042 17.786 11.228 1.00 96.94 328 SER A N 1
ATOM 2355 C CA . SER A 1 328 ? -13.277 17.527 10.482 1.00 96.94 328 SER A CA 1
ATOM 2356 C C . SER A 1 328 ? -13.568 16.026 10.378 1.00 96.94 328 SER A C 1
ATOM 2358 O O . SER A 1 328 ? -12.763 15.244 9.861 1.00 96.94 328 SER A O 1
ATOM 2360 N N . GLN A 1 329 ? -14.767 15.632 10.804 1.00 96.00 329 GLN A N 1
ATOM 2361 C CA . GLN A 1 329 ? -15.300 14.275 10.654 1.00 96.00 329 GLN A CA 1
ATOM 2362 C C . GLN A 1 329 ? -16.344 14.172 9.529 1.00 96.00 329 GLN A C 1
ATOM 2364 O O . GLN A 1 329 ? -16.983 13.138 9.379 1.00 96.00 329 GLN A O 1
ATOM 2369 N N . THR A 1 330 ? -16.540 15.223 8.726 1.00 97.94 330 THR A N 1
ATOM 2370 C CA . THR A 1 330 ? -17.690 15.315 7.811 1.00 97.94 330 THR A CA 1
ATOM 2371 C C . THR A 1 330 ? -17.671 14.254 6.709 1.00 97.94 330 THR A C 1
ATOM 2373 O O . THR A 1 330 ? -18.724 13.731 6.362 1.00 97.94 330 THR A O 1
ATOM 2376 N N . ASN A 1 331 ? -16.496 13.892 6.186 1.00 98.12 331 ASN A N 1
ATOM 2377 C CA . ASN A 1 331 ? -16.337 12.775 5.246 1.00 98.12 331 ASN A CA 1
ATOM 2378 C C . ASN A 1 331 ? -16.042 11.427 5.925 1.00 98.12 331 ASN A C 1
ATOM 2380 O O . ASN A 1 331 ? -15.516 10.521 5.283 1.00 98.12 331 ASN A O 1
ATOM 2384 N N . TYR A 1 332 ? -16.317 11.290 7.221 1.00 98.56 332 TYR A N 1
ATOM 2385 C CA . TYR A 1 332 ? -16.295 10.004 7.904 1.00 98.56 332 TYR A CA 1
ATOM 2386 C C . TYR A 1 332 ? -17.737 9.519 8.039 1.00 98.56 332 TYR A C 1
ATOM 2388 O O . TYR A 1 332 ? -18.549 10.193 8.664 1.00 98.56 332 TYR A O 1
ATOM 2396 N N . ASN A 1 333 ? -18.089 8.396 7.423 1.00 98.50 333 ASN A N 1
ATOM 2397 C CA . ASN A 1 333 ? -19.465 7.915 7.332 1.00 98.50 333 ASN A CA 1
ATOM 2398 C C . ASN A 1 333 ? -19.970 7.381 8.682 1.00 98.50 333 ASN A C 1
ATOM 2400 O O . ASN A 1 333 ? -19.230 6.686 9.375 1.00 98.50 333 ASN A O 1
ATOM 2404 N N . ASP A 1 334 ? -21.224 7.676 9.049 1.00 97.94 334 ASP A N 1
ATOM 2405 C CA . ASP A 1 334 ? -21.900 7.157 10.258 1.00 97.94 334 ASP A CA 1
ATOM 2406 C C . ASP A 1 334 ? -22.013 5.626 10.288 1.00 97.94 334 ASP A C 1
ATOM 2408 O O . ASP A 1 334 ? -22.093 5.040 11.363 1.00 97.94 334 ASP A O 1
ATOM 2412 N N . ALA A 1 335 ? -21.965 4.968 9.127 1.00 97.62 335 ALA A N 1
ATOM 2413 C CA . ALA A 1 335 ? -21.958 3.512 9.028 1.00 97.62 335 ALA A CA 1
ATOM 2414 C C . ALA A 1 335 ? -20.647 2.863 9.509 1.00 97.62 335 ALA A C 1
ATOM 2416 O O . ALA A 1 335 ? -20.598 1.641 9.628 1.00 97.62 335 ALA A O 1
ATOM 2417 N N . SER A 1 336 ? -19.594 3.647 9.766 1.00 98.81 336 SER A N 1
ATOM 2418 C CA . SER A 1 336 ? -18.297 3.119 10.201 1.00 98.81 336 SER A CA 1
ATOM 2419 C C . SER A 1 336 ? -18.380 2.538 11.609 1.00 98.81 336 SER A C 1
ATOM 2421 O O . SER A 1 336 ? -18.887 3.188 12.533 1.00 98.81 336 SER A O 1
ATOM 2423 N N . ASN A 1 337 ? -17.959 1.282 11.761 1.00 98.56 337 ASN A N 1
ATOM 2424 C CA . ASN A 1 337 ? -18.088 0.548 13.011 1.00 98.56 337 ASN A CA 1
ATOM 2425 C C . ASN A 1 337 ? -17.286 -0.765 13.036 1.00 98.56 337 ASN A C 1
ATOM 2427 O O . ASN A 1 337 ? -16.836 -1.240 11.997 1.00 98.56 337 ASN A O 1
ATOM 2431 N N . ARG A 1 338 ? -17.224 -1.417 14.206 1.00 98.50 338 ARG A N 1
ATOM 2432 C CA . ARG A 1 338 ? -16.669 -2.773 14.389 1.00 98.50 338 ARG A CA 1
ATOM 2433 C C . ARG A 1 338 ? -15.231 -2.890 13.895 1.00 98.50 338 ARG A C 1
ATOM 2435 O O . ARG A 1 338 ? -14.897 -3.810 13.170 1.00 98.50 338 ARG A O 1
ATOM 2442 N N . ASN A 1 339 ? -14.385 -1.929 14.231 1.00 98.88 339 ASN A N 1
ATOM 2443 C CA . ASN A 1 339 ? -12.955 -1.997 13.945 1.00 98.88 339 ASN A CA 1
ATOM 2444 C C . ASN A 1 339 ? -12.187 -2.288 15.242 1.00 98.88 339 ASN A C 1
ATOM 2446 O O . ASN A 1 339 ? -12.610 -1.883 16.326 1.00 98.88 339 ASN A O 1
ATOM 2450 N N . LEU A 1 340 ? -11.035 -2.942 15.141 1.00 98.88 340 LEU A N 1
ATOM 2451 C CA . LEU A 1 340 ? -10.061 -3.031 16.222 1.00 98.88 340 LEU A CA 1
ATOM 2452 C C . LEU A 1 340 ? -9.029 -1.919 16.036 1.00 98.88 340 LEU A C 1
ATOM 2454 O O . LEU A 1 340 ? -8.299 -1.899 15.043 1.00 98.88 340 LEU A O 1
ATOM 2458 N N . PHE A 1 341 ? -8.941 -1.014 17.011 1.00 98.88 341 PHE A N 1
ATOM 2459 C CA . PHE A 1 341 ? -7.872 -0.016 17.091 1.00 98.88 341 PHE A CA 1
ATOM 2460 C C . PHE A 1 341 ? -6.982 -0.323 18.286 1.00 98.88 341 PHE A C 1
ATOM 2462 O O . PHE A 1 341 ? -7.466 -0.390 19.417 1.00 98.88 341 PHE A O 1
ATOM 2469 N N . TYR A 1 342 ? -5.679 -0.465 18.066 1.00 98.88 342 TYR A N 1
ATOM 2470 C CA . TYR A 1 342 ? -4.728 -0.674 19.153 1.00 98.88 342 TYR A CA 1
ATOM 2471 C C . TYR A 1 342 ? -3.402 0.030 18.878 1.00 98.88 342 TYR A C 1
ATOM 2473 O O . TYR A 1 342 ? -2.851 -0.063 17.783 1.00 98.88 342 TYR A O 1
ATOM 2481 N N . ALA A 1 343 ? -2.887 0.740 19.880 1.00 98.56 343 ALA A N 1
ATOM 2482 C CA . ALA A 1 343 ? -1.654 1.518 19.769 1.00 98.56 343 ALA A CA 1
ATOM 2483 C C . ALA A 1 343 ? -0.664 1.241 20.915 1.00 98.56 343 ALA A C 1
ATOM 2485 O O . ALA A 1 343 ? 0.173 2.083 21.232 1.00 98.56 343 ALA A O 1
ATOM 2486 N N . GLY A 1 344 ? -0.771 0.071 21.556 1.00 97.62 344 GLY A N 1
ATOM 2487 C CA . GLY A 1 344 ? -0.002 -0.285 22.749 1.00 97.62 344 GLY A CA 1
ATOM 2488 C C . GLY A 1 344 ? -0.694 0.136 24.046 1.00 97.62 344 GLY A C 1
ATOM 2489 O O . GLY A 1 344 ? -1.908 0.337 24.085 1.00 97.62 344 GLY A O 1
ATOM 2490 N N . MET A 1 345 ? 0.078 0.241 25.131 1.00 96.12 345 MET A N 1
ATOM 2491 C CA . MET A 1 345 ? -0.430 0.756 26.405 1.00 96.12 345 MET A CA 1
ATOM 2492 C C . MET A 1 345 ? -0.908 2.210 26.221 1.00 96.12 345 MET A C 1
ATOM 2494 O O . MET A 1 345 ? -0.132 3.013 25.701 1.00 96.12 345 MET A O 1
ATOM 2498 N N . PRO A 1 346 ? -2.137 2.565 26.650 1.00 97.75 346 PRO A N 1
ATOM 2499 C CA . PRO A 1 346 ? -2.642 3.932 26.553 1.00 97.75 346 PRO A CA 1
ATOM 2500 C C . PRO A 1 346 ? -1.670 4.949 27.159 1.00 97.75 346 PRO A C 1
ATOM 2502 O O . PRO A 1 346 ? -1.220 4.792 28.296 1.00 97.75 346 PRO A O 1
ATOM 2505 N N . GLY A 1 347 ? -1.349 5.991 26.397 1.00 96.56 347 GLY A N 1
ATOM 2506 C CA . GLY A 1 347 ? -0.438 7.047 26.824 1.00 96.56 347 GLY A CA 1
ATOM 2507 C C . GLY A 1 347 ? -0.435 8.221 25.852 1.00 96.56 347 GLY A C 1
ATOM 2508 O O . GLY A 1 347 ? -0.949 8.127 24.742 1.00 96.56 347 GLY A O 1
ATOM 2509 N N . ALA A 1 348 ? 0.188 9.334 26.243 1.00 96.25 348 ALA A N 1
ATOM 2510 C CA . ALA A 1 348 ? 0.144 10.585 25.478 1.00 96.25 348 ALA A CA 1
ATOM 2511 C C . ALA A 1 348 ? 0.636 10.471 24.016 1.00 96.25 348 ALA A C 1
ATOM 2513 O O . ALA A 1 348 ? 0.213 11.262 23.178 1.00 96.25 348 ALA A O 1
ATOM 2514 N N . ALA A 1 349 ? 1.496 9.490 23.714 1.00 97.56 349 ALA A N 1
ATOM 2515 C CA . ALA A 1 349 ? 2.016 9.215 22.372 1.00 97.56 349 ALA A CA 1
ATOM 2516 C C . ALA A 1 349 ? 1.510 7.889 21.764 1.00 97.56 349 ALA A C 1
ATOM 2518 O O . ALA A 1 349 ? 1.906 7.542 20.653 1.00 97.56 349 ALA A O 1
ATOM 2519 N N . ASN A 1 350 ? 0.640 7.158 22.466 1.00 98.62 350 ASN A N 1
ATOM 2520 C CA . ASN A 1 350 ? 0.071 5.870 22.065 1.00 98.62 350 ASN A CA 1
ATOM 2521 C C . ASN A 1 350 ? -1.451 6.018 21.986 1.00 98.62 350 ASN A C 1
ATOM 2523 O O . ASN A 1 350 ? -2.151 5.936 22.998 1.00 98.62 350 ASN A O 1
ATOM 2527 N N . LEU A 1 351 ? -1.955 6.304 20.784 1.00 98.88 351 LEU A N 1
ATOM 2528 C CA . LEU A 1 351 ? -3.311 6.815 20.577 1.00 98.88 351 LEU A CA 1
ATOM 2529 C C . LEU A 1 351 ? -4.132 5.883 19.685 1.00 98.88 351 LEU A C 1
ATOM 2531 O O . LEU A 1 351 ? -3.709 5.503 18.593 1.00 98.88 351 LEU A O 1
ATOM 2535 N N . LEU A 1 352 ? -5.360 5.573 20.094 1.00 98.94 352 LEU A N 1
ATOM 2536 C CA . LEU A 1 352 ? -6.308 4.883 19.216 1.00 98.94 352 LEU A CA 1
ATOM 2537 C C . LEU A 1 352 ? -6.751 5.805 18.075 1.00 98.94 352 LEU A C 1
ATOM 2539 O O . LEU A 1 352 ? -6.898 5.362 16.936 1.00 98.94 352 LEU A O 1
ATOM 2543 N N . PHE A 1 353 ? -6.903 7.097 18.374 1.00 98.88 353 PHE A N 1
ATOM 2544 C CA . PHE A 1 353 ? -7.264 8.116 17.398 1.00 98.88 353 PHE A CA 1
ATOM 2545 C C . PHE A 1 353 ? -6.529 9.436 17.634 1.00 98.88 353 PHE A C 1
ATOM 2547 O O . PHE A 1 353 ? -6.363 9.871 18.775 1.00 98.88 353 PHE A O 1
ATOM 2554 N N . PHE A 1 354 ? -6.139 10.096 16.543 1.00 98.81 354 PHE A N 1
ATOM 2555 C CA . PHE A 1 354 ? -5.564 11.438 16.578 1.00 98.81 354 PHE A CA 1
ATOM 2556 C C . PHE A 1 354 ? -5.942 12.248 15.336 1.00 98.81 354 PHE A C 1
ATOM 2558 O O . PHE A 1 354 ? -5.903 11.730 14.222 1.00 98.81 354 PHE A O 1
ATOM 2565 N N . ASP A 1 355 ? -6.247 13.533 15.493 1.00 98.25 355 ASP A N 1
ATOM 2566 C CA . ASP A 1 355 ? -6.588 14.428 14.372 1.00 98.25 355 ASP A CA 1
ATOM 2567 C C . ASP A 1 355 ? -5.798 15.750 14.355 1.00 98.25 355 ASP A C 1
ATOM 2569 O O . ASP A 1 355 ? -6.112 16.671 13.598 1.00 98.25 355 ASP A O 1
ATOM 2573 N N . GLY A 1 356 ? -4.763 15.847 15.195 1.00 96.44 356 GLY A N 1
ATOM 2574 C CA . GLY A 1 356 ? -4.007 17.078 15.430 1.00 96.44 356 GLY A CA 1
ATOM 2575 C C . GLY A 1 356 ? -4.476 17.885 16.638 1.00 96.44 356 GLY A C 1
ATOM 2576 O O . GLY A 1 356 ? -3.764 18.792 17.059 1.00 96.44 356 GLY A O 1
ATOM 2577 N N . THR A 1 357 ? -5.638 17.577 17.216 1.00 97.38 357 THR A N 1
ATOM 2578 C CA . THR A 1 357 ? -6.168 18.250 18.415 1.00 97.38 357 THR A CA 1
ATOM 2579 C C . THR A 1 357 ? -6.705 17.244 19.425 1.00 97.38 357 THR A C 1
ATOM 2581 O O . THR A 1 357 ? -6.280 17.242 20.577 1.00 97.38 357 THR A O 1
ATOM 2584 N N . ASN A 1 358 ? -7.603 16.364 18.995 1.00 98.25 358 ASN A N 1
ATOM 2585 C CA . ASN A 1 358 ? -8.153 15.288 19.802 1.00 98.25 358 ASN A CA 1
ATOM 2586 C C . ASN A 1 358 ? -7.189 14.102 19.800 1.00 98.25 358 ASN A C 1
ATOM 2588 O O . ASN A 1 358 ? -6.794 13.641 18.730 1.00 98.25 358 ASN A O 1
ATOM 2592 N N . ALA A 1 359 ? -6.831 13.606 20.983 1.00 98.44 359 ALA A N 1
ATOM 2593 C CA . ALA A 1 359 ? -5.913 12.486 21.181 1.00 98.44 359 ALA A CA 1
ATOM 2594 C C . ALA A 1 359 ? -6.569 11.442 22.097 1.00 98.44 359 ALA A C 1
ATOM 2596 O O . ALA A 1 359 ? -6.485 11.545 23.320 1.00 98.44 359 ALA A O 1
ATOM 2597 N N . TYR A 1 360 ? -7.261 10.464 21.509 1.00 98.75 360 TYR A N 1
ATOM 2598 C CA . TYR A 1 360 ? -7.986 9.437 22.263 1.00 98.75 360 TYR A CA 1
ATOM 2599 C C . TYR A 1 360 ? -7.050 8.269 22.572 1.00 98.75 360 TYR A C 1
ATOM 2601 O O . TYR A 1 360 ? -6.547 7.606 21.663 1.00 98.75 360 TYR A O 1
ATOM 2609 N N . GLN A 1 361 ? -6.815 8.027 23.857 1.00 98.50 361 GLN A N 1
ATOM 2610 C CA . GLN A 1 361 ? -5.918 6.985 24.364 1.00 98.50 361 GLN A CA 1
ATOM 2611 C C . GLN A 1 361 ? -6.679 5.690 24.653 1.00 98.50 361 GLN A C 1
ATOM 2613 O O . GLN A 1 361 ? -6.121 4.599 24.568 1.00 98.50 361 GLN A O 1
ATOM 2618 N N . THR A 1 362 ? -7.960 5.807 24.996 1.00 98.44 362 THR A N 1
ATOM 2619 C CA . THR A 1 362 ? -8.810 4.700 25.439 1.00 98.44 362 THR A CA 1
ATOM 2620 C C . THR A 1 362 ? -10.001 4.485 24.510 1.00 98.44 362 THR A C 1
ATOM 2622 O O . THR A 1 362 ? -10.437 5.386 23.790 1.00 98.44 362 THR A O 1
ATOM 2625 N N . LEU A 1 363 ? -10.583 3.282 24.558 1.00 98.00 363 LEU A N 1
ATOM 2626 C CA . LEU A 1 363 ? -11.782 2.962 23.781 1.00 98.00 363 LEU A CA 1
ATOM 2627 C C . LEU A 1 363 ? -12.988 3.821 24.188 1.00 98.00 363 LEU A C 1
ATOM 2629 O O . LEU A 1 363 ? -13.797 4.178 23.337 1.00 98.00 363 LEU A O 1
ATOM 2633 N N . ALA A 1 364 ? -13.101 4.178 25.471 1.00 97.94 364 ALA A N 1
ATOM 2634 C CA . ALA A 1 364 ? -14.179 5.030 25.966 1.00 97.94 364 ALA A CA 1
ATOM 2635 C C . ALA A 1 364 ? -14.127 6.434 25.339 1.00 97.94 364 ALA A C 1
ATOM 2637 O O . ALA A 1 364 ? -15.140 6.920 24.839 1.00 97.94 364 ALA A O 1
ATOM 2638 N N . GLU A 1 365 ? -12.944 7.054 25.295 1.00 98.56 365 GLU A N 1
ATOM 2639 C CA . GLU A 1 365 ? -12.743 8.350 24.632 1.00 98.56 365 GLU A CA 1
ATOM 2640 C C . GLU A 1 365 ? -13.042 8.265 23.135 1.00 98.56 365 GLU A C 1
ATOM 2642 O O . GLU A 1 365 ? -13.731 9.130 22.599 1.00 98.56 365 GLU A O 1
ATOM 2647 N N . LEU A 1 366 ? -12.580 7.197 22.472 1.00 98.62 366 LEU A N 1
ATOM 2648 C CA . LEU A 1 366 ? -12.823 6.978 21.047 1.00 98.62 366 LEU A CA 1
ATOM 2649 C C . LEU A 1 366 ? -14.321 6.871 20.738 1.00 98.62 366 LEU A C 1
ATOM 2651 O O . LEU A 1 366 ? -14.802 7.546 19.829 1.00 98.62 366 LEU A O 1
ATOM 2655 N N . LYS A 1 367 ? -15.071 6.072 21.506 1.00 98.25 367 LYS A N 1
ATOM 2656 C CA . LYS A 1 367 ? -16.519 5.897 21.306 1.00 98.25 367 LYS A CA 1
ATOM 2657 C C . LYS A 1 367 ? -17.296 7.188 21.541 1.00 98.25 367 LYS A C 1
ATOM 2659 O O . LYS A 1 367 ? -18.212 7.481 20.779 1.00 98.25 367 LYS A O 1
ATOM 2664 N N . VAL A 1 368 ? -16.922 7.974 22.551 1.00 98.31 368 VAL A N 1
ATOM 2665 C CA . VAL A 1 368 ? -17.554 9.277 22.811 1.00 98.31 368 VAL A CA 1
ATOM 2666 C C . VAL A 1 368 ? -17.218 10.278 21.703 1.00 98.31 368 VAL A C 1
ATOM 2668 O O . VAL A 1 368 ? -18.111 10.944 21.187 1.00 98.31 368 VAL A O 1
ATOM 2671 N N . GLY A 1 369 ? -15.947 10.377 21.314 1.00 97.69 369 GLY A N 1
ATOM 2672 C CA . GLY A 1 369 ? -15.467 11.387 20.371 1.00 97.69 369 GLY A CA 1
ATOM 2673 C C . GLY A 1 369 ? -15.849 11.148 18.909 1.00 97.69 369 GLY A C 1
ATOM 2674 O O . GLY A 1 369 ? -15.905 12.100 18.127 1.00 97.69 369 GLY A O 1
ATOM 2675 N N . LEU A 1 370 ? -16.116 9.894 18.532 1.00 97.94 370 LEU A N 1
ATOM 2676 C CA . LEU A 1 370 ? -16.493 9.516 17.166 1.00 97.94 370 LEU A CA 1
ATOM 2677 C C . LEU A 1 370 ? -17.986 9.197 17.006 1.00 97.94 370 LEU A C 1
ATOM 2679 O O . LEU A 1 370 ? -18.410 8.871 15.898 1.00 97.94 370 LEU A O 1
ATOM 2683 N N . ALA A 1 371 ? -18.793 9.299 18.069 1.00 97.00 371 ALA A N 1
ATOM 2684 C CA . ALA A 1 371 ? -20.224 9.014 18.007 1.00 97.00 371 ALA A CA 1
ATOM 2685 C C . ALA A 1 371 ? -20.921 9.789 16.864 1.00 97.00 371 ALA A C 1
ATOM 2687 O O . ALA A 1 371 ? -20.652 10.977 16.670 1.00 97.00 371 ALA A O 1
ATOM 2688 N N . PRO A 1 372 ? -21.821 9.138 16.098 1.00 96.88 372 PRO A N 1
ATOM 2689 C CA . PRO A 1 372 ? -22.377 7.794 16.311 1.00 96.88 372 PRO A CA 1
ATOM 2690 C C . PRO A 1 372 ? -21.539 6.636 15.726 1.00 96.88 372 PRO A C 1
ATOM 2692 O O . PRO A 1 372 ? -21.987 5.492 15.743 1.00 96.88 372 PRO A O 1
ATOM 2695 N N . LYS A 1 373 ? -20.339 6.901 15.206 1.00 97.81 373 LYS A N 1
ATOM 2696 C CA . LYS A 1 373 ? -19.447 5.902 14.590 1.00 97.81 373 LYS A CA 1
ATOM 2697 C C . LYS A 1 373 ? -18.742 5.082 15.665 1.00 97.81 373 LYS A C 1
ATOM 2699 O O . LYS A 1 373 ? -18.654 5.506 16.817 1.00 97.81 373 LYS A O 1
ATOM 2704 N N . GLU A 1 374 ? -18.203 3.928 15.287 1.00 98.06 374 GLU A N 1
ATOM 2705 C CA . GLU A 1 374 ? -17.284 3.127 16.116 1.00 98.06 374 GLU A CA 1
ATOM 2706 C C . GLU A 1 374 ? -17.844 2.631 17.468 1.00 98.06 374 GLU A C 1
ATOM 2708 O O . GLU A 1 374 ? -17.092 2.221 18.351 1.00 98.06 374 GLU A O 1
ATOM 2713 N N . GLN A 1 375 ? -19.169 2.610 17.653 1.00 97.50 375 GLN A N 1
ATOM 2714 C CA . GLN A 1 375 ? -19.789 2.220 18.932 1.00 97.50 375 GLN A CA 1
ATOM 2715 C C . GLN A 1 375 ? -19.583 0.741 19.296 1.00 97.50 375 GLN A C 1
ATOM 2717 O O . GLN A 1 375 ? -19.548 0.385 20.475 1.00 97.50 375 GLN A O 1
ATOM 2722 N N . ASN A 1 376 ? -19.379 -0.108 18.293 1.00 96.94 376 ASN A N 1
ATOM 2723 C CA . ASN A 1 376 ? -19.081 -1.536 18.420 1.00 96.94 376 ASN A CA 1
ATOM 2724 C C . ASN A 1 376 ? -17.616 -1.851 18.088 1.00 96.94 376 ASN A C 1
ATOM 2726 O O . ASN A 1 376 ? -17.263 -3.010 17.904 1.00 96.94 376 ASN A O 1
ATOM 2730 N N . SER A 1 377 ? -16.765 -0.831 17.977 1.00 98.44 377 SER A N 1
ATOM 2731 C CA . SER A 1 377 ? -15.325 -1.022 17.822 1.00 98.44 377 SER A CA 1
ATOM 2732 C C . SER A 1 377 ? -14.694 -1.430 19.150 1.00 98.44 377 SER A C 1
ATOM 2734 O O . SER A 1 377 ? -15.240 -1.155 20.229 1.00 98.44 377 SER A O 1
ATOM 2736 N N . VAL A 1 378 ? -13.555 -2.107 19.062 1.00 98.38 378 VAL A N 1
ATOM 2737 C CA . VAL A 1 378 ? -12.846 -2.717 20.192 1.00 98.38 378 VAL A CA 1
ATOM 2738 C C . VAL A 1 378 ? -11.388 -2.267 20.227 1.00 98.38 378 VAL A C 1
ATOM 2740 O O . VAL A 1 378 ? -10.862 -1.671 19.283 1.00 98.38 378 VAL A O 1
ATOM 2743 N N . THR A 1 379 ? -10.726 -2.530 21.349 1.00 98.06 379 THR A N 1
ATOM 2744 C CA . THR A 1 379 ? -9.283 -2.353 21.497 1.00 98.06 379 THR A CA 1
ATOM 2745 C C . THR A 1 379 ? -8.719 -3.561 22.225 1.00 98.06 379 THR A C 1
ATOM 2747 O O . THR A 1 379 ? -9.249 -3.961 23.262 1.00 98.06 379 THR A O 1
ATOM 2750 N N . GLU A 1 380 ? -7.675 -4.165 21.669 1.00 95.88 380 GLU A N 1
ATOM 2751 C CA . GLU A 1 380 ? -6.965 -5.281 22.286 1.00 95.88 380 GLU A CA 1
ATOM 2752 C C . GLU A 1 380 ? -5.589 -5.477 21.653 1.00 95.88 380 GLU A C 1
ATOM 2754 O O . GLU A 1 380 ? -5.358 -5.121 20.496 1.00 95.88 380 GLU A O 1
ATOM 2759 N N . ASN A 1 381 ? -4.683 -6.087 22.416 1.00 95.12 381 ASN A N 1
ATOM 2760 C CA . ASN A 1 381 ? -3.410 -6.555 21.893 1.00 95.12 381 ASN A CA 1
ATOM 2761 C C . ASN A 1 381 ? -3.590 -7.930 21.243 1.00 95.12 381 ASN A C 1
ATOM 2763 O O . ASN A 1 381 ? -3.412 -8.961 21.895 1.00 95.12 381 ASN A O 1
ATOM 2767 N N . LEU A 1 382 ? -3.984 -7.937 19.975 1.00 96.81 382 LEU A N 1
ATOM 2768 C CA . LEU A 1 382 ? -4.191 -9.171 19.231 1.00 96.81 382 LEU A CA 1
ATOM 2769 C C . LEU A 1 382 ? -2.877 -9.946 19.061 1.00 96.81 382 LEU A C 1
ATOM 2771 O O . LEU A 1 382 ? -1.843 -9.379 18.703 1.00 96.81 382 LEU A O 1
ATOM 2775 N N . THR A 1 383 ? -2.923 -11.259 19.285 1.00 97.31 383 THR A N 1
ATOM 2776 C CA . THR A 1 383 ? -1.768 -12.141 19.080 1.00 97.31 383 THR A CA 1
ATOM 2777 C C . THR A 1 383 ? -1.847 -12.789 17.704 1.00 97.31 383 THR A C 1
ATOM 2779 O O . THR A 1 383 ? -2.787 -13.524 17.417 1.00 97.31 383 THR A O 1
ATOM 2782 N N . PHE A 1 384 ? -0.836 -12.555 16.869 1.00 98.44 384 PHE A N 1
ATOM 2783 C CA . PHE A 1 384 ? -0.694 -13.220 15.573 1.00 98.44 384 PHE A CA 1
ATOM 2784 C C . PHE A 1 384 ? 0.184 -14.470 15.675 1.00 98.44 384 PHE A C 1
ATOM 2786 O O . PHE A 1 384 ? 1.085 -14.537 16.514 1.00 98.44 384 PHE A O 1
ATOM 2793 N N . ILE A 1 385 ? -0.028 -15.432 14.776 1.00 98.38 385 ILE A N 1
ATOM 2794 C CA . ILE A 1 385 ? 0.859 -16.589 14.575 1.00 98.38 385 ILE A CA 1
ATOM 2795 C C . ILE A 1 385 ? 2.251 -16.108 14.148 1.00 98.38 385 ILE A C 1
ATOM 2797 O O . ILE A 1 385 ? 3.266 -16.577 14.665 1.00 98.38 385 ILE A O 1
ATOM 2801 N N . SER A 1 386 ? 2.314 -15.137 13.230 1.00 98.38 386 SER A N 1
ATOM 2802 C CA . SER A 1 386 ? 3.569 -14.517 12.811 1.00 98.38 386 SER A CA 1
ATOM 2803 C C . SER A 1 386 ? 3.407 -13.049 12.437 1.00 98.38 386 SER A C 1
ATOM 2805 O O . SER A 1 386 ? 2.505 -12.667 11.699 1.00 98.38 386 SER A O 1
ATOM 2807 N N . THR A 1 387 ? 4.357 -12.226 12.872 1.00 98.06 387 THR A N 1
ATOM 2808 C CA . THR A 1 387 ? 4.542 -10.839 12.410 1.00 98.06 387 THR A CA 1
ATOM 2809 C C . THR A 1 387 ? 5.713 -10.710 11.429 1.00 98.06 387 THR A C 1
ATOM 2811 O O . THR A 1 387 ? 6.100 -9.605 11.050 1.00 98.06 387 THR A O 1
ATOM 2814 N N . THR A 1 388 ? 6.290 -11.838 10.998 1.00 97.94 388 THR A N 1
ATOM 2815 C CA . THR A 1 388 ? 7.333 -11.873 9.967 1.00 97.94 388 THR A CA 1
ATOM 2816 C C . THR A 1 388 ? 6.675 -11.892 8.594 1.00 97.94 388 THR A C 1
ATOM 2818 O O . THR A 1 388 ? 6.067 -12.894 8.223 1.00 97.94 388 THR A O 1
ATOM 2821 N N . GLY A 1 389 ? 6.834 -10.818 7.816 1.00 96.88 389 GLY A N 1
ATOM 2822 C CA . GLY A 1 389 ? 6.212 -10.659 6.495 1.00 96.88 389 GLY A CA 1
ATOM 2823 C C . GLY A 1 389 ? 6.351 -11.856 5.548 1.00 96.88 389 GLY A C 1
ATOM 2824 O O . GLY A 1 389 ? 5.396 -12.231 4.874 1.00 96.88 389 GLY A O 1
ATOM 2825 N N . GLY A 1 390 ? 7.511 -12.519 5.536 1.00 96.94 390 GLY A N 1
ATOM 2826 C CA . GLY A 1 390 ? 7.758 -13.693 4.688 1.00 96.94 390 GLY A CA 1
ATOM 2827 C C . GLY A 1 390 ? 7.042 -14.985 5.111 1.00 96.94 390 GLY A C 1
ATOM 2828 O O . GLY A 1 390 ? 7.032 -15.935 4.334 1.00 96.94 390 GLY A O 1
ATOM 2829 N N . SER A 1 391 ? 6.447 -15.046 6.307 1.00 98.38 391 SER A N 1
ATOM 2830 C CA . SER A 1 391 ? 5.720 -16.230 6.789 1.00 98.38 391 SER A CA 1
ATOM 2831 C C . SER A 1 391 ? 4.461 -16.482 5.963 1.00 98.38 391 SER A C 1
ATOM 2833 O O . SER A 1 391 ? 3.800 -15.519 5.579 1.00 98.38 391 SER A O 1
ATOM 2835 N N . ALA A 1 392 ? 4.085 -17.742 5.724 1.00 96.81 392 ALA A N 1
ATOM 2836 C CA . ALA A 1 392 ? 2.776 -18.062 5.145 1.00 96.81 392 ALA A CA 1
ATOM 2837 C C . ALA A 1 392 ? 1.648 -17.520 6.042 1.00 96.81 392 ALA A C 1
ATOM 2839 O O . ALA A 1 392 ? 0.799 -16.778 5.560 1.00 96.81 392 ALA A O 1
ATOM 2840 N N . ASP A 1 393 ? 1.782 -17.722 7.355 1.00 97.88 393 ASP A N 1
ATOM 2841 C CA . ASP A 1 393 ? 0.831 -17.289 8.391 1.00 97.88 393 ASP A CA 1
ATOM 2842 C C . ASP A 1 393 ? 1.044 -15.828 8.837 1.00 97.88 393 ASP A C 1
ATOM 2844 O O . ASP A 1 393 ? 0.805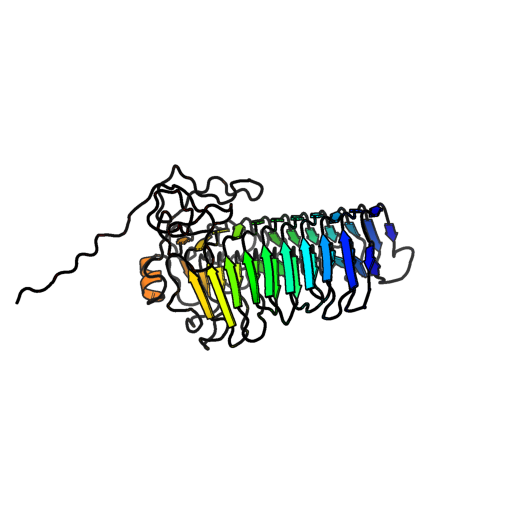 -15.458 9.990 1.00 97.88 393 ASP A O 1
ATOM 2848 N N . PHE A 1 394 ? 1.603 -14.981 7.965 1.00 98.75 394 PHE A N 1
ATOM 2849 C CA . PHE A 1 394 ? 1.817 -13.567 8.283 1.00 98.75 394 PHE A CA 1
ATOM 2850 C C . PHE A 1 394 ? 0.483 -12.907 8.635 1.00 98.75 394 PHE A C 1
ATOM 2852 O O . PHE A 1 394 ? -0.435 -12.919 7.822 1.00 98.75 394 PHE A O 1
ATOM 2859 N N . LEU A 1 395 ? 0.399 -12.329 9.835 1.00 98.69 395 LEU A N 1
ATOM 2860 C CA . LEU A 1 395 ? -0.783 -11.664 10.392 1.00 98.69 395 LEU A CA 1
ATOM 2861 C C . LEU A 1 395 ? -2.058 -12.523 10.440 1.00 98.69 395 LEU A C 1
ATOM 2863 O O . LEU A 1 395 ? -3.148 -11.965 10.559 1.00 98.69 395 LEU A O 1
ATOM 2867 N N . HIS A 1 396 ? -1.919 -13.849 10.412 1.00 98.56 396 HIS A N 1
ATOM 2868 C CA . HIS A 1 396 ? -2.999 -14.748 10.811 1.00 98.56 396 HIS A CA 1
ATOM 2869 C C . HIS A 1 396 ? -3.119 -14.766 12.329 1.00 98.56 396 HIS A C 1
ATOM 2871 O O . HIS A 1 396 ? -2.117 -14.665 13.053 1.00 98.56 396 HIS A O 1
ATOM 2877 N N . VAL A 1 397 ? -4.341 -14.864 12.817 1.00 98.31 397 VAL A N 1
ATOM 2878 C CA . VAL A 1 397 ? -4.693 -14.742 14.226 1.00 98.31 397 VAL A CA 1
ATOM 2879 C C . VAL A 1 397 ? -4.359 -16.041 14.947 1.00 98.31 397 VAL A C 1
ATOM 2881 O O . VAL A 1 397 ? -4.556 -17.145 14.443 1.00 98.31 397 VAL A O 1
ATOM 2884 N N . ASN A 1 398 ? -3.810 -15.925 16.153 1.00 97.31 398 ASN A N 1
ATOM 2885 C CA . ASN A 1 398 ? -3.503 -17.091 16.964 1.00 97.31 398 ASN A CA 1
ATOM 2886 C C . ASN A 1 398 ? -4.790 -17.704 17.541 1.00 97.31 398 ASN A C 1
ATOM 2888 O O . ASN A 1 398 ? -5.394 -17.148 18.453 1.00 97.31 398 ASN A O 1
ATOM 2892 N N . THR A 1 399 ? -5.151 -18.894 17.063 1.00 96.12 399 THR A N 1
ATOM 2893 C CA . THR A 1 399 ? -6.366 -19.628 17.463 1.00 96.12 399 THR A CA 1
ATOM 2894 C C . THR A 1 399 ? -6.363 -20.124 18.912 1.00 96.12 399 THR A C 1
ATOM 2896 O O . THR A 1 399 ? -7.406 -20.506 19.434 1.00 96.12 399 THR A O 1
ATOM 2899 N N . ALA A 1 400 ? -5.213 -20.123 19.594 1.00 96.31 400 ALA A N 1
ATOM 2900 C CA . ALA A 1 400 ? -5.099 -20.563 20.985 1.00 96.31 400 ALA A CA 1
ATOM 2901 C C . ALA A 1 400 ? -5.293 -19.430 22.006 1.00 96.31 400 ALA A C 1
ATOM 2903 O O . ALA A 1 400 ? -5.344 -19.701 23.208 1.00 96.31 400 ALA A O 1
ATOM 2904 N N . ILE A 1 401 ? -5.363 -18.171 21.557 1.00 96.44 401 ILE A N 1
ATOM 2905 C CA . ILE A 1 401 ? -5.486 -17.002 22.430 1.00 96.44 401 ILE A CA 1
ATOM 2906 C C . ILE A 1 401 ? -6.875 -16.378 22.253 1.00 96.44 401 ILE A C 1
ATOM 2908 O O . ILE A 1 401 ? -7.240 -16.036 21.131 1.00 96.44 401 ILE A O 1
ATOM 2912 N N . PRO A 1 402 ? -7.641 -16.196 23.344 1.00 95.75 402 PRO A N 1
ATOM 2913 C CA . PRO A 1 402 ? -8.937 -15.540 23.270 1.00 95.75 402 PRO A CA 1
ATOM 2914 C C . PRO A 1 402 ? -8.864 -14.104 22.719 1.00 95.75 402 PRO A C 1
ATOM 2916 O O . PRO A 1 402 ? -7.969 -13.343 23.092 1.00 95.75 402 PRO A O 1
ATOM 2919 N N . THR A 1 403 ? -9.824 -13.721 21.874 1.00 96.88 403 THR A N 1
ATOM 2920 C CA . THR A 1 403 ? -9.898 -12.418 21.189 1.00 96.88 403 THR A CA 1
ATOM 2921 C C . THR A 1 403 ? -11.343 -11.915 21.035 1.00 96.88 403 THR A C 1
ATOM 2923 O O . THR A 1 403 ? -12.282 -12.703 20.936 1.00 96.88 403 THR A O 1
ATOM 2926 N N . GLN A 1 404 ? -11.535 -10.591 21.011 1.00 96.38 404 GLN A N 1
ATOM 2927 C CA . GLN A 1 404 ? -12.821 -9.939 20.711 1.00 96.38 404 GLN A CA 1
ATOM 2928 C C . GLN A 1 404 ? -13.127 -9.846 19.208 1.00 96.38 404 GLN A C 1
ATOM 2930 O O . GLN A 1 404 ? -14.206 -9.376 18.843 1.00 96.38 404 GLN A O 1
ATOM 2935 N N . ILE A 1 405 ? -12.187 -10.203 18.324 1.00 97.19 405 ILE A N 1
ATOM 2936 C CA . ILE A 1 405 ? -12.444 -10.144 16.876 1.00 97.19 405 ILE A CA 1
ATOM 2937 C C . ILE A 1 405 ? -13.340 -11.286 16.403 1.00 97.19 405 ILE A C 1
ATOM 2939 O O . ILE A 1 405 ? -14.035 -11.098 15.405 1.00 97.19 405 ILE A O 1
ATOM 2943 N N . GLU A 1 406 ? -13.298 -12.423 17.109 1.00 97.44 406 GLU A N 1
ATOM 2944 C CA . GLU A 1 406 ? -14.103 -13.616 16.843 1.00 97.44 406 GLU A CA 1
ATOM 2945 C C . GLU A 1 406 ? -15.574 -13.228 16.817 1.00 97.44 406 GLU A C 1
ATOM 2947 O O . GLU A 1 406 ? -16.081 -12.674 17.794 1.00 97.44 406 GLU A O 1
ATOM 2952 N N . SER A 1 407 ? -16.266 -13.462 15.705 1.00 97.00 407 SER A N 1
ATOM 2953 C CA . SER A 1 407 ? -17.669 -13.069 15.541 1.00 97.00 407 SER A CA 1
ATOM 2954 C C . SER A 1 407 ? -17.963 -11.589 15.874 1.00 97.00 407 SER A C 1
ATOM 2956 O O . SER A 1 407 ? -19.098 -11.219 16.187 1.00 97.00 407 SER A O 1
ATOM 2958 N N . GLY A 1 408 ? -16.951 -10.718 15.827 1.00 96.19 408 GLY A N 1
ATOM 2959 C CA . GLY A 1 408 ? -17.058 -9.309 16.214 1.00 96.19 408 GLY A CA 1
ATOM 2960 C C . GLY A 1 408 ? -17.479 -8.388 15.066 1.00 96.19 408 GLY A C 1
ATOM 2961 O O . GLY A 1 408 ? -17.839 -7.227 15.283 1.00 96.19 408 GLY A O 1
ATOM 2962 N N . GLY A 1 409 ? -17.425 -8.883 13.831 1.00 97.44 409 GLY A N 1
ATOM 2963 C CA . GLY A 1 409 ? -17.714 -8.138 12.616 1.00 97.44 409 GLY A CA 1
ATOM 2964 C C . GLY A 1 409 ? -19.196 -8.095 12.233 1.00 97.44 409 GLY A C 1
ATOM 2965 O O . GLY A 1 409 ? -20.109 -8.468 12.967 1.00 97.44 409 GLY A O 1
ATOM 2966 N N . VAL A 1 410 ? -19.456 -7.570 11.038 1.00 97.88 41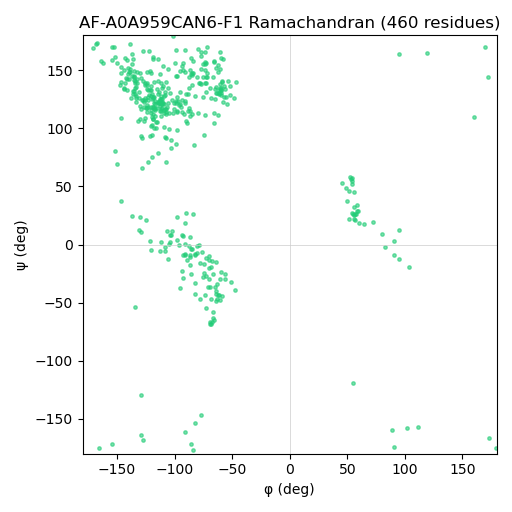0 VAL A N 1
ATOM 2967 C CA . VAL A 1 410 ? -20.777 -7.581 10.388 1.00 97.88 410 VAL A CA 1
ATOM 2968 C C . VAL A 1 410 ? -20.632 -7.981 8.933 1.00 97.88 410 VAL A C 1
ATOM 2970 O O . VAL A 1 410 ? -19.704 -7.529 8.277 1.00 97.88 410 VAL A O 1
ATOM 2973 N N . ASN A 1 411 ? -21.560 -8.768 8.395 1.00 97.94 411 ASN A N 1
ATOM 2974 C CA . ASN A 1 411 ? -21.541 -9.104 6.973 1.00 97.94 411 ASN A CA 1
ATOM 2975 C C . ASN A 1 411 ? -21.558 -7.864 6.072 1.00 97.94 411 ASN A C 1
ATOM 2977 O O . ASN A 1 411 ? -22.378 -6.961 6.247 1.00 97.94 411 ASN A O 1
ATOM 2981 N N . ILE A 1 412 ? -20.685 -7.869 5.064 1.00 98.31 412 ILE A N 1
ATOM 2982 C CA . ILE A 1 412 ? -20.612 -6.835 4.031 1.00 98.31 412 ILE A CA 1
ATOM 2983 C C . ILE A 1 412 ? -20.929 -7.479 2.686 1.00 98.31 412 ILE A C 1
ATOM 2985 O O . ILE A 1 412 ? -20.239 -8.396 2.237 1.00 98.31 412 ILE A O 1
ATOM 2989 N N . ALA A 1 413 ? -21.975 -6.983 2.026 1.00 97.06 413 ALA A N 1
ATOM 2990 C CA . ALA A 1 413 ? -22.402 -7.497 0.732 1.00 97.06 413 ALA A CA 1
ATOM 2991 C C . ALA A 1 413 ? -21.245 -7.464 -0.286 1.00 97.06 413 ALA A C 1
ATOM 2993 O O . ALA A 1 413 ? -20.616 -6.430 -0.497 1.00 97.06 413 ALA A O 1
ATOM 2994 N N . GLY A 1 414 ? -20.977 -8.607 -0.921 1.00 96.88 414 GLY A N 1
ATOM 2995 C CA . GLY A 1 414 ? -19.914 -8.756 -1.919 1.00 96.88 414 GLY A CA 1
ATOM 2996 C C . GLY A 1 414 ? -18.544 -9.178 -1.372 1.00 96.88 414 GLY A C 1
ATOM 2997 O O . GLY A 1 414 ? -17.686 -9.537 -2.175 1.00 96.88 414 GLY A O 1
ATOM 2998 N N . ILE A 1 415 ? -18.337 -9.214 -0.049 1.00 98.50 415 ILE A N 1
ATOM 2999 C CA . ILE A 1 415 ? -17.100 -9.711 0.582 1.00 98.50 415 ILE A CA 1
ATOM 3000 C C . ILE A 1 415 ? -17.430 -10.978 1.378 1.00 98.50 415 ILE A C 1
ATOM 3002 O O . ILE A 1 415 ? -17.607 -10.952 2.590 1.00 98.50 415 ILE A O 1
ATOM 3006 N N . THR A 1 416 ? -17.558 -12.099 0.670 1.00 98.44 416 THR A N 1
ATOM 3007 C CA . THR A 1 416 ? -18.053 -13.365 1.244 1.00 98.44 416 THR A CA 1
ATOM 3008 C C . THR A 1 416 ? -16.958 -14.286 1.770 1.00 98.44 416 THR A C 1
ATOM 3010 O O . THR A 1 416 ? -17.257 -15.314 2.365 1.00 98.44 416 THR A O 1
ATOM 3013 N N . THR A 1 417 ? -15.696 -13.964 1.496 1.00 98.56 417 THR A N 1
ATOM 3014 C CA . THR A 1 417 ? -14.530 -14.779 1.847 1.00 98.56 417 THR A CA 1
ATOM 3015 C C . THR A 1 417 ? -13.389 -13.871 2.308 1.00 98.56 417 THR A C 1
ATOM 3017 O O . THR A 1 417 ? -13.314 -12.716 1.877 1.00 98.56 417 THR A O 1
ATOM 3020 N N . ASP A 1 418 ? -12.507 -14.371 3.160 1.00 98.56 418 ASP A N 1
ATOM 3021 C CA . ASP A 1 418 ? -11.388 -13.657 3.800 1.00 98.56 418 ASP A CA 1
ATOM 3022 C C . ASP A 1 418 ? -10.131 -13.555 2.901 1.00 98.56 418 ASP A C 1
ATOM 3024 O O . ASP A 1 418 ? -10.278 -13.504 1.675 1.00 98.56 418 ASP A O 1
ATOM 3028 N N . PHE A 1 419 ? -8.914 -13.445 3.449 1.00 98.75 419 PHE A N 1
ATOM 3029 C CA . PHE A 1 419 ? -7.651 -13.436 2.696 1.00 98.75 419 PHE A CA 1
ATOM 3030 C C . PHE A 1 419 ? -7.397 -14.762 1.960 1.00 98.75 419 PHE A C 1
ATOM 3032 O O . PHE A 1 419 ? -7.155 -14.745 0.745 1.00 98.75 419 PHE A O 1
ATOM 3039 N N . ASP A 1 420 ? -7.540 -15.884 2.659 1.00 97.88 420 ASP A N 1
ATOM 3040 C CA . ASP A 1 420 ? -7.204 -17.241 2.204 1.00 97.88 420 ASP A CA 1
ATOM 3041 C C . ASP A 1 420 ? -8.338 -17.922 1.433 1.00 97.88 420 ASP A C 1
ATOM 3043 O O . ASP A 1 420 ? -8.145 -18.944 0.769 1.00 97.88 420 ASP A O 1
ATOM 3047 N N . GLY A 1 421 ? -9.517 -17.305 1.419 1.00 97.44 421 GLY A N 1
ATOM 3048 C CA . GLY A 1 421 ? -10.699 -17.823 0.744 1.00 97.44 421 GLY A CA 1
ATOM 3049 C C . GLY A 1 421 ? -11.631 -18.614 1.658 1.00 97.44 421 GLY A C 1
ATOM 3050 O O . GLY A 1 421 ? -12.549 -19.254 1.141 1.00 97.44 421 GLY A O 1
ATOM 3051 N N . VAL A 1 422 ? -11.438 -18.553 2.976 1.00 98.31 422 VAL A N 1
ATOM 3052 C CA . VAL A 1 422 ? -12.378 -19.058 3.978 1.00 98.31 422 VAL A CA 1
ATOM 3053 C C . VAL A 1 422 ? -13.664 -18.245 3.883 1.00 98.31 422 VAL A C 1
ATOM 3055 O O . VAL A 1 422 ? -13.643 -17.017 3.780 1.00 98.31 422 VAL A O 1
ATOM 3058 N N . VAL A 1 423 ? -14.803 -18.938 3.818 1.00 98.56 423 VAL A N 1
ATOM 3059 C CA . VAL A 1 423 ? -16.121 -18.299 3.726 1.00 98.56 423 VAL A CA 1
ATOM 3060 C C . VAL A 1 423 ? -16.423 -17.617 5.048 1.00 98.56 423 VAL A C 1
ATOM 3062 O O . VAL A 1 423 ? -16.247 -18.227 6.092 1.00 98.56 423 VAL A O 1
ATOM 3065 N N . ARG A 1 424 ? -16.920 -16.383 4.988 1.00 98.38 424 ARG A N 1
ATOM 3066 C CA . ARG A 1 424 ? -17.323 -15.627 6.172 1.00 98.38 424 ARG A CA 1
ATOM 3067 C C . ARG A 1 424 ? -18.698 -16.044 6.658 1.00 98.38 424 ARG A C 1
ATOM 3069 O O . ARG A 1 424 ? -19.588 -16.300 5.832 1.00 98.38 424 ARG A O 1
ATOM 3076 N N . GLN A 1 425 ? -18.895 -16.046 7.970 1.00 98.00 425 GLN A N 1
ATOM 3077 C CA . GLN A 1 425 ? -20.169 -16.388 8.604 1.00 98.00 425 GLN A CA 1
ATOM 3078 C C . GLN A 1 425 ? -21.353 -15.675 7.939 1.00 98.00 425 GLN A C 1
ATOM 3080 O O . GLN A 1 425 ? -21.256 -14.514 7.553 1.00 98.00 425 GLN A O 1
ATOM 3085 N N . GLY A 1 426 ? -22.483 -16.369 7.768 1.00 96.44 426 GLY A N 1
ATOM 3086 C CA . GLY A 1 426 ? -23.704 -15.806 7.173 1.00 96.44 426 GLY A CA 1
ATOM 3087 C C . GLY A 1 426 ? -23.724 -15.788 5.639 1.00 96.44 426 GLY A C 1
ATOM 3088 O O . GLY A 1 426 ? -24.743 -15.434 5.044 1.00 96.44 426 GLY A O 1
ATOM 3089 N N . ASN A 1 427 ? -22.645 -16.230 4.987 1.00 98.12 427 ASN A N 1
ATOM 3090 C CA . ASN A 1 427 ? -22.593 -16.440 3.542 1.00 98.12 427 ASN A CA 1
ATOM 3091 C C . ASN A 1 427 ? -22.784 -17.919 3.179 1.00 98.12 427 ASN A C 1
ATOM 3093 O O . ASN A 1 427 ? -22.542 -18.831 3.970 1.00 98.12 427 ASN A O 1
ATOM 3097 N N . THR A 1 428 ? -23.236 -18.168 1.948 1.00 97.50 428 THR A N 1
ATOM 3098 C CA . THR A 1 428 ? -23.453 -19.535 1.451 1.00 97.50 428 THR A CA 1
ATOM 3099 C C . THR A 1 428 ? -22.149 -20.331 1.472 1.00 97.50 428 THR A C 1
ATOM 3101 O O . THR A 1 428 ? -21.151 -19.888 0.911 1.00 97.50 428 THR A O 1
ATOM 3104 N N . GLY A 1 429 ? -22.182 -21.522 2.073 1.00 96.44 429 GLY A N 1
ATOM 3105 C CA . GLY A 1 429 ? -21.016 -22.400 2.192 1.00 96.44 429 GLY A CA 1
ATOM 3106 C C . GLY A 1 429 ? -20.188 -22.200 3.463 1.00 96.44 429 GLY A C 1
ATOM 3107 O O . GLY A 1 429 ? -19.179 -22.883 3.609 1.00 96.44 429 GLY A O 1
ATOM 3108 N N . TYR A 1 430 ? -20.599 -21.314 4.379 1.00 97.56 430 TYR A N 1
ATOM 3109 C CA . TYR A 1 430 ? -19.974 -21.212 5.698 1.00 97.56 430 TYR A CA 1
ATOM 3110 C C . TYR A 1 430 ? -20.088 -22.539 6.458 1.00 97.56 430 TYR A C 1
ATOM 3112 O O . TYR A 1 430 ? -21.174 -23.117 6.535 1.00 97.56 430 TYR A O 1
ATOM 3120 N N . ALA A 1 431 ? -18.966 -23.010 6.999 1.00 94.88 431 ALA A N 1
ATOM 3121 C CA . ALA A 1 431 ? -18.860 -24.293 7.695 1.00 94.88 431 ALA A CA 1
ATOM 3122 C C . ALA A 1 431 ? -18.368 -24.160 9.148 1.00 94.88 431 ALA A C 1
ATOM 3124 O O . ALA A 1 431 ? -18.166 -25.179 9.807 1.00 94.88 431 ALA A O 1
ATOM 3125 N N . GLY A 1 432 ? -18.157 -22.928 9.616 1.00 94.12 432 GLY A N 1
ATOM 3126 C CA . GLY A 1 432 ? -17.672 -22.634 10.958 1.00 94.12 432 GLY A CA 1
ATOM 3127 C C . GLY A 1 432 ? -18.762 -22.590 12.032 1.00 94.12 432 GLY A C 1
ATOM 3128 O O . GLY A 1 432 ? -19.939 -22.848 11.752 1.00 94.12 432 GLY A O 1
ATOM 3129 N N . THR A 1 433 ? -18.375 -22.265 13.265 1.00 93.88 433 THR A N 1
ATOM 3130 C CA . THR A 1 433 ? -19.272 -22.183 14.433 1.00 93.88 433 THR A CA 1
ATOM 3131 C C . THR A 1 433 ? -19.542 -20.760 14.921 1.00 93.88 433 THR A C 1
ATOM 3133 O O . THR A 1 433 ? -20.419 -20.567 15.768 1.00 93.88 433 THR A O 1
ATOM 3136 N N . GLY A 1 434 ? -18.866 -19.767 14.341 1.00 93.62 434 GLY A N 1
ATOM 3137 C CA . GLY A 1 434 ? -19.066 -18.351 14.623 1.00 93.62 434 GLY A CA 1
ATOM 3138 C C . GLY A 1 434 ? -20.499 -17.864 14.368 1.00 93.62 434 GLY A C 1
ATOM 3139 O O . GLY A 1 434 ? -21.300 -18.449 13.624 1.00 93.62 434 GLY A O 1
ATOM 3140 N N . SER A 1 435 ? -20.841 -16.741 14.993 1.00 95.19 435 SER A N 1
ATOM 3141 C CA . SER A 1 435 ? -22.176 -16.121 14.937 1.00 95.19 435 SER A CA 1
ATOM 3142 C C . SER A 1 435 ? -22.246 -14.859 14.070 1.00 95.19 435 SER A C 1
ATOM 3144 O O . SER A 1 435 ? -23.342 -14.427 13.705 1.00 95.19 435 SER A O 1
ATOM 3146 N N . ALA A 1 436 ? -21.093 -14.313 13.688 1.00 97.12 436 ALA A N 1
ATOM 3147 C CA . ALA A 1 436 ? -20.911 -13.247 12.706 1.00 97.12 436 ALA A CA 1
ATOM 3148 C C . ALA A 1 436 ? -19.509 -13.382 12.077 1.00 97.12 436 ALA A C 1
ATOM 3150 O O . ALA A 1 436 ? -18.731 -14.202 12.555 1.00 97.12 436 ALA A O 1
ATOM 3151 N N . PRO A 1 437 ? -19.177 -12.640 11.004 1.00 98.25 437 PRO A N 1
ATOM 3152 C CA . PRO A 1 437 ? -17.816 -12.634 10.472 1.00 98.25 437 PRO A CA 1
ATOM 3153 C C . PRO A 1 437 ? -16.803 -12.095 11.478 1.00 98.25 437 PRO A C 1
ATOM 3155 O O . PRO A 1 437 ? -17.142 -11.214 12.276 1.00 98.25 437 PRO A O 1
ATOM 3158 N N . ASP A 1 438 ? -15.552 -12.507 11.348 1.00 98.50 438 ASP A N 1
ATOM 3159 C CA . ASP A 1 438 ? -14.462 -11.991 12.174 1.00 98.50 438 ASP A CA 1
ATOM 3160 C C . ASP A 1 438 ? -14.016 -10.603 11.711 1.00 98.50 438 ASP A C 1
ATOM 3162 O O . ASP A 1 438 ? -14.116 -10.246 10.530 1.00 98.50 438 ASP A O 1
ATOM 3166 N N . MET A 1 439 ? -13.506 -9.779 12.630 1.00 98.69 439 MET A N 1
ATOM 3167 C CA . MET A 1 439 ? -12.809 -8.556 12.218 1.00 98.69 439 MET A CA 1
ATOM 3168 C C . MET A 1 439 ? -11.452 -8.907 11.593 1.00 98.69 439 MET A C 1
ATOM 3170 O O . MET A 1 439 ? -10.737 -9.776 12.073 1.00 98.69 439 MET A O 1
ATOM 3174 N N . GLY A 1 440 ? -11.047 -8.156 10.572 1.00 98.75 440 GLY A N 1
ATOM 3175 C CA . GLY A 1 440 ? -9.764 -8.319 9.898 1.00 98.75 440 GLY A CA 1
ATOM 3176 C C . GLY A 1 440 ? -9.798 -9.269 8.708 1.00 98.75 440 GLY A C 1
ATOM 3177 O O . GLY A 1 440 ? -10.848 -9.700 8.237 1.00 98.75 440 GLY A O 1
ATOM 3178 N N . ALA A 1 441 ? -8.614 -9.521 8.162 1.00 98.62 441 ALA A N 1
ATOM 3179 C CA . ALA A 1 441 ? -8.433 -10.233 6.903 1.00 98.62 441 ALA A CA 1
ATOM 3180 C C . ALA A 1 441 ? -8.476 -11.762 7.026 1.00 98.62 441 ALA A C 1
ATOM 3182 O O . ALA A 1 441 ? -8.497 -12.410 5.988 1.00 98.62 441 ALA A O 1
ATOM 3183 N N . ASP A 1 442 ? -8.487 -12.304 8.239 1.00 98.44 442 ASP A N 1
ATOM 3184 C CA . ASP A 1 442 ? -8.429 -13.736 8.550 1.00 98.44 442 ASP A CA 1
ATOM 3185 C C . ASP A 1 442 ? -9.764 -14.143 9.189 1.00 98.44 442 ASP A C 1
ATOM 3187 O O . ASP A 1 442 ? -10.196 -13.492 10.142 1.00 98.44 442 ASP A O 1
ATOM 3191 N N . GLU A 1 443 ? -10.452 -15.126 8.612 1.00 97.75 443 GLU A N 1
ATOM 3192 C CA . GLU A 1 443 ? -11.672 -15.723 9.171 1.00 97.75 443 GLU A CA 1
ATOM 3193 C C . GLU A 1 443 ? -11.344 -17.128 9.679 1.00 97.75 443 GLU A C 1
ATOM 3195 O O . GLU A 1 443 ? -10.803 -17.959 8.942 1.00 97.75 443 GLU A O 1
ATOM 3200 N N . GLY A 1 444 ? -11.710 -17.424 10.921 1.00 95.94 444 GLY A N 1
ATOM 3201 C CA . GLY A 1 444 ? -11.317 -18.668 11.563 1.00 95.94 444 GLY A CA 1
ATOM 3202 C C . GLY A 1 444 ? -12.262 -19.130 12.659 1.00 95.94 444 GLY A C 1
ATOM 3203 O O . GLY A 1 444 ? -13.354 -18.618 12.848 1.00 95.94 444 GLY A O 1
ATOM 3204 N N . GLU A 1 445 ? -11.825 -20.171 13.362 1.00 95.75 445 GLU A N 1
ATOM 3205 C CA . GLU A 1 445 ? -12.445 -20.611 14.611 1.00 95.75 445 GLU A CA 1
ATOM 3206 C C . GLU A 1 445 ? -11.547 -20.132 15.750 1.00 95.75 445 GLU A C 1
ATOM 3208 O O . GLU A 1 445 ? -10.651 -20.859 16.204 1.00 95.75 445 GLU A O 1
ATOM 3213 N N . PHE A 1 446 ? -11.712 -18.877 16.157 1.00 96.44 446 PHE A N 1
ATOM 3214 C CA . PHE A 1 446 ? -10.962 -18.309 17.267 1.00 96.44 446 PHE A CA 1
ATOM 3215 C C . PHE A 1 446 ? -11.721 -18.505 18.583 1.00 96.44 446 PHE A C 1
ATOM 3217 O O . PHE A 1 446 ? -12.888 -18.895 18.641 1.00 96.44 446 PHE A O 1
ATOM 3224 N N . ILE A 1 447 ? -11.033 -18.261 19.698 1.00 95.31 447 ILE A N 1
ATOM 3225 C CA . ILE A 1 447 ? -11.670 -18.316 21.012 1.00 95.31 447 ILE A CA 1
ATOM 3226 C C . ILE A 1 447 ? -12.276 -16.942 21.300 1.00 95.31 447 ILE A C 1
ATOM 3228 O O . ILE A 1 447 ? -11.553 -15.964 21.476 1.00 95.31 447 ILE A O 1
ATOM 3232 N N . LEU A 1 448 ? -13.602 -16.871 21.387 1.00 92.50 448 LEU A N 1
ATOM 3233 C CA . LEU A 1 448 ? -14.305 -15.626 21.686 1.00 92.50 448 LEU A CA 1
ATOM 3234 C C . LEU A 1 448 ? -13.984 -15.104 23.094 1.00 92.50 448 LEU A C 1
ATOM 3236 O O . LEU A 1 448 ? -14.089 -15.832 24.086 1.00 92.50 448 LEU A O 1
ATOM 3240 N N . VAL A 1 449 ? -13.691 -13.808 23.191 1.00 90.69 449 VAL A N 1
ATOM 3241 C CA . VAL A 1 449 ? -13.778 -13.037 24.437 1.00 90.69 449 VAL A CA 1
ATOM 3242 C C . VAL A 1 449 ? -14.978 -12.109 24.355 1.00 90.69 449 VAL A C 1
ATOM 3244 O O . VAL A 1 449 ? -14.973 -11.141 23.599 1.00 90.69 449 VAL A O 1
ATOM 3247 N N . ASP A 1 450 ? -15.972 -12.355 25.203 1.00 75.62 450 ASP A N 1
ATOM 3248 C CA . ASP A 1 450 ? -17.080 -11.425 25.396 1.00 75.62 450 ASP A CA 1
ATOM 3249 C C . ASP A 1 450 ? -16.753 -10.437 26.525 1.00 75.62 450 ASP A C 1
ATOM 3251 O O . ASP A 1 450 ? -16.734 -10.796 27.705 1.00 75.62 450 ASP A O 1
ATOM 3255 N N . LEU A 1 451 ? -16.463 -9.186 26.154 1.00 79.69 451 LEU A N 1
ATOM 3256 C CA . LEU A 1 451 ? -16.325 -8.061 27.092 1.00 79.69 451 LEU A CA 1
ATOM 3257 C C . LEU A 1 451 ? -17.540 -7.120 27.069 1.00 79.69 451 LEU A C 1
ATOM 3259 O O . LEU A 1 451 ? -17.553 -6.110 27.780 1.00 79.69 451 LEU A O 1
ATOM 3263 N N . SER A 1 452 ? -18.563 -7.425 26.269 1.00 62.97 452 SER A N 1
ATOM 3264 C CA . SER A 1 452 ? -19.823 -6.686 26.263 1.00 62.97 452 SER A CA 1
ATOM 3265 C C . SER A 1 452 ? -20.695 -7.146 27.428 1.00 62.97 452 SER A C 1
ATOM 3267 O O . SER A 1 452 ? -21.186 -8.267 27.466 1.00 62.97 452 SER A O 1
ATOM 3269 N N . GLY A 1 453 ? -20.934 -6.260 28.398 1.00 55.66 453 GLY A N 1
ATOM 3270 C CA . GLY A 1 453 ? -21.931 -6.528 29.436 1.00 55.66 453 GLY A CA 1
ATOM 3271 C C . GLY A 1 453 ? -23.335 -6.718 28.831 1.00 55.66 453 GLY A C 1
ATOM 3272 O O . GLY A 1 453 ? -23.637 -6.118 27.795 1.00 55.66 453 GLY A O 1
ATOM 3273 N N . PRO A 1 454 ? -24.225 -7.507 29.463 1.00 55.19 454 PRO A N 1
ATOM 3274 C CA . PRO A 1 454 ? -25.580 -7.709 28.962 1.00 55.19 454 PRO A CA 1
ATOM 3275 C C . PRO A 1 454 ? -26.339 -6.377 28.871 1.00 55.19 454 PRO A C 1
ATOM 3277 O O . PRO A 1 454 ? -26.359 -5.591 29.821 1.00 55.19 454 PRO A O 1
ATOM 3280 N N . ALA A 1 455 ? -27.006 -6.131 27.741 1.00 56.12 455 ALA A N 1
ATOM 3281 C CA . ALA A 1 455 ? -27.897 -4.986 27.585 1.00 56.12 455 ALA A CA 1
ATOM 3282 C C . ALA A 1 455 ? -29.208 -5.240 28.350 1.00 56.12 455 ALA A C 1
ATOM 3284 O O . ALA A 1 455 ? -30.131 -5.871 27.838 1.00 56.12 455 ALA A O 1
ATOM 3285 N N . ILE A 1 456 ? -29.294 -4.761 29.592 1.00 68.56 456 ILE A N 1
ATOM 3286 C CA . ILE A 1 456 ? -30.517 -4.842 30.400 1.00 68.56 456 ILE A CA 1
ATOM 3287 C C . ILE A 1 456 ? -31.393 -3.631 30.073 1.00 68.56 456 ILE A C 1
ATOM 3289 O O . ILE A 1 456 ? -31.059 -2.501 30.425 1.00 68.56 456 ILE A O 1
ATOM 3293 N N . THR A 1 457 ? -32.520 -3.858 29.399 1.00 71.69 457 THR A N 1
ATOM 3294 C CA . THR A 1 457 ? -33.550 -2.833 29.180 1.00 71.69 457 THR A CA 1
ATOM 3295 C C . THR A 1 457 ? -34.686 -3.045 30.173 1.00 71.69 457 THR A C 1
ATOM 3297 O O . THR A 1 457 ? -35.291 -4.115 30.212 1.00 71.69 457 THR A O 1
ATOM 3300 N N . TYR A 1 458 ? -34.985 -2.033 30.986 1.00 76.19 458 TYR A N 1
ATOM 3301 C CA . TYR A 1 458 ? -36.146 -2.053 31.873 1.00 76.19 458 TYR A CA 1
ATOM 3302 C C . TYR A 1 458 ? -37.362 -1.513 31.122 1.00 76.19 458 TYR A C 1
ATOM 3304 O O . TYR A 1 458 ? -37.274 -0.489 30.448 1.00 76.19 458 TYR A O 1
ATOM 3312 N N . THR A 1 459 ? -38.499 -2.195 31.247 1.00 73.81 459 THR A N 1
ATOM 3313 C CA . THR A 1 459 ? -39.803 -1.626 30.884 1.00 73.81 459 THR A CA 1
ATOM 3314 C C . THR A 1 459 ? -40.447 -1.153 32.180 1.00 73.81 459 THR A C 1
ATOM 3316 O O . THR A 1 459 ? -40.594 -1.960 33.099 1.00 73.81 459 THR A O 1
ATOM 3319 N N . GLU A 1 460 ? -40.783 0.133 32.292 1.00 62.88 460 GLU A N 1
ATOM 3320 C CA . GLU A 1 460 ? -41.557 0.616 33.440 1.00 62.88 460 GLU A CA 1
ATOM 3321 C C . GLU A 1 460 ? -42.924 -0.083 33.452 1.00 62.88 460 GLU A C 1
ATOM 3323 O O . GLU A 1 460 ? -43.596 -0.173 32.421 1.00 62.88 460 GLU A O 1
ATOM 3328 N N . LEU A 1 461 ? -43.311 -0.630 34.607 1.00 68.69 461 LEU A N 1
ATOM 3329 C CA . LEU A 1 461 ? -44.657 -1.163 34.800 1.00 68.69 461 LEU A CA 1
ATOM 3330 C C . LEU A 1 461 ? -45.621 0.011 35.052 1.00 68.69 461 LEU A C 1
ATOM 3332 O O . LEU A 1 461 ? -45.229 0.940 35.762 1.00 68.69 461 LEU A O 1
ATOM 3336 N N . PRO A 1 462 ? -46.835 -0.020 34.470 1.00 71.88 462 PRO A N 1
ATOM 3337 C CA . PRO A 1 462 ? -47.817 1.055 34.599 1.00 71.88 462 PRO A CA 1
ATOM 3338 C C . PRO A 1 462 ? -48.324 1.269 36.028 1.00 71.88 462 PRO A C 1
ATOM 3340 O O . PRO A 1 462 ? -48.351 0.289 36.813 1.00 71.88 462 PRO A O 1
#

Radius of gyration: 22.7 Å; Cα contacts (8 Å, |Δi|>4): 1604; chains: 1; bounding box: 79×44×68 Å